Protein AF-0000000072194564 (afdb_homodimer)

Structure (mmCIF, N/CA/C/O backbone):
data_AF-0000000072194564-model_v1
#
loop_
_entity.id
_entity.type
_entity.pdbx_description
1 polymer 'Malate synthase'
#
loop_
_atom_site.group_PDB
_atom_site.id
_atom_site.type_symbol
_atom_site.label_atom_id
_atom_site.label_alt_id
_atom_site.label_comp_id
_atom_site.label_asym_id
_atom_site.label_entity_id
_atom_site.label_seq_id
_atom_site.pdbx_PDB_ins_code
_atom_site.Cartn_x
_atom_site.Cartn_y
_atom_site.Cartn_z
_atom_site.occupancy
_atom_site.B_iso_or_equiv
_atom_site.auth_seq_id
_atom_site.auth_comp_id
_atom_site.auth_asym_id
_atom_site.auth_atom_id
_atom_site.pdbx_PDB_model_num
ATOM 1 N N . MET A 1 1 ? -6.02 43.469 -30.891 1 22.02 1 MET A N 1
ATOM 2 C CA . MET A 1 1 ? -6.805 42.25 -30.734 1 22.02 1 MET A CA 1
ATOM 3 C C . MET A 1 1 ? -5.906 41.062 -30.406 1 22.02 1 MET A C 1
ATOM 5 O O . MET A 1 1 ? -5.32 40.438 -31.297 1 22.02 1 MET A O 1
ATOM 9 N N . ASN A 1 2 ? -4.992 41.031 -29.641 1 23.66 2 ASN A N 1
ATOM 10 C CA . ASN A 1 2 ? -3.734 40.344 -29.422 1 23.66 2 ASN A CA 1
ATOM 11 C C . ASN A 1 2 ? -3.969 38.906 -28.953 1 23.66 2 ASN A C 1
ATOM 13 O O . ASN A 1 2 ? -4.648 38.656 -27.953 1 23.66 2 ASN A O 1
ATOM 17 N N . MET A 1 3 ? -4.008 37.875 -29.875 1 25.31 3 MET A N 1
ATOM 18 C CA . MET A 1 3 ? -4.332 36.469 -29.766 1 25.31 3 MET A CA 1
ATOM 19 C C . MET A 1 3 ? -3.477 35.781 -28.688 1 25.31 3 MET A C 1
ATOM 21 O O . MET A 1 3 ? -2.246 35.844 -28.75 1 25.31 3 MET A O 1
ATOM 25 N N . LEU A 1 4 ? -3.709 35.875 -27.516 1 26.2 4 LEU A N 1
ATOM 26 C CA . LEU A 1 4 ? -2.963 35.344 -26.375 1 26.2 4 LEU A CA 1
ATOM 27 C C . LEU A 1 4 ? -2.498 33.906 -26.641 1 26.2 4 LEU A C 1
ATOM 29 O O . LEU A 1 4 ? -3.295 33.062 -27.031 1 26.2 4 LEU A O 1
ATOM 33 N N . ASN A 1 5 ? -1.398 33.625 -27.188 1 27.44 5 ASN A N 1
ATOM 34 C CA . ASN A 1 5 ? -0.646 32.438 -27.594 1 27.44 5 ASN A CA 1
ATOM 35 C C . ASN A 1 5 ? -0.67 31.359 -26.516 1 27.44 5 ASN A C 1
ATOM 37 O O . ASN A 1 5 ? -0.182 31.578 -25.406 1 27.44 5 ASN A O 1
ATOM 41 N N . PHE A 1 6 ? -1.768 30.641 -26.422 1 28.11 6 PHE A N 1
ATOM 42 C CA . PHE A 1 6 ? -2.053 29.422 -25.656 1 28.11 6 PHE A CA 1
ATOM 43 C C . PHE A 1 6 ? -0.87 28.469 -25.688 1 28.11 6 PHE A C 1
ATOM 45 O O . PHE A 1 6 ? -0.655 27.781 -26.703 1 28.11 6 PHE A O 1
ATOM 52 N N . ASP A 1 7 ? 0.293 28.812 -25.453 1 28.78 7 ASP A N 1
ATOM 53 C CA . ASP A 1 7 ? 1.478 27.953 -25.469 1 28.78 7 ASP A CA 1
ATOM 54 C C . ASP A 1 7 ? 1.183 26.594 -24.859 1 28.78 7 ASP A C 1
ATOM 56 O O . ASP A 1 7 ? 0.65 26.5 -23.75 1 28.78 7 ASP A O 1
ATOM 60 N N . ASN A 1 8 ? 0.829 25.594 -25.609 1 27.75 8 ASN A N 1
ATOM 61 C CA . ASN A 1 8 ? 0.489 24.188 -25.578 1 27.75 8 ASN A CA 1
ATOM 62 C C . ASN A 1 8 ? 1.434 23.406 -24.672 1 27.75 8 ASN A C 1
ATOM 64 O O . ASN A 1 8 ? 2.518 23 -25.094 1 27.75 8 ASN A O 1
ATOM 68 N N . LYS A 1 9 ? 1.887 23.844 -23.562 1 30.25 9 LYS A N 1
ATOM 69 C CA . LYS A 1 9 ? 2.637 23.094 -22.562 1 30.25 9 LYS A CA 1
ATOM 70 C C . LYS A 1 9 ? 2.275 21.625 -22.594 1 30.25 9 LYS A C 1
ATOM 72 O O . LYS A 1 9 ? 1.154 21.234 -22.25 1 30.25 9 LYS A O 1
ATOM 77 N N . GLU A 1 10 ? 2.682 20.812 -23.594 1 29.47 10 GLU A N 1
ATOM 78 C CA . GLU A 1 10 ? 2.789 19.391 -23.906 1 29.47 10 GLU A CA 1
ATOM 79 C C . GLU A 1 10 ? 2.973 18.562 -22.625 1 29.47 10 GLU A C 1
ATOM 81 O O . GLU A 1 10 ? 4.066 18.516 -22.062 1 29.47 10 GLU A O 1
ATOM 86 N N . MET A 1 11 ? 2.377 18.766 -21.656 1 31.94 11 MET A N 1
ATOM 87 C CA . MET A 1 11 ? 2.256 17.859 -20.516 1 31.94 11 MET A CA 1
ATOM 88 C C . MET A 1 11 ? 2.488 16.406 -20.938 1 31.94 11 MET A C 1
ATOM 90 O O . MET A 1 11 ? 1.719 15.859 -21.734 1 31.94 11 MET A O 1
ATOM 94 N N . GLN A 1 12 ? 3.691 15.977 -21.391 1 31 12 GLN A N 1
ATOM 95 C CA . GLN A 1 12 ? 4.172 14.68 -21.859 1 31 12 GLN A CA 1
ATOM 96 C C . GLN A 1 12 ? 3.305 13.539 -21.312 1 31 12 GLN A C 1
ATOM 98 O O . GLN A 1 12 ? 3.203 13.352 -20.094 1 31 12 GLN A O 1
ATOM 103 N N . GLN A 1 13 ? 2.197 13.258 -21.75 1 36.22 13 GLN A N 1
ATOM 104 C CA . GLN A 1 13 ? 1.395 12.055 -21.547 1 36.22 13 GLN A CA 1
ATOM 105 C C . GLN A 1 13 ? 2.277 10.844 -21.234 1 36.22 13 GLN A C 1
ATOM 107 O O . GLN A 1 13 ? 2.854 10.242 -22.141 1 36.22 13 GLN A O 1
ATOM 112 N N . GLN A 1 14 ? 3.309 10.969 -20.469 1 41.44 14 GLN A N 1
ATOM 113 C CA . GLN A 1 14 ? 4.18 9.836 -20.156 1 41.44 14 GLN A CA 1
ATOM 114 C C . GLN A 1 14 ? 3.393 8.531 -20.125 1 41.44 14 GLN A C 1
ATOM 116 O O . GLN A 1 14 ? 2.408 8.414 -19.391 1 41.44 14 GLN A O 1
ATOM 121 N N . GLN A 1 15 ? 3.188 7.926 -21.312 1 48.84 15 GLN A N 1
ATOM 122 C CA . GLN A 1 15 ? 2.639 6.582 -21.438 1 48.84 15 GLN A CA 1
ATOM 123 C C . GLN A 1 15 ? 2.879 5.762 -20.172 1 48.84 15 GLN A C 1
ATOM 125 O O . GLN A 1 15 ? 4.012 5.668 -19.688 1 48.84 15 GLN A O 1
ATOM 130 N N . ARG A 1 16 ? 1.905 5.762 -19.312 1 59.06 16 ARG A N 1
ATOM 131 C CA . ARG A 1 16 ? 1.999 4.898 -18.125 1 59.06 16 ARG A CA 1
ATOM 132 C C . ARG A 1 16 ? 2.6 3.545 -18.484 1 59.06 16 ARG A C 1
ATOM 134 O O . ARG A 1 16 ? 2.287 2.982 -19.547 1 59.06 16 ARG A O 1
ATOM 141 N N . PRO A 1 17 ? 3.676 3.242 -17.734 1 65.75 17 PRO A N 1
ATOM 142 C CA . PRO A 1 17 ? 4.234 1.917 -18.016 1 65.75 17 PRO A CA 1
ATOM 143 C C . PRO A 1 17 ? 3.168 0.828 -18.078 1 65.75 17 PRO A C 1
ATOM 145 O O . PRO A 1 17 ? 2.127 0.936 -17.422 1 65.75 17 PRO A O 1
ATOM 148 N N . PHE A 1 18 ? 3.303 0.023 -18.969 1 67.38 18 PHE A N 1
ATOM 149 C CA . PHE A 1 18 ? 2.359 -1.042 -19.281 1 67.38 18 PHE A CA 1
ATOM 150 C C . PHE A 1 18 ? 1.893 -1.745 -18.016 1 67.38 18 PHE A C 1
ATOM 152 O O . PHE A 1 18 ? 0.702 -2.023 -17.859 1 67.38 18 PHE A O 1
ATOM 159 N N . ILE A 1 19 ? 2.807 -1.876 -17.094 1 72.81 19 ILE A N 1
ATOM 160 C CA . ILE A 1 19 ? 2.447 -2.643 -15.898 1 72.81 19 ILE A CA 1
ATOM 161 C C . ILE A 1 19 ? 1.525 -1.811 -15.008 1 72.81 19 ILE A C 1
ATOM 163 O O . ILE A 1 19 ? 0.586 -2.34 -14.406 1 72.81 19 ILE A O 1
ATOM 167 N N . ALA A 1 20 ? 1.808 -0.599 -15.008 1 72.81 20 ALA A N 1
ATOM 168 C CA . ALA A 1 20 ? 0.924 0.276 -14.242 1 72.81 20 ALA A CA 1
ATOM 169 C C . ALA A 1 20 ? -0.482 0.292 -14.836 1 72.81 20 ALA A C 1
ATOM 171 O O . ALA A 1 20 ? -1.472 0.265 -14.102 1 72.81 20 ALA A O 1
ATOM 172 N N . GLU A 1 21 ? -0.465 0.238 -16.062 1 74.56 21 GLU A N 1
ATOM 173 C CA . GLU A 1 21 ? -1.753 0.197 -16.75 1 74.56 21 GLU A CA 1
ATOM 174 C C . GLU A 1 21 ? -2.482 -1.116 -16.484 1 74.56 21 GLU A C 1
ATOM 176 O O . GLU A 1 21 ? -3.701 -1.129 -16.297 1 74.56 21 GLU A O 1
ATOM 181 N N . ALA A 1 22 ? -1.702 -2.129 -16.438 1 76.25 22 ALA A N 1
ATOM 182 C CA . ALA A 1 22 ? -2.303 -3.439 -16.203 1 76.25 22 ALA A CA 1
ATOM 183 C C . ALA A 1 22 ? -2.84 -3.551 -14.781 1 76.25 22 ALA A C 1
ATOM 185 O O . ALA A 1 22 ? -3.934 -4.078 -14.562 1 76.25 22 ALA A O 1
ATOM 186 N N . VAL A 1 23 ? -2.084 -3.072 -13.883 1 77.94 23 VAL A N 1
ATOM 187 C CA . VAL A 1 23 ? -2.531 -3.082 -12.5 1 77.94 23 VAL A CA 1
ATOM 188 C C . VAL A 1 23 ? -3.773 -2.207 -12.344 1 77.94 23 VAL A C 1
ATOM 190 O O . VAL A 1 23 ? -4.77 -2.629 -11.758 1 77.94 23 VAL A O 1
ATOM 193 N N . PHE A 1 24 ? -3.709 -1.156 -12.992 1 73.81 24 PHE A N 1
ATOM 194 C CA . PHE A 1 24 ? -4.832 -0.228 -12.914 1 73.81 24 PHE A CA 1
ATOM 195 C C . PHE A 1 24 ? -6.066 -0.815 -13.594 1 73.81 24 PHE A C 1
ATOM 197 O O . PHE A 1 24 ? -7.191 -0.594 -13.141 1 73.81 24 PHE A O 1
ATOM 204 N N . ALA A 1 25 ? -5.801 -1.465 -14.641 1 75.94 25 ALA A N 1
ATOM 205 C CA . ALA A 1 25 ? -6.914 -2.066 -15.367 1 75.94 25 ALA A CA 1
ATOM 206 C C . ALA A 1 25 ? -7.684 -3.049 -14.492 1 75.94 25 ALA A C 1
ATOM 208 O O . ALA A 1 25 ? -8.906 -3.145 -14.578 1 75.94 25 ALA A O 1
ATOM 209 N N . VAL A 1 26 ? -7.027 -3.723 -13.68 1 79.25 26 VAL A N 1
ATOM 210 C CA . VAL A 1 26 ? -7.688 -4.656 -12.773 1 79.25 26 VAL A CA 1
ATOM 211 C C . VAL A 1 26 ? -8.414 -3.883 -11.68 1 79.25 26 VAL A C 1
ATOM 213 O O . VAL A 1 26 ? -9.578 -4.16 -11.375 1 79.25 26 VAL A O 1
ATOM 216 N N . GLU A 1 27 ? -7.75 -2.891 -11.18 1 76 27 GLU A N 1
ATOM 217 C CA . GLU A 1 27 ? -8.289 -2.105 -10.07 1 76 27 GLU A CA 1
ATOM 218 C C . GLU A 1 27 ? -9.539 -1.337 -10.492 1 76 27 GLU A C 1
ATOM 220 O O . GLU A 1 27 ? -10.445 -1.125 -9.688 1 76 27 GLU A O 1
ATOM 225 N N . ALA A 1 28 ? -9.562 -0.885 -11.672 1 72.69 28 ALA A N 1
ATOM 226 C CA . ALA A 1 28 ? -10.594 0.021 -12.164 1 72.69 28 ALA A CA 1
ATOM 227 C C . ALA A 1 28 ? -11.898 -0.729 -12.43 1 72.69 28 ALA A C 1
ATOM 229 O O . ALA A 1 28 ? -12.969 -0.12 -12.5 1 72.69 28 ALA A O 1
ATOM 230 N N . VAL A 1 29 ? -11.805 -2.061 -12.594 1 75.38 29 VAL A N 1
ATOM 231 C CA . VAL A 1 29 ? -13 -2.854 -12.828 1 75.38 29 VAL A CA 1
ATOM 232 C C . VAL A 1 29 ? -13.742 -3.086 -11.508 1 75.38 29 VAL A C 1
ATOM 234 O O . VAL A 1 29 ? -13.125 -3.469 -10.508 1 75.38 29 VAL A O 1
ATOM 237 N N . SER A 1 30 ? -15 -2.77 -11.562 1 70.56 30 SER A N 1
ATOM 238 C CA . SER A 1 30 ? -15.797 -2.961 -10.359 1 70.56 30 SER A CA 1
ATOM 239 C C . SER A 1 30 ? -15.781 -4.418 -9.914 1 70.56 30 SER A C 1
ATOM 241 O O . SER A 1 30 ? -15.758 -5.328 -10.742 1 70.56 30 SER A O 1
ATOM 243 N N . ALA A 1 31 ? -15.859 -4.555 -8.633 1 68.31 31 ALA A N 1
ATOM 244 C CA . ALA A 1 31 ? -15.859 -5.898 -8.062 1 68.31 31 ALA A CA 1
ATOM 245 C C . ALA A 1 31 ? -17.094 -6.688 -8.5 1 68.31 31 ALA A C 1
ATOM 247 O O . ALA A 1 31 ? -17.078 -7.922 -8.492 1 68.31 31 ALA A O 1
ATOM 248 N N . GLU A 1 32 ? -18.109 -5.965 -9.008 1 73.44 32 GLU A N 1
ATOM 249 C CA . GLU A 1 32 ? -19.344 -6.613 -9.43 1 73.44 32 GLU A CA 1
ATOM 250 C C . GLU A 1 32 ? -19.219 -7.199 -10.828 1 73.44 32 GLU A C 1
ATOM 252 O O . GLU A 1 32 ? -20.016 -8.062 -11.227 1 73.44 32 GLU A O 1
ATOM 257 N N . GLN A 1 33 ? -18.312 -6.734 -11.578 1 80.25 33 GLN A N 1
ATOM 258 C CA . GLN A 1 33 ? -18.062 -7.242 -12.93 1 80.25 33 GLN A CA 1
ATOM 259 C C . GLN A 1 33 ? -17.016 -8.352 -12.922 1 80.25 33 GLN A C 1
ATOM 261 O O . GLN A 1 33 ? -15.938 -8.188 -13.484 1 80.25 33 GLN A O 1
ATOM 266 N N . GLN A 1 34 ? -17.516 -9.469 -12.516 1 78.69 34 GLN A N 1
ATOM 267 C CA . GLN A 1 34 ? -16.594 -10.555 -12.211 1 78.69 34 GLN A CA 1
ATOM 268 C C . GLN A 1 34 ? -15.906 -11.078 -13.469 1 78.69 34 GLN A C 1
ATOM 270 O O . GLN A 1 34 ? -14.703 -11.328 -13.469 1 78.69 34 GLN A O 1
ATOM 275 N N . SER A 1 35 ? -16.672 -11.211 -14.523 1 85.06 35 SER A N 1
ATOM 276 C CA . SER A 1 35 ? -16.094 -11.734 -15.75 1 85.06 35 SER A CA 1
ATOM 277 C C . SER A 1 35 ? -14.984 -10.836 -16.266 1 85.06 35 SER A C 1
ATOM 279 O O . SER A 1 35 ? -13.898 -11.312 -16.625 1 85.06 35 SER A O 1
ATOM 281 N N . GLU A 1 36 ? -15.281 -9.586 -16.297 1 86.56 36 GLU A N 1
ATOM 282 C CA . GLU A 1 36 ? -14.281 -8.625 -16.75 1 86.56 36 GLU A CA 1
ATOM 283 C C . GLU A 1 36 ? -13.086 -8.594 -15.805 1 86.56 36 GLU A C 1
ATOM 285 O O . GLU A 1 36 ? -11.938 -8.484 -16.25 1 86.56 36 GLU A O 1
ATOM 290 N N . LYS A 1 37 ? -13.328 -8.711 -14.57 1 87.12 37 LYS A N 1
ATOM 291 C CA . LYS A 1 37 ? -12.258 -8.75 -13.578 1 87.12 37 LYS A CA 1
ATOM 292 C C . LYS A 1 37 ? -11.336 -9.945 -13.797 1 87.12 37 LYS A C 1
ATOM 294 O O . LYS A 1 37 ? -10.109 -9.82 -13.688 1 87.12 37 LYS A O 1
ATOM 299 N N . GLN A 1 38 ? -11.945 -11.016 -14.18 1 89.19 38 GLN A N 1
ATOM 300 C CA . GLN A 1 38 ? -11.164 -12.227 -14.43 1 89.19 38 GLN A CA 1
ATOM 301 C C . GLN A 1 38 ? -10.258 -12.055 -15.641 1 89.19 38 GLN A C 1
ATOM 303 O O . GLN A 1 38 ? -9.078 -12.422 -15.594 1 89.19 38 GLN A O 1
ATOM 308 N N . VAL A 1 39 ? -10.797 -11.5 -16.625 1 91.75 39 VAL A N 1
ATOM 309 C CA . VAL A 1 39 ? -10.023 -11.297 -17.844 1 91.75 39 VAL A CA 1
ATOM 310 C C . VAL A 1 39 ? -8.828 -10.391 -17.562 1 91.75 39 VAL A C 1
ATOM 312 O O . VAL A 1 39 ? -7.695 -10.719 -17.922 1 91.75 39 VAL A O 1
ATOM 315 N N . LYS A 1 40 ? -9.07 -9.305 -16.859 1 90.5 40 LYS A N 1
ATOM 316 C CA . LYS A 1 40 ? -8.008 -8.344 -16.562 1 90.5 40 LYS A CA 1
ATOM 317 C C . LYS A 1 40 ? -6.977 -8.945 -15.617 1 90.5 40 LYS A C 1
ATOM 319 O O . LYS A 1 40 ? -5.777 -8.703 -15.758 1 90.5 40 LYS A O 1
ATOM 324 N N . ALA A 1 41 ? -7.465 -9.68 -14.719 1 92.06 41 ALA A N 1
ATOM 325 C CA . ALA A 1 41 ? -6.562 -10.32 -13.766 1 92.06 41 ALA A CA 1
ATOM 326 C C . ALA A 1 41 ? -5.621 -11.289 -14.469 1 92.06 41 ALA A C 1
ATOM 328 O O . ALA A 1 41 ? -4.414 -11.289 -14.219 1 92.06 41 ALA A O 1
ATOM 329 N N . LYS A 1 42 ? -6.16 -12.086 -15.328 1 94.12 42 LYS A N 1
ATOM 330 C CA . LYS A 1 42 ? -5.359 -13.078 -16.031 1 94.12 42 LYS A CA 1
ATOM 331 C C . LYS A 1 42 ? -4.434 -12.414 -17.062 1 94.12 42 LYS A C 1
ATOM 333 O O . LYS A 1 42 ? -3.324 -12.898 -17.297 1 94.12 42 LYS A O 1
ATOM 338 N N . GLN A 1 43 ? -4.871 -11.344 -17.625 1 92.06 43 GLN A N 1
ATOM 339 C CA . GLN A 1 43 ? -3.998 -10.555 -18.484 1 92.06 43 GLN A CA 1
ATOM 340 C C . GLN A 1 43 ? -2.811 -10 -17.703 1 92.06 43 GLN A C 1
ATOM 342 O O . GLN A 1 43 ? -1.687 -9.969 -18.219 1 92.06 43 GLN A O 1
ATOM 347 N N . LEU A 1 44 ? -3.094 -9.562 -16.562 1 92.12 44 LEU A N 1
ATOM 348 C CA . LEU A 1 44 ? -2.018 -9.078 -15.695 1 92.12 44 LEU A CA 1
ATOM 349 C C . LEU A 1 44 ? -1.005 -10.188 -15.422 1 92.12 44 LEU A C 1
ATOM 351 O O . LEU A 1 44 ? 0.205 -9.961 -15.484 1 92.12 44 LEU A O 1
ATOM 355 N N . LEU A 1 45 ? -1.482 -11.336 -15.172 1 94.94 45 LEU A N 1
ATOM 356 C CA . LEU A 1 45 ? -0.593 -12.469 -14.93 1 94.94 45 LEU A CA 1
ATOM 357 C C . LEU A 1 45 ? 0.247 -12.781 -16.156 1 94.94 45 LEU A C 1
ATOM 359 O O . LEU A 1 45 ? 1.437 -13.086 -16.047 1 94.94 45 LEU A O 1
ATOM 363 N N . ASP A 1 46 ? -0.36 -12.688 -17.297 1 94.5 46 ASP A N 1
ATOM 364 C CA . ASP A 1 46 ? 0.365 -12.93 -18.531 1 94.5 46 ASP A CA 1
ATOM 365 C C . ASP A 1 46 ? 1.499 -11.922 -18.719 1 94.5 46 ASP A C 1
ATOM 367 O O . ASP A 1 46 ? 2.537 -12.25 -19.297 1 94.5 46 ASP A O 1
ATOM 371 N N . ARG A 1 47 ? 1.267 -10.781 -18.203 1 89.5 47 ARG A N 1
ATOM 372 C CA . ARG A 1 47 ? 2.264 -9.727 -18.344 1 89.5 47 ARG A CA 1
ATOM 373 C C . ARG A 1 47 ? 3.363 -9.867 -17.297 1 89.5 47 ARG A C 1
ATOM 375 O O . ARG A 1 47 ? 4.547 -9.734 -17.625 1 89.5 47 ARG A O 1
ATOM 382 N N . MET A 1 48 ? 3.029 -10.148 -16.156 1 91.19 48 MET A N 1
ATOM 383 C CA . MET A 1 48 ? 3.988 -10.156 -15.055 1 91.19 48 MET A CA 1
ATOM 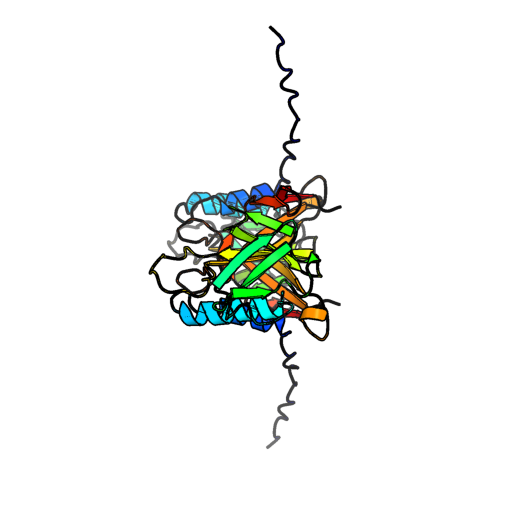384 C C . MET A 1 48 ? 4.719 -11.492 -14.984 1 91.19 48 MET A C 1
ATOM 386 O O . MET A 1 48 ? 5.91 -11.539 -14.68 1 91.19 48 MET A O 1
ATOM 390 N N . PHE A 1 49 ? 3.943 -12.531 -15.203 1 95 49 PHE A N 1
ATOM 391 C CA . PHE A 1 49 ? 4.461 -13.883 -15.055 1 95 49 PHE A CA 1
ATOM 392 C C . PHE A 1 49 ? 3.963 -14.773 -16.188 1 95 49 PHE A C 1
ATOM 394 O O . PHE A 1 49 ? 3.225 -15.734 -15.945 1 95 49 PHE A O 1
ATOM 401 N N . PRO A 1 50 ? 4.477 -14.555 -17.312 1 96.06 50 PRO A N 1
ATOM 402 C CA . PRO A 1 50 ? 3.992 -15.328 -18.453 1 96.06 50 PRO A CA 1
ATOM 403 C C . PRO A 1 50 ? 4.297 -16.812 -18.328 1 96.06 50 PRO A C 1
ATOM 405 O O . PRO A 1 50 ? 5.266 -17.203 -17.656 1 96.06 50 PRO A O 1
ATOM 408 N N . LEU A 1 51 ? 3.418 -17.578 -18.953 1 97.81 51 LEU A N 1
ATOM 409 C CA . LEU A 1 51 ? 3.688 -19 -19.125 1 97.81 51 LEU A CA 1
ATOM 410 C C . LEU A 1 51 ? 4.664 -19.234 -20.266 1 97.81 51 LEU A C 1
ATOM 412 O O . LEU A 1 51 ? 4.785 -18.406 -21.172 1 97.81 51 LEU A O 1
ATOM 416 N N . GLU A 1 52 ? 5.434 -20.328 -20.172 1 97.94 52 GLU A N 1
ATOM 417 C CA . GLU A 1 52 ? 6.312 -20.688 -21.281 1 97.94 52 GLU A CA 1
ATOM 418 C C . GLU A 1 52 ? 5.523 -20.875 -22.578 1 97.94 52 GLU A C 1
ATOM 420 O O . GLU A 1 52 ? 5.98 -20.469 -23.656 1 97.94 52 GLU A O 1
ATOM 425 N N . ASN A 1 53 ? 4.418 -21.484 -22.438 1 97.38 53 ASN A N 1
ATOM 426 C CA . ASN A 1 53 ? 3.484 -21.688 -23.547 1 97.38 53 ASN A CA 1
ATOM 427 C C . ASN A 1 53 ? 2.047 -21.391 -23.125 1 97.38 53 ASN A C 1
ATOM 429 O O . ASN A 1 53 ? 1.613 -21.812 -22.047 1 97.38 53 ASN A O 1
ATOM 433 N N . GLY A 1 54 ? 1.394 -20.641 -23.953 1 96.56 54 GLY A N 1
ATOM 434 C CA . GLY A 1 54 ? -0.011 -20.375 -23.688 1 96.56 54 GLY A CA 1
ATOM 435 C C . GLY A 1 54 ? -0.238 -19.141 -22.828 1 96.56 54 GLY A C 1
ATOM 436 O O . GLY A 1 54 ? 0.625 -18.266 -22.75 1 96.56 54 GLY A O 1
ATOM 437 N N . SER A 1 55 ? -1.52 -19.047 -22.297 1 97.12 55 SER A N 1
ATOM 438 C CA . SER A 1 55 ? -1.983 -17.891 -21.516 1 97.12 55 SER A CA 1
ATOM 439 C C . SER A 1 55 ? -2.6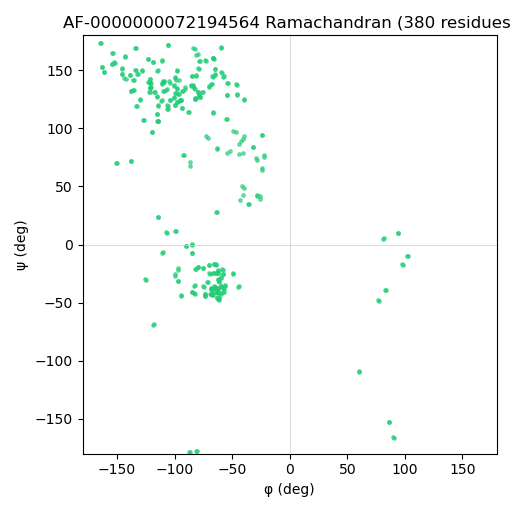84 -18.344 -20.25 1 97.12 55 SER A C 1
ATOM 441 O O . SER A 1 55 ? -3.348 -19.391 -20.234 1 97.12 55 SER A O 1
ATOM 443 N N . HIS A 1 56 ? -2.541 -17.547 -19.203 1 96.75 56 HIS A N 1
ATOM 444 C CA . HIS A 1 56 ? -3.271 -17.828 -17.969 1 96.75 56 HIS A CA 1
ATOM 445 C C . HIS A 1 56 ? -4.777 -17.844 -18.203 1 96.75 56 HIS A C 1
ATOM 447 O O . HIS A 1 56 ? -5.527 -18.438 -17.422 1 96.75 56 HIS A O 1
ATOM 453 N N . GLN A 1 57 ? -5.258 -17.234 -19.25 1 94.81 57 GLN A N 1
ATOM 454 C CA . GLN A 1 57 ? -6.676 -17.141 -19.594 1 94.81 57 GLN A CA 1
ATOM 455 C C . GLN A 1 57 ? -7.254 -18.531 -19.891 1 94.81 57 GLN A C 1
ATOM 457 O O . GLN A 1 57 ? -8.461 -18.75 -19.734 1 94.81 57 GLN A O 1
ATOM 462 N N . ASP A 1 58 ? -6.402 -19.422 -20.281 1 95.5 58 ASP A N 1
ATOM 463 C CA . ASP A 1 58 ? -6.875 -20.719 -20.75 1 95.5 58 ASP A CA 1
ATOM 464 C C . ASP A 1 58 ? -6.57 -21.812 -19.719 1 95.5 58 ASP A C 1
ATOM 466 O O . ASP A 1 58 ? -6.707 -23 -20.031 1 95.5 58 ASP A O 1
ATOM 470 N N . VAL A 1 59 ? -6.172 -21.453 -18.562 1 95.44 59 VAL A N 1
ATOM 471 C CA . VAL A 1 59 ? -5.727 -22.422 -17.578 1 95.44 59 VAL A CA 1
ATOM 472 C C . VAL A 1 59 ? -6.934 -23 -16.844 1 95.44 59 VAL A C 1
ATOM 474 O O . VAL A 1 59 ? -7.805 -22.25 -16.391 1 95.44 59 VAL A O 1
ATOM 477 N N . SER A 1 60 ? -6.926 -24.312 -16.703 1 93.5 60 SER A N 1
ATOM 478 C CA . SER A 1 60 ? -8 -24.984 -15.984 1 93.5 60 SER A CA 1
ATOM 479 C C . SER A 1 60 ? -7.59 -25.328 -14.555 1 93.5 60 SER A C 1
ATOM 481 O O . SER A 1 60 ? -8.438 -25.453 -13.672 1 93.5 60 SER A O 1
ATOM 483 N N . SER A 1 61 ? -6.309 -25.469 -14.359 1 93.88 61 SER A N 1
ATOM 484 C CA . SER A 1 61 ? -5.836 -25.766 -13.008 1 93.88 61 SER A CA 1
ATOM 485 C C . SER A 1 61 ? -4.344 -25.5 -12.875 1 93.88 61 SER A C 1
ATOM 487 O O . SER A 1 61 ? -3.605 -25.547 -13.859 1 93.88 61 SER A O 1
ATOM 489 N N . TYR A 1 62 ? -3.973 -25.203 -11.688 1 96.31 62 TYR A N 1
ATOM 490 C CA . TYR A 1 62 ? -2.566 -25.094 -11.312 1 96.31 62 TYR A CA 1
ATOM 491 C C . TYR A 1 62 ? -2.168 -26.234 -10.375 1 96.31 62 TYR A C 1
ATOM 493 O O . TYR A 1 62 ? -2.934 -26.609 -9.484 1 96.31 62 TYR A O 1
ATOM 501 N N . VAL A 1 63 ? -0.994 -26.75 -10.617 1 96.56 63 VAL A N 1
ATOM 502 C CA . VAL A 1 63 ? -0.456 -27.844 -9.797 1 96.56 63 VAL A CA 1
ATOM 503 C C . VAL A 1 63 ? 1.013 -27.562 -9.477 1 96.56 63 VAL A C 1
ATOM 505 O O . VAL A 1 63 ? 1.738 -27 -10.305 1 96.56 63 VAL A O 1
ATOM 508 N N . ILE A 1 64 ? 1.35 -27.906 -8.281 1 97.44 64 ILE A N 1
ATOM 509 C CA . ILE A 1 64 ? 2.762 -27.828 -7.918 1 97.44 64 ILE A CA 1
ATOM 510 C C . ILE A 1 64 ? 3.426 -29.188 -8.141 1 97.44 64 ILE A C 1
ATOM 512 O O . ILE A 1 64 ? 3.004 -30.188 -7.566 1 97.44 64 ILE A O 1
ATOM 516 N N . ASP A 1 65 ? 4.383 -29.234 -9.031 1 96 65 ASP A N 1
ATOM 517 C CA . ASP A 1 65 ? 5.191 -30.422 -9.297 1 96 65 ASP A CA 1
ATOM 518 C C . ASP A 1 65 ? 6.652 -30.188 -8.922 1 96 65 ASP A C 1
ATOM 520 O O . ASP A 1 65 ? 7.367 -29.453 -9.602 1 96 65 ASP A O 1
ATOM 524 N N . TYR A 1 66 ? 7.051 -30.812 -7.785 1 93.31 66 TYR A N 1
ATOM 525 C CA . TYR A 1 66 ? 8.359 -30.578 -7.184 1 93.31 66 TYR A CA 1
ATOM 526 C C . TYR A 1 66 ? 8.539 -29.109 -6.805 1 93.31 66 TYR A C 1
ATOM 528 O O . TYR A 1 66 ? 7.887 -28.625 -5.883 1 93.31 66 TYR A O 1
ATOM 536 N N . ARG A 1 67 ? 9.398 -28.406 -7.539 1 95.06 67 ARG A N 1
ATOM 537 C CA . ARG A 1 67 ? 9.664 -27.016 -7.168 1 95.06 67 ARG A CA 1
ATOM 538 C C . ARG A 1 67 ? 9.172 -26.062 -8.25 1 95.06 67 ARG A C 1
ATOM 540 O O . ARG A 1 67 ? 9.664 -24.938 -8.359 1 95.06 67 ARG A O 1
ATOM 547 N N . HIS A 1 68 ? 8.141 -26.641 -9.055 1 96.75 68 HIS A N 1
ATOM 548 C CA . HIS A 1 68 ? 7.633 -25.844 -10.156 1 96.75 68 HIS A CA 1
ATOM 549 C C . HIS A 1 68 ? 6.109 -25.75 -10.117 1 96.75 68 HIS A C 1
ATOM 551 O O . HIS A 1 68 ? 5.441 -26.641 -9.594 1 96.75 68 HIS A O 1
ATOM 557 N N . VAL A 1 69 ? 5.609 -24.594 -10.633 1 97.38 69 VAL A N 1
ATOM 558 C CA . VAL A 1 69 ? 4.172 -24.5 -10.867 1 97.38 69 VAL A CA 1
ATOM 559 C C . VAL A 1 69 ? 3.857 -24.891 -12.305 1 97.38 69 VAL A C 1
ATOM 561 O O . VAL A 1 69 ? 4.535 -24.453 -13.242 1 97.38 69 VAL A O 1
ATOM 564 N N . LEU A 1 70 ? 2.863 -25.75 -12.469 1 97.81 70 LEU A N 1
ATOM 565 C CA . LEU A 1 70 ? 2.369 -26.156 -13.781 1 97.81 70 LEU A CA 1
ATOM 566 C C . LEU A 1 70 ? 0.93 -25.703 -13.984 1 97.81 70 LEU A C 1
ATOM 568 O O . LEU A 1 70 ? 0.079 -25.906 -13.117 1 97.81 70 LEU A O 1
ATOM 572 N N . ALA A 1 71 ? 0.728 -25.047 -15.047 1 97.31 71 ALA A N 1
ATOM 573 C CA . ALA A 1 71 ? -0.616 -24.656 -15.477 1 97.31 71 ALA A CA 1
ATOM 574 C C . ALA A 1 71 ? -1.175 -25.672 -16.484 1 97.31 71 ALA A C 1
ATOM 576 O O . ALA A 1 71 ? -0.583 -25.891 -17.547 1 97.31 71 ALA A O 1
ATOM 577 N N . TYR A 1 72 ? -2.314 -26.203 -16.156 1 95.81 72 TYR A N 1
ATOM 578 C CA . TYR A 1 72 ? -2.951 -27.172 -17.047 1 95.81 72 TYR A CA 1
ATOM 579 C C . TYR A 1 72 ? -4.051 -26.5 -17.875 1 95.81 72 TYR A C 1
ATOM 581 O O . TYR A 1 72 ? -4.789 -25.656 -17.359 1 95.81 72 TYR A O 1
ATOM 589 N N . PHE A 1 73 ? -4.105 -27 -19.125 1 95.62 73 PHE A N 1
ATOM 590 C CA . PHE A 1 73 ? -5.152 -26.516 -20.016 1 95.62 73 PHE A CA 1
ATOM 591 C C . PHE A 1 73 ? -6.246 -27.562 -20.188 1 95.62 73 PHE A C 1
ATOM 593 O O . PHE A 1 73 ? -6.105 -28.703 -19.719 1 95.62 73 PHE A O 1
ATOM 600 N N . LYS A 1 74 ? -7.27 -27.219 -20.797 1 91.12 74 LYS A N 1
ATOM 601 C CA . LYS A 1 74 ? -8.43 -28.094 -20.922 1 91.12 74 LYS A CA 1
ATOM 602 C C . LYS A 1 74 ? -8.078 -29.375 -21.672 1 91.12 74 LYS A C 1
ATOM 604 O O . LYS A 1 74 ? -8.633 -30.438 -21.391 1 91.12 74 LYS A O 1
ATOM 609 N N . ASP A 1 75 ? -7.156 -29.266 -22.578 1 92.5 75 ASP A N 1
ATOM 610 C CA . ASP A 1 75 ? -6.836 -30.406 -23.438 1 92.5 75 ASP A CA 1
ATOM 611 C C . ASP A 1 75 ? -5.82 -31.328 -22.75 1 92.5 75 ASP A C 1
ATOM 613 O O . ASP A 1 75 ? -5.359 -32.312 -23.359 1 92.5 75 ASP A O 1
ATOM 617 N N . GLY A 1 76 ? -5.414 -30.969 -21.578 1 92.12 76 GLY A N 1
ATOM 618 C CA . GLY A 1 76 ? -4.508 -31.812 -20.828 1 92.12 76 GLY A CA 1
ATOM 619 C C . GLY A 1 76 ? -3.057 -31.391 -20.938 1 92.12 76 GLY A C 1
ATOM 620 O O . GLY A 1 76 ? -2.211 -31.828 -20.156 1 92.12 76 GLY A O 1
ATOM 621 N N . SER A 1 77 ? -2.787 -30.578 -21.953 1 96.31 77 SER A N 1
ATOM 622 C CA . SER A 1 77 ? -1.437 -30.031 -22.031 1 96.31 77 SER A CA 1
ATOM 623 C C . SER A 1 77 ? -1.152 -29.094 -20.859 1 96.31 77 SER A C 1
ATOM 625 O O . SER A 1 77 ? -2.068 -28.703 -20.125 1 96.31 77 SER A O 1
ATOM 627 N N . HIS A 1 78 ? 0.146 -28.906 -20.625 1 96.75 78 HIS A N 1
ATOM 628 C CA . HIS A 1 78 ? 0.501 -28.047 -19.516 1 96.75 78 HIS A CA 1
ATOM 629 C C . HIS A 1 78 ? 1.732 -27.203 -19.844 1 96.75 78 HIS A C 1
ATOM 631 O O . HIS A 1 78 ? 2.422 -27.453 -20.828 1 96.75 78 HIS A O 1
ATOM 637 N N . SER A 1 79 ? 1.9 -26.156 -19.094 1 98.06 79 SER A N 1
ATOM 638 C CA . SER A 1 79 ? 3.031 -25.25 -19.219 1 98.06 79 SER A CA 1
ATOM 639 C C . SER A 1 79 ? 3.504 -24.75 -17.859 1 98.06 79 SER A C 1
ATOM 641 O O . SER A 1 79 ? 2.699 -24.578 -16.938 1 98.06 79 SER A O 1
ATOM 643 N N . GLY A 1 80 ? 4.832 -24.609 -17.719 1 97.94 80 GLY A N 1
ATOM 644 C CA . GLY A 1 80 ? 5.352 -23.875 -16.578 1 97.94 80 GLY A CA 1
ATOM 645 C C . GLY A 1 80 ? 5.43 -22.375 -16.828 1 97.94 80 GLY A C 1
ATOM 646 O O . GLY A 1 80 ? 4.973 -21.875 -17.859 1 97.94 80 GLY A O 1
ATOM 647 N N . LEU A 1 81 ? 5.918 -21.688 -15.82 1 97.94 81 LEU A N 1
ATOM 648 C CA . LEU A 1 81 ? 6.23 -20.281 -16.031 1 97.94 81 LEU A CA 1
ATOM 649 C C . LEU A 1 81 ? 7.395 -20.109 -17 1 97.94 81 LEU A C 1
ATOM 651 O O . LEU A 1 81 ? 8.312 -20.938 -17.016 1 97.94 81 LEU A O 1
ATOM 655 N N . ALA A 1 82 ? 7.348 -19.078 -1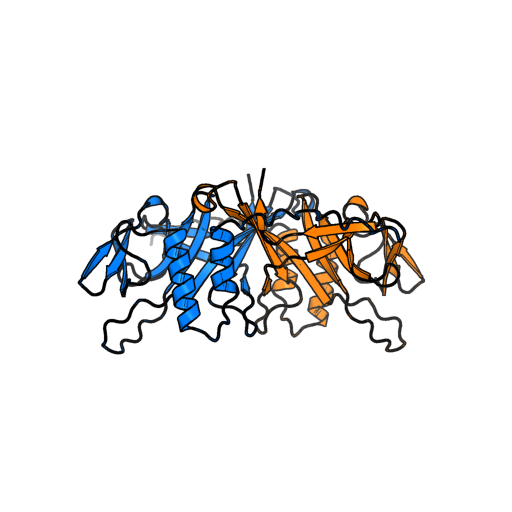7.797 1 97.25 82 ALA A N 1
ATOM 656 C CA . ALA A 1 82 ? 8.484 -18.781 -18.656 1 97.25 82 ALA A CA 1
ATOM 657 C C . ALA A 1 82 ? 9.766 -18.609 -17.859 1 97.25 82 ALA A C 1
ATOM 659 O O . ALA A 1 82 ? 10.844 -19 -18.312 1 97.25 82 ALA A O 1
ATOM 660 N N . SER A 1 83 ? 9.703 -18.062 -16.656 1 96 83 SER A N 1
ATOM 661 C CA . SER A 1 83 ? 10.781 -17.953 -15.672 1 96 83 SER A CA 1
ATOM 662 C C . SER A 1 83 ? 10.422 -18.688 -14.383 1 96 83 SER A C 1
ATOM 664 O O . SER A 1 83 ? 9.836 -18.094 -13.477 1 96 83 SER A O 1
ATOM 666 N N . PRO A 1 84 ? 10.883 -19.906 -14.25 1 96.31 84 PRO A N 1
ATOM 667 C CA . PRO A 1 84 ? 10.477 -20.734 -13.109 1 96.31 84 PRO A CA 1
ATOM 668 C C . PRO A 1 84 ? 10.898 -20.141 -11.766 1 96.31 84 PRO A C 1
ATOM 670 O O . PRO A 1 84 ? 10.32 -20.469 -10.734 1 96.31 84 PRO A O 1
ATOM 673 N N . LYS A 1 85 ? 11.922 -19.266 -11.773 1 95.38 85 LYS A N 1
ATOM 674 C CA . LYS A 1 85 ? 12.445 -18.703 -10.531 1 95.38 85 LYS A CA 1
ATOM 675 C C . LYS A 1 85 ? 11.414 -17.812 -9.852 1 95.38 85 LYS A C 1
ATOM 677 O O . LYS A 1 85 ? 11.547 -17.484 -8.672 1 95.38 85 LYS A O 1
ATOM 682 N N . HIS A 1 86 ? 10.398 -17.406 -10.586 1 96.44 86 HIS A N 1
ATOM 683 C CA . HIS A 1 86 ? 9.391 -16.516 -10.039 1 96.44 86 HIS A CA 1
ATOM 684 C C . HIS A 1 86 ? 8.531 -17.234 -9 1 96.44 86 HIS A C 1
ATOM 686 O O . HIS A 1 86 ? 7.949 -16.578 -8.125 1 96.44 86 HIS A O 1
ATOM 692 N N . PHE A 1 87 ? 8.445 -18.562 -9.094 1 98.56 87 PHE A N 1
ATOM 693 C CA . PHE A 1 87 ? 7.66 -19.312 -8.125 1 98.56 87 PHE A CA 1
ATOM 694 C C . PHE A 1 87 ? 8.461 -19.562 -6.852 1 98.56 87 PHE A C 1
ATOM 696 O O . PHE A 1 87 ? 9.555 -20.125 -6.902 1 98.56 87 PHE A O 1
ATOM 703 N N . VAL A 1 88 ? 7.809 -19.125 -5.648 1 98.06 88 VAL A N 1
ATOM 704 C CA . VAL A 1 88 ? 8.641 -19.219 -4.457 1 98.06 88 VAL A CA 1
ATOM 705 C C . VAL A 1 88 ? 7.922 -20.047 -3.389 1 98.06 88 VAL A C 1
ATOM 707 O O . VAL A 1 88 ? 8.562 -20.688 -2.555 1 98.06 88 VAL A O 1
ATOM 710 N N . ALA A 1 89 ? 6.582 -20.047 -3.334 1 98.62 89 ALA A N 1
ATOM 711 C CA . ALA A 1 89 ? 5.852 -20.75 -2.275 1 98.62 89 ALA A CA 1
ATOM 712 C C . ALA A 1 89 ? 4.383 -20.922 -2.648 1 98.62 89 ALA A C 1
ATOM 714 O O . ALA A 1 89 ? 3.957 -20.516 -3.73 1 98.62 89 ALA A O 1
ATOM 715 N N . TYR A 1 90 ? 3.658 -21.641 -1.86 1 98.19 90 TYR A N 1
ATOM 716 C CA . TYR A 1 90 ? 2.24 -21.891 -2.105 1 98.19 90 TYR A CA 1
ATOM 717 C C . TYR A 1 90 ? 1.505 -22.172 -0.805 1 98.19 90 TYR A C 1
ATOM 719 O O . TYR A 1 90 ? 2.129 -22.328 0.248 1 98.19 90 TYR A O 1
ATOM 727 N N . THR A 1 91 ? 0.202 -22.109 -0.825 1 97.69 91 THR A N 1
ATOM 728 C CA . THR A 1 91 ? -0.658 -22.609 0.245 1 97.69 91 THR A CA 1
ATOM 729 C C . THR A 1 91 ? -1.582 -23.703 -0.267 1 97.69 91 THR A C 1
ATOM 731 O O . THR A 1 91 ? -1.833 -23.797 -1.471 1 97.69 91 THR A O 1
ATOM 734 N N . GLY A 1 92 ? -2.047 -24.531 0.652 1 95.94 92 GLY A N 1
ATOM 735 C CA . GLY A 1 92 ? -2.891 -25.656 0.26 1 95.94 92 GLY A CA 1
ATOM 736 C C . GLY A 1 92 ? -2.102 -26.891 -0.136 1 95.94 92 GLY A C 1
ATOM 737 O O . GLY A 1 92 ? -0.987 -27.094 0.347 1 95.94 92 GLY A O 1
ATOM 738 N N . GLU A 1 93 ? -2.736 -27.734 -1.035 1 95.44 93 GLU A N 1
ATOM 739 C CA . GLU A 1 93 ? -2.115 -28.969 -1.479 1 95.44 93 GLU A CA 1
ATOM 740 C C . GLU A 1 93 ? -1.42 -28.797 -2.826 1 95.44 93 GLU A C 1
ATOM 742 O O . GLU A 1 93 ? -1.846 -27.969 -3.646 1 95.44 93 GLU A O 1
ATOM 747 N N . LYS A 1 94 ? -0.39 -29.562 -3.02 1 96.5 94 LYS A N 1
ATOM 748 C CA . LYS A 1 94 ? 0.37 -29.469 -4.262 1 96.5 94 LYS A CA 1
ATOM 749 C C . LYS A 1 94 ? -0.521 -29.734 -5.473 1 96.5 94 LYS A C 1
ATOM 751 O O . LYS A 1 94 ? -0.378 -29.078 -6.508 1 96.5 94 LYS A O 1
ATOM 756 N N . GLU A 1 95 ? -1.433 -30.656 -5.332 1 94.94 95 GLU A N 1
ATOM 757 C CA . GLU A 1 95 ? -2.287 -31.062 -6.445 1 94.94 95 GLU A CA 1
ATOM 758 C C . GLU A 1 95 ? -3.428 -30.062 -6.652 1 94.94 95 GLU A C 1
ATOM 760 O O . GLU A 1 95 ? -4.066 -30.062 -7.703 1 94.94 95 GLU A O 1
ATOM 765 N N . ASP A 1 96 ? -3.68 -29.312 -5.652 1 93.56 96 ASP A N 1
ATOM 766 C CA . ASP A 1 96 ? -4.75 -28.312 -5.676 1 93.56 96 ASP A CA 1
ATOM 767 C C . ASP A 1 96 ? -4.422 -27.141 -4.766 1 93.56 96 ASP A C 1
ATOM 769 O O . ASP A 1 96 ? -5.078 -26.938 -3.74 1 93.56 96 ASP A O 1
ATOM 773 N N . PRO A 1 97 ? -3.436 -26.375 -5.203 1 96.56 97 PRO A N 1
ATOM 774 C CA . PRO A 1 97 ? -3.039 -25.25 -4.344 1 96.56 97 PRO A CA 1
ATOM 775 C C . PRO A 1 97 ? -4.141 -24.203 -4.195 1 96.56 97 PRO A C 1
ATOM 777 O O . PRO A 1 97 ? -4.898 -23.969 -5.137 1 96.56 97 PRO A O 1
ATOM 780 N N . LYS A 1 98 ? -4.227 -23.578 -3.02 1 96.06 98 LYS A N 1
ATOM 781 C CA . LYS A 1 98 ? -5.16 -22.484 -2.777 1 96.06 98 LYS A CA 1
ATOM 782 C C . LYS A 1 98 ? -4.605 -21.156 -3.293 1 96.06 98 LYS A C 1
ATOM 784 O O . LYS A 1 98 ? -5.363 -20.281 -3.721 1 96.06 98 LYS A O 1
ATOM 789 N N . SER A 1 99 ? -3.326 -21.062 -3.156 1 97.38 99 SER A N 1
ATOM 790 C CA . SER A 1 99 ? -2.646 -19.891 -3.691 1 97.38 99 SER A CA 1
ATOM 791 C C . SER A 1 99 ? -1.202 -20.203 -4.066 1 97.38 99 SER A C 1
ATOM 793 O O . SER A 1 99 ? -0.637 -21.188 -3.594 1 97.38 99 SER A O 1
ATOM 795 N N . ILE A 1 100 ? -0.652 -19.438 -4.938 1 98.38 100 ILE A N 1
ATOM 796 C CA . ILE A 1 100 ? 0.775 -19.484 -5.234 1 98.38 100 ILE A CA 1
ATOM 797 C C . ILE A 1 100 ? 1.397 -18.109 -4.984 1 98.38 100 ILE A C 1
ATOM 799 O O . ILE A 1 100 ? 0.755 -17.078 -5.199 1 98.38 100 ILE A O 1
ATOM 803 N N . LEU A 1 101 ? 2.584 -18.141 -4.473 1 98.56 101 LEU A N 1
ATOM 804 C CA . LEU A 1 101 ? 3.35 -16.938 -4.207 1 98.56 101 LEU A CA 1
ATOM 805 C C . LEU A 1 101 ? 4.473 -16.766 -5.227 1 98.56 101 LEU A C 1
ATOM 807 O O . LEU A 1 101 ? 5.316 -17.656 -5.379 1 98.56 101 LEU A O 1
ATOM 811 N N . LEU A 1 102 ? 4.398 -15.695 -5.914 1 98 102 LEU A N 1
ATOM 812 C CA . LEU A 1 102 ? 5.391 -15.359 -6.93 1 98 102 LEU A CA 1
ATOM 813 C C . LEU A 1 102 ? 6.234 -14.164 -6.496 1 98 102 LEU A C 1
ATOM 815 O O . LEU A 1 102 ? 5.852 -13.43 -5.578 1 98 102 LEU A O 1
ATOM 819 N N . LYS A 1 103 ? 7.391 -14.039 -7.059 1 96.19 103 LYS A N 1
ATOM 820 C CA . LYS A 1 103 ? 8.281 -12.906 -6.844 1 96.19 103 LYS A CA 1
ATOM 821 C C . LYS A 1 103 ? 8.766 -12.328 -8.172 1 96.19 103 LYS A C 1
ATOM 823 O O . LYS A 1 103 ? 9.242 -13.062 -9.039 1 96.19 103 LYS A O 1
ATOM 828 N N . ASP A 1 104 ? 8.539 -11.031 -8.367 1 90.31 104 ASP A N 1
ATOM 829 C CA . ASP A 1 104 ? 8.938 -10.43 -9.633 1 90.31 104 ASP A CA 1
ATOM 830 C C . ASP A 1 104 ? 10.43 -10.109 -9.648 1 90.31 104 ASP A C 1
ATOM 832 O O . ASP A 1 104 ? 11.148 -10.422 -8.695 1 90.31 104 ASP A O 1
ATOM 836 N N . GLU A 1 105 ? 10.891 -9.531 -10.719 1 85.75 105 GLU A N 1
ATOM 837 C CA . GLU A 1 105 ? 12.312 -9.266 -10.898 1 85.75 105 GLU A CA 1
ATOM 838 C C . GLU A 1 105 ? 12.812 -8.227 -9.898 1 85.75 105 GLU A C 1
ATOM 840 O O . GLU A 1 105 ? 13.992 -8.203 -9.555 1 85.75 105 GLU A O 1
ATOM 845 N N . SER A 1 106 ? 11.945 -7.41 -9.414 1 84.06 106 SER A N 1
ATOM 846 C CA . SER A 1 106 ? 12.305 -6.375 -8.453 1 84.06 106 SER A CA 1
ATOM 847 C C . SER A 1 106 ? 12.305 -6.926 -7.027 1 84.06 106 SER A C 1
ATOM 849 O O . SER A 1 106 ? 12.695 -6.227 -6.086 1 84.06 106 SER A O 1
ATOM 851 N N . GLY A 1 107 ? 11.875 -8.117 -6.859 1 88.94 107 GLY A N 1
ATOM 852 C CA . GLY A 1 107 ? 11.875 -8.75 -5.547 1 88.94 107 GLY A CA 1
ATOM 853 C C . GLY A 1 107 ? 10.555 -8.586 -4.812 1 88.94 107 GLY A C 1
ATOM 854 O O . GLY A 1 107 ? 10.453 -8.93 -3.633 1 88.94 107 GLY A O 1
ATOM 855 N N . ASN A 1 108 ? 9.508 -8.109 -5.43 1 90.69 108 ASN A N 1
ATOM 856 C CA . ASN A 1 108 ? 8.188 -7.965 -4.824 1 90.69 108 ASN A CA 1
ATOM 857 C C . ASN A 1 108 ? 7.383 -9.258 -4.926 1 90.69 108 ASN A C 1
ATOM 859 O O . ASN A 1 108 ? 7.367 -9.898 -5.977 1 90.69 108 ASN A O 1
ATOM 863 N N . HIS A 1 109 ? 6.754 -9.547 -3.832 1 96.12 109 HIS A N 1
ATOM 864 C CA . HIS A 1 109 ? 5.895 -10.719 -3.846 1 96.12 109 HIS A CA 1
ATOM 865 C C . HIS A 1 109 ? 4.535 -10.398 -4.461 1 96.12 109 HIS A C 1
ATOM 867 O O . HIS A 1 109 ? 4.031 -9.281 -4.32 1 96.12 109 HIS A O 1
ATOM 873 N N . VAL A 1 110 ? 4.004 -11.336 -5.129 1 95.5 110 VAL A N 1
ATOM 874 C CA . VAL A 1 110 ? 2.643 -11.328 -5.66 1 95.5 110 VAL A CA 1
ATOM 875 C C . VAL A 1 110 ? 1.958 -12.656 -5.34 1 95.5 110 VAL A C 1
ATOM 877 O O . VAL A 1 110 ? 2.416 -13.719 -5.773 1 95.5 110 VAL A O 1
ATOM 880 N N . GLU A 1 111 ? 0.885 -12.547 -4.602 1 96.94 111 GLU A N 1
ATOM 881 C CA . GLU A 1 111 ? 0.136 -13.766 -4.305 1 96.94 111 GLU A CA 1
ATOM 882 C C . GLU A 1 111 ? -1.085 -13.898 -5.211 1 96.94 111 GLU A C 1
ATOM 884 O O . GLU A 1 111 ? -1.876 -12.961 -5.336 1 96.94 111 GLU A O 1
ATOM 889 N N . VAL A 1 112 ? -1.157 -15.031 -5.836 1 97.12 112 VAL A N 1
ATOM 890 C CA . VAL A 1 112 ? -2.322 -15.352 -6.652 1 97.12 112 VAL A CA 1
ATOM 891 C C . VAL A 1 112 ? -3.189 -16.391 -5.938 1 97.12 112 VAL A C 1
ATOM 893 O O . VAL A 1 112 ? -2.75 -17.516 -5.688 1 97.12 112 VAL A O 1
ATOM 896 N N . MET A 1 113 ? -4.41 -15.984 -5.598 1 95.69 113 MET A N 1
ATOM 897 C CA . MET A 1 113 ? -5.344 -16.875 -4.91 1 95.69 113 MET A CA 1
ATOM 898 C C . MET A 1 113 ? -6.363 -17.453 -5.891 1 95.69 113 MET A C 1
ATOM 900 O O . MET A 1 113 ? -6.918 -16.734 -6.715 1 95.69 113 MET A O 1
ATOM 904 N N . PHE A 1 114 ? -6.574 -18.703 -5.703 1 94.69 114 PHE A N 1
ATOM 905 C CA . PHE A 1 114 ? -7.434 -19.406 -6.656 1 94.69 114 PHE A CA 1
ATOM 906 C C . PHE A 1 114 ? -8.812 -19.656 -6.055 1 94.69 114 PHE A C 1
ATOM 908 O O . PHE A 1 114 ? -8.938 -19.922 -4.859 1 94.69 114 PHE A O 1
ATOM 915 N N . GLY A 1 115 ? -9.828 -19.469 -6.875 1 87.38 115 GLY A N 1
ATOM 916 C CA . GLY A 1 115 ? -11.203 -19.719 -6.473 1 87.38 115 GLY A CA 1
ATOM 917 C C . GLY A 1 115 ? -11.562 -21.203 -6.469 1 87.38 115 GLY A C 1
ATOM 918 O O . GLY A 1 115 ? -10.805 -22.031 -6.969 1 87.38 115 GLY A O 1
ATOM 919 N N . CYS A 1 116 ? -12.688 -21.453 -5.625 1 69.56 116 CYS A N 1
ATOM 920 C CA . CYS A 1 116 ? -13.18 -22.812 -5.52 1 69.56 116 CYS A CA 1
ATOM 921 C C . CYS A 1 116 ? -13.773 -23.281 -6.848 1 69.56 116 CYS A C 1
ATOM 923 O O . CYS A 1 116 ? -14.406 -22.516 -7.559 1 69.56 116 CYS A O 1
ATOM 925 N N . HIS A 1 117 ? -13.156 -24.188 -7.418 1 60.81 117 HIS A N 1
ATOM 926 C CA . HIS A 1 117 ? -13.742 -24.844 -8.586 1 60.81 117 HIS A CA 1
ATOM 927 C C . HIS A 1 117 ? -15.031 -25.562 -8.227 1 60.81 117 HIS A C 1
ATOM 929 O O . HIS A 1 117 ? -15.078 -26.312 -7.242 1 60.81 117 HIS A O 1
ATOM 935 N N . LYS A 1 118 ? -16.156 -24.781 -8.203 1 50.25 118 LYS A N 1
ATOM 936 C CA . LYS A 1 118 ? -17.359 -25.578 -8.031 1 50.25 118 LYS A CA 1
ATOM 937 C C . LYS A 1 118 ? -17.453 -26.672 -9.094 1 50.25 118 LYS A C 1
ATOM 939 O O . LYS A 1 118 ? -17.078 -26.453 -10.242 1 50.25 118 LYS A O 1
ATOM 944 N N . GLY A 1 119 ? -17.25 -27.797 -8.617 1 46.53 119 GLY A N 1
ATOM 945 C CA . GLY A 1 119 ? -17.453 -29.016 -9.406 1 46.53 119 GLY A CA 1
ATOM 946 C C . GLY A 1 119 ? -18.641 -28.906 -10.352 1 46.53 119 GLY A C 1
ATOM 947 O O . GLY A 1 119 ? -19.734 -29.422 -10.047 1 46.53 119 GLY A O 1
ATOM 948 N N . THR A 1 120 ? -18.906 -27.891 -10.859 1 46 120 THR A N 1
ATOM 949 C CA . THR A 1 120 ? -20.125 -28.047 -11.648 1 46 120 THR A CA 1
ATOM 950 C C . THR A 1 120 ? -19.906 -29.047 -12.781 1 46 120 THR A C 1
ATOM 952 O O . THR A 1 120 ? -20.828 -29.312 -13.555 1 46 120 THR A O 1
ATOM 955 N N . GLY A 1 121 ? -19 -30.047 -12.68 1 49.31 121 GLY A N 1
ATOM 956 C CA . GLY A 1 121 ? -18.844 -31.078 -13.695 1 49.31 121 GLY A CA 1
ATOM 957 C C . GLY A 1 121 ? -18.094 -30.609 -14.922 1 49.31 121 GLY A C 1
ATOM 958 O O . GLY A 1 121 ? -17.625 -31.422 -15.727 1 49.31 121 GLY A O 1
ATOM 959 N N . CYS A 1 122 ? -18.375 -29.516 -15.523 1 49.31 122 CYS A N 1
ATOM 960 C CA . CYS A 1 122 ? -17.719 -29.062 -16.75 1 49.31 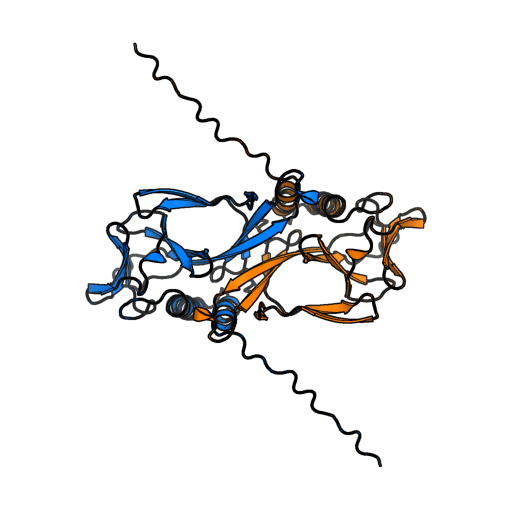122 CYS A CA 1
ATOM 961 C C . CYS A 1 122 ? -16.359 -28.438 -16.422 1 49.31 122 CYS A C 1
ATOM 963 O O . CYS A 1 122 ? -16.172 -27.875 -15.344 1 49.31 122 CYS A O 1
ATOM 965 N N . VAL A 1 123 ? -15.352 -28.922 -17.219 1 56.5 123 VAL A N 1
ATOM 966 C CA . VAL A 1 123 ? -14.008 -28.375 -17.078 1 56.5 123 VAL A CA 1
ATOM 967 C C . VAL A 1 123 ? -14.062 -26.844 -17.109 1 56.5 123 VAL A C 1
ATOM 969 O O . VAL A 1 123 ? -14.516 -26.25 -18.094 1 56.5 123 VAL A O 1
ATOM 972 N N . GLU A 1 124 ? -14.055 -26.172 -15.977 1 79.56 124 GLU A N 1
ATOM 973 C CA . GLU A 1 124 ? -14.117 -24.719 -15.875 1 79.56 124 GLU A CA 1
ATOM 974 C C . GLU A 1 124 ? -12.727 -24.109 -15.68 1 79.56 124 GLU A C 1
ATOM 976 O O . GLU A 1 124 ? -11.82 -24.797 -15.195 1 79.56 124 GLU A O 1
ATOM 981 N N . LEU A 1 125 ? -12.531 -23.047 -16.469 1 87.38 125 LEU A N 1
ATOM 982 C CA . LEU A 1 125 ? -11.289 -22.297 -16.328 1 87.38 125 LEU A CA 1
ATOM 983 C C . LEU A 1 125 ? -11.086 -21.859 -14.883 1 87.38 125 LEU A C 1
ATOM 985 O O . LEU A 1 125 ? -12.055 -21.656 -14.148 1 87.38 125 LEU A O 1
ATOM 989 N N . MET A 1 126 ? -9.898 -21.984 -14.508 1 90.88 126 MET A N 1
ATOM 990 C CA . MET A 1 126 ? -9.539 -21.594 -13.148 1 90.88 126 MET A CA 1
ATOM 991 C C . MET A 1 126 ? -9.961 -20.156 -12.867 1 90.88 126 MET A C 1
ATOM 993 O O . MET A 1 126 ? -9.703 -19.266 -13.672 1 90.88 126 MET A O 1
ATOM 997 N N . ASP A 1 127 ? -10.648 -19.938 -11.805 1 91.56 127 ASP A N 1
ATOM 998 C CA . ASP A 1 127 ? -10.992 -18.594 -11.367 1 91.56 127 ASP A CA 1
ATOM 999 C C . ASP A 1 127 ? -9.93 -18.031 -10.422 1 91.56 127 ASP A C 1
ATOM 1001 O O . ASP A 1 127 ? -9.453 -18.734 -9.531 1 91.56 127 ASP A O 1
ATOM 1005 N N . ILE A 1 128 ? -9.594 -16.828 -10.711 1 92.88 128 ILE A N 1
ATOM 1006 C CA . ILE A 1 128 ? -8.703 -16.109 -9.805 1 92.88 128 ILE A CA 1
ATOM 1007 C C . ILE A 1 128 ? -9.531 -15.414 -8.719 1 92.88 128 ILE A C 1
ATOM 1009 O O . ILE A 1 128 ? -10.32 -14.516 -9.023 1 92.88 128 ILE A O 1
ATOM 1013 N N . ASP A 1 129 ? -9.359 -15.844 -7.547 1 92.12 129 ASP A N 1
ATOM 1014 C CA . ASP A 1 129 ? -10.078 -15.242 -6.434 1 92.12 129 ASP A CA 1
ATOM 1015 C C . ASP A 1 129 ? -9.516 -13.867 -6.094 1 92.12 129 ASP A C 1
ATOM 1017 O O . ASP A 1 129 ? -10.273 -12.922 -5.836 1 92.12 129 ASP A O 1
ATOM 1021 N N . ASP A 1 130 ? -8.203 -13.742 -6.055 1 91.75 130 ASP A N 1
ATOM 1022 C CA . ASP A 1 130 ? -7.562 -12.461 -5.77 1 91.75 130 ASP A CA 1
ATOM 1023 C C . ASP A 1 130 ? -6.105 -12.461 -6.223 1 91.75 130 ASP A C 1
ATOM 1025 O O . ASP A 1 130 ? -5.492 -13.523 -6.359 1 91.75 130 ASP A O 1
ATOM 1029 N N . ILE A 1 131 ? -5.66 -11.367 -6.594 1 93.12 131 ILE A N 1
ATOM 1030 C CA . ILE A 1 131 ? -4.238 -11.078 -6.75 1 93.12 131 ILE A CA 1
ATOM 1031 C C . ILE A 1 131 ? -3.814 -10.016 -5.738 1 93.12 131 ILE A C 1
ATOM 1033 O O . ILE A 1 131 ? -4.34 -8.906 -5.742 1 93.12 131 ILE A O 1
A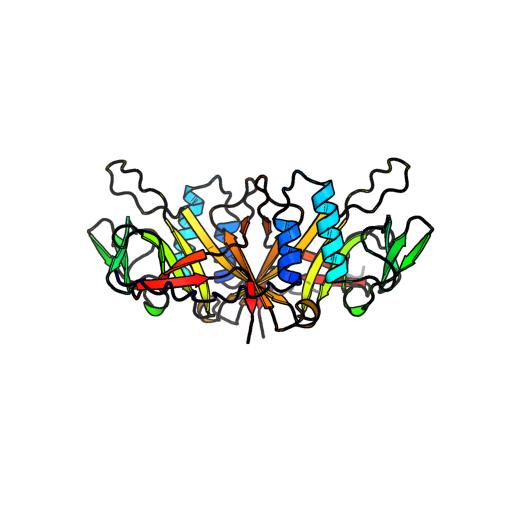TOM 1037 N N . GLN A 1 132 ? -2.9 -10.367 -4.914 1 92.19 132 GLN A N 1
ATOM 1038 C CA . GLN A 1 132 ? -2.414 -9.422 -3.91 1 92.19 132 GLN A CA 1
ATOM 1039 C C . GLN A 1 132 ? -0.975 -9.008 -4.195 1 92.19 132 GLN A C 1
ATOM 1041 O O . GLN A 1 132 ? -0.084 -9.852 -4.289 1 92.19 132 GLN A O 1
ATOM 1046 N N . LEU A 1 133 ? -0.843 -7.734 -4.301 1 92.12 133 LEU A N 1
ATOM 1047 C CA . LEU A 1 133 ? 0.463 -7.148 -4.578 1 92.12 133 LEU A CA 1
ATOM 1048 C C . LEU A 1 133 ? 1.111 -6.633 -3.297 1 92.12 133 LEU A C 1
ATOM 1050 O O . LEU A 1 133 ? 0.477 -5.914 -2.521 1 92.12 133 LEU A O 1
ATOM 1054 N N . GLU A 1 134 ? 2.326 -7 -3.105 1 92.69 134 GLU A N 1
ATOM 1055 C CA . GLU A 1 134 ? 3.066 -6.523 -1.941 1 92.69 134 GLU A CA 1
ATOM 1056 C C . GLU A 1 134 ? 3.555 -5.094 -2.146 1 92.69 134 GLU A C 1
ATOM 1058 O O . GLU A 1 134 ? 4.148 -4.773 -3.18 1 92.69 134 GLU A O 1
ATOM 1063 N N . THR A 1 135 ? 3.23 -4.305 -1.235 1 88.62 135 THR A N 1
ATOM 1064 C CA . THR A 1 135 ? 3.805 -2.967 -1.137 1 88.62 135 THR A CA 1
ATOM 1065 C C . THR A 1 135 ? 4.473 -2.766 0.22 1 88.62 135 THR A C 1
ATOM 1067 O O . THR A 1 135 ? 4.234 -3.531 1.156 1 88.62 135 THR A O 1
ATOM 1070 N N . ARG A 1 136 ? 5.402 -1.723 0.203 1 86.69 136 ARG A N 1
ATOM 1071 C CA . ARG A 1 136 ? 6.145 -1.521 1.444 1 86.69 136 ARG A CA 1
ATOM 1072 C C . ARG A 1 136 ? 6.293 -0.035 1.756 1 86.69 136 ARG A C 1
ATOM 1074 O O . ARG A 1 136 ? 6.359 0.792 0.844 1 86.69 136 ARG A O 1
ATOM 1081 N N . ILE A 1 137 ? 6.262 0.206 3.059 1 84.12 137 ILE A N 1
ATOM 1082 C CA . ILE A 1 137 ? 6.672 1.506 3.576 1 84.12 137 ILE A CA 1
ATOM 1083 C C . ILE A 1 137 ? 7.82 1.327 4.566 1 84.12 137 ILE A C 1
ATOM 1085 O O . ILE A 1 137 ? 7.785 0.429 5.41 1 84.12 137 ILE A O 1
ATOM 1089 N N . THR A 1 138 ? 8.859 2.111 4.371 1 85.56 138 THR A N 1
ATOM 1090 C CA . THR A 1 138 ? 10.016 2.033 5.258 1 85.56 138 THR A CA 1
ATOM 1091 C C . THR A 1 138 ? 10.07 3.25 6.18 1 85.56 138 THR A C 1
ATOM 1093 O O . THR A 1 138 ? 9.867 4.383 5.734 1 85.56 138 THR A O 1
ATOM 1096 N N . PHE A 1 139 ? 10.297 2.967 7.398 1 83.56 139 PHE A N 1
ATOM 1097 C CA . PHE A 1 139 ? 10.445 4.008 8.406 1 83.56 139 PHE A CA 1
ATOM 1098 C C . PHE A 1 139 ? 11.891 4.094 8.883 1 83.56 139 PHE A C 1
ATOM 1100 O O . PHE A 1 139 ? 12.555 3.07 9.055 1 83.56 139 PHE A O 1
ATOM 1107 N N . ASN A 1 140 ? 12.336 5.262 9.062 1 83.81 140 ASN A N 1
ATOM 1108 C CA . ASN A 1 140 ? 13.695 5.484 9.555 1 83.81 140 ASN A CA 1
ATOM 1109 C C . ASN A 1 140 ? 13.82 5.137 11.031 1 83.81 140 ASN A C 1
ATOM 1111 O O . ASN A 1 140 ? 12.828 5.145 11.766 1 83.81 140 ASN A O 1
ATOM 1115 N N . PRO A 1 141 ? 15.102 4.875 11.414 1 78.94 141 PRO A N 1
ATOM 1116 C CA . PRO A 1 141 ? 15.344 4.492 12.812 1 78.94 141 PRO A CA 1
ATOM 1117 C C . PRO A 1 141 ? 14.867 5.547 13.805 1 78.94 141 PRO A C 1
ATOM 1119 O O . PRO A 1 141 ? 14.57 5.227 14.961 1 78.94 141 PRO A O 1
ATOM 1122 N N . GLU A 1 142 ? 14.812 6.758 13.352 1 76 142 GLU A N 1
ATOM 1123 C CA . GLU A 1 142 ? 14.336 7.809 14.242 1 76 142 GLU A CA 1
ATOM 1124 C C . GLU A 1 142 ? 12.914 7.527 14.719 1 76 142 GLU A C 1
ATOM 1126 O O . GLU A 1 142 ? 12.547 7.898 15.836 1 76 142 GLU A O 1
ATOM 1131 N N . LEU A 1 143 ? 12.203 6.84 13.891 1 74.38 143 LEU A N 1
ATOM 1132 C CA . LEU A 1 143 ? 10.812 6.547 14.227 1 74.38 143 LEU A CA 1
ATOM 1133 C C . LEU A 1 143 ? 10.68 5.156 14.836 1 74.38 143 LEU A C 1
ATOM 1135 O O . LEU A 1 143 ? 9.688 4.863 15.508 1 74.38 143 LEU A O 1
ATOM 1139 N N . THR A 1 144 ? 11.695 4.34 14.562 1 68.62 144 THR A N 1
ATOM 1140 C CA . THR A 1 144 ? 11.5 2.945 14.945 1 68.62 144 THR A CA 1
ATOM 1141 C C . THR A 1 144 ? 12.422 2.572 16.109 1 68.62 144 THR A C 1
ATOM 1143 O O . THR A 1 144 ? 12.234 1.537 16.75 1 68.62 144 THR A O 1
ATOM 1146 N N . GLY A 1 145 ? 13.352 3.521 16.484 1 68.25 145 GLY A N 1
ATOM 1147 C CA . GLY A 1 145 ? 14.234 3.361 17.625 1 68.25 145 GLY A CA 1
ATOM 1148 C C . GLY A 1 145 ? 15.477 2.549 17.312 1 68.25 145 GLY A C 1
ATOM 1149 O O . GLY A 1 145 ? 16.531 2.752 17.922 1 68.25 145 GLY A O 1
ATOM 1150 N N . ASN A 1 146 ? 15.422 1.519 16.547 1 73.75 146 ASN A N 1
ATOM 1151 C CA . ASN A 1 146 ? 16.562 0.624 16.406 1 73.75 146 ASN A CA 1
ATOM 1152 C C . ASN A 1 146 ? 17.062 0.574 14.969 1 73.75 146 ASN A C 1
ATOM 1154 O O . ASN A 1 146 ? 18.188 0.998 14.688 1 73.75 146 ASN A O 1
ATOM 1158 N N . ALA A 1 147 ? 16.391 0.041 14.07 1 78.62 147 ALA A N 1
ATOM 1159 C CA . ALA A 1 147 ? 16.797 -0.173 12.688 1 78.62 147 ALA A CA 1
ATOM 1160 C C . ALA A 1 147 ? 15.695 0.24 11.719 1 78.62 147 ALA A C 1
ATOM 1162 O O . ALA A 1 147 ? 14.523 0.324 12.094 1 78.62 147 ALA A O 1
ATOM 1163 N N . PRO A 1 148 ? 16.234 0.648 10.609 1 82.38 148 PRO A N 1
ATOM 1164 C CA . PRO A 1 148 ? 15.18 0.851 9.609 1 82.38 148 PRO A CA 1
ATOM 1165 C C . PRO A 1 148 ? 14.188 -0.305 9.555 1 82.38 148 PRO A C 1
ATOM 1167 O O . PRO A 1 148 ? 14.586 -1.472 9.586 1 82.38 148 PRO A O 1
ATOM 1170 N N . THR A 1 149 ? 12.922 0.137 9.625 1 83.31 149 THR A N 1
ATOM 1171 C CA . THR A 1 149 ? 11.852 -0.857 9.688 1 83.31 149 THR A CA 1
ATOM 1172 C C . THR A 1 149 ? 10.883 -0.675 8.523 1 83.31 149 THR A C 1
ATOM 1174 O O . THR A 1 149 ? 10.523 0.454 8.18 1 83.31 149 THR A O 1
ATOM 1177 N N . ALA A 1 150 ? 10.586 -1.844 7.949 1 87.06 150 ALA A N 1
ATOM 1178 C CA . ALA A 1 150 ? 9.633 -1.825 6.844 1 87.06 150 ALA A CA 1
ATOM 1179 C C . ALA A 1 150 ? 8.312 -2.477 7.25 1 87.06 150 ALA A C 1
ATOM 1181 O O . ALA A 1 150 ? 8.297 -3.412 8.055 1 87.06 150 ALA A O 1
ATOM 1182 N N . MET A 1 151 ? 7.25 -1.852 6.777 1 86.81 151 MET A N 1
ATOM 1183 C CA . MET A 1 151 ? 5.918 -2.439 6.895 1 86.81 151 MET A CA 1
ATOM 1184 C C . MET A 1 151 ? 5.402 -2.896 5.535 1 86.81 151 MET A C 1
ATOM 1186 O O . MET A 1 151 ? 5.488 -2.156 4.555 1 86.81 151 MET A O 1
ATOM 1190 N N . ARG A 1 152 ? 4.91 -4.133 5.566 1 89.31 152 ARG A N 1
ATOM 1191 C CA . ARG A 1 152 ? 4.383 -4.738 4.352 1 89.31 152 ARG A CA 1
ATOM 1192 C C . ARG A 1 152 ? 2.869 -4.586 4.27 1 89.31 152 ARG A C 1
ATOM 1194 O O . ARG A 1 152 ? 2.164 -4.82 5.254 1 89.31 152 ARG A O 1
ATOM 1201 N N . HIS A 1 153 ? 2.412 -4.094 3.143 1 87.19 153 HIS A N 1
ATOM 1202 C CA . HIS A 1 153 ? 0.985 -4.051 2.846 1 87.19 153 HIS A CA 1
ATOM 1203 C C . HIS A 1 153 ? 0.662 -4.836 1.578 1 87.19 153 HIS A C 1
ATOM 1205 O O . HIS A 1 153 ? 1.423 -4.801 0.609 1 87.19 153 HIS A O 1
ATOM 1211 N N . TRP A 1 154 ? -0.44 -5.547 1.674 1 89.31 154 TRP A N 1
ATOM 1212 C CA . TRP A 1 154 ? -0.927 -6.285 0.514 1 89.31 154 TRP A CA 1
ATOM 1213 C C . TRP A 1 154 ? -2.117 -5.578 -0.123 1 89.31 154 TRP A C 1
ATOM 1215 O O . TRP A 1 154 ? -3.123 -5.316 0.544 1 89.31 154 TRP A O 1
ATOM 1225 N N . ILE A 1 155 ? -1.944 -5.32 -1.354 1 87.19 155 ILE A N 1
ATOM 1226 C CA . ILE A 1 155 ? -3.023 -4.664 -2.084 1 87.19 155 ILE A CA 1
ATOM 1227 C C . ILE A 1 155 ? -3.809 -5.699 -2.885 1 87.19 155 ILE A C 1
ATOM 1229 O O . ILE A 1 155 ? -3.256 -6.363 -3.762 1 87.19 155 ILE A O 1
ATOM 1233 N N . SER A 1 156 ? -5.074 -5.766 -2.551 1 88.56 156 SER A N 1
ATOM 1234 C CA . SER A 1 156 ? -5.953 -6.664 -3.291 1 88.56 156 SER A CA 1
ATOM 1235 C C . SER A 1 156 ? -6.438 -6.023 -4.59 1 88.56 156 SER A C 1
ATOM 1237 O O . SER A 1 156 ? -7.055 -4.957 -4.57 1 88.56 156 SER A O 1
ATOM 1239 N N . LEU A 1 157 ? -6.195 -6.742 -5.688 1 86.12 157 LEU A N 1
ATOM 1240 C CA . LEU A 1 157 ? -6.504 -6.137 -6.98 1 86.12 157 LEU A CA 1
ATOM 1241 C C . LEU A 1 157 ? -7.871 -6.59 -7.48 1 86.12 157 LEU A C 1
ATOM 1243 O O . LEU A 1 157 ? -8.562 -5.848 -8.18 1 86.12 157 LEU A O 1
ATOM 1247 N N . VAL A 1 158 ? -8.203 -7.812 -7.109 1 85.44 158 VAL A N 1
ATOM 1248 C CA . VAL A 1 158 ? -9.438 -8.367 -7.656 1 85.44 158 VAL A CA 1
ATOM 1249 C C . VAL A 1 158 ? -10.594 -8.125 -6.68 1 85.44 158 VAL A C 1
ATOM 1251 O O . VAL A 1 158 ? -11.688 -7.734 -7.086 1 85.44 158 VAL A O 1
ATOM 1254 N N . LYS A 1 159 ? -10.273 -8.383 -5.324 1 77.81 159 LYS A N 1
ATOM 1255 C CA . LYS A 1 159 ? -11.305 -8.211 -4.305 1 77.81 159 LYS A CA 1
ATOM 1256 C C . LYS A 1 159 ? -11.352 -6.766 -3.814 1 77.81 159 LYS A C 1
ATOM 1258 O O . LYS A 1 159 ? -10.477 -6.328 -3.07 1 77.81 159 LYS A O 1
ATOM 1263 N N . GLY A 1 160 ? -11.797 -5.855 -4.578 1 64.06 160 GLY A N 1
ATOM 1264 C CA . GLY A 1 160 ? -11.922 -4.473 -4.145 1 64.06 160 GLY A CA 1
ATOM 1265 C C . GLY A 1 160 ? -13.18 -4.203 -3.34 1 64.06 160 GLY A C 1
ATOM 1266 O O . GLY A 1 160 ? -13.969 -5.113 -3.098 1 64.06 160 GLY A O 1
ATOM 1267 N N . ASP A 1 161 ? -13.219 -3.064 -2.613 1 59.69 161 ASP A N 1
ATOM 1268 C CA . ASP A 1 161 ? -14.398 -2.668 -1.848 1 59.69 161 ASP A CA 1
ATOM 1269 C C . ASP A 1 161 ? -15.609 -2.498 -2.756 1 59.69 161 ASP A C 1
ATOM 1271 O O . ASP A 1 161 ? -15.531 -2.752 -3.961 1 59.69 161 ASP A O 1
ATOM 1275 N N . LYS A 1 162 ? -16.641 -2.354 -2.072 1 56.81 162 LYS A N 1
ATOM 1276 C CA . LYS A 1 162 ? -17.906 -2.17 -2.756 1 56.81 162 LYS A CA 1
ATOM 1277 C C . LYS A 1 162 ? -17.812 -1.09 -3.83 1 56.81 162 LYS A C 1
ATOM 1279 O O . LYS A 1 162 ? -18.547 -1.119 -4.82 1 56.81 162 LYS A O 1
ATOM 1284 N N . LYS A 1 163 ? -16.859 -0.206 -3.635 1 55.56 163 LYS A N 1
ATOM 1285 C CA . LYS A 1 163 ? -16.75 0.879 -4.605 1 55.56 163 LYS A CA 1
ATOM 1286 C C . LYS A 1 163 ? -15.641 0.604 -5.613 1 55.56 163 LYS A C 1
ATOM 1288 O O . LYS A 1 163 ? -15.297 1.472 -6.422 1 55.56 163 LYS A O 1
ATOM 1293 N N . GLY A 1 164 ? -15.18 -0.654 -5.566 1 56.47 164 GLY A N 1
ATOM 1294 C CA . GLY A 1 164 ? -14.164 -1.038 -6.535 1 56.47 164 GLY A CA 1
ATOM 1295 C C . GLY A 1 164 ? -12.766 -0.605 -6.137 1 56.47 164 GLY A C 1
ATOM 1296 O O . GLY A 1 164 ? -11.844 -0.647 -6.953 1 56.47 164 GLY A O 1
ATOM 1297 N N . LYS A 1 165 ? -12.641 -0.053 -4.961 1 62.62 165 LYS A N 1
ATOM 1298 C CA . LYS A 1 165 ? -11.305 0.353 -4.531 1 62.62 165 LYS A CA 1
ATOM 1299 C C . LYS A 1 165 ? -10.547 -0.816 -3.91 1 62.62 165 LYS A C 1
ATOM 1301 O O . LYS A 1 165 ? -11.133 -1.625 -3.186 1 62.62 165 LYS A O 1
ATOM 1306 N N . PRO A 1 166 ? -9.281 -0.821 -4.359 1 66.81 166 PRO A N 1
ATOM 1307 C CA . PRO A 1 166 ? -8.492 -1.909 -3.779 1 66.81 166 PRO A CA 1
ATOM 1308 C C . PRO A 1 166 ? -8.461 -1.872 -2.252 1 66.81 166 PRO A C 1
ATOM 1310 O O . PRO A 1 166 ? -8.594 -0.8 -1.655 1 66.81 166 PRO A O 1
ATOM 1313 N N . MET A 1 167 ? -8.445 -3.025 -1.694 1 75.56 167 MET A N 1
ATOM 1314 C CA . MET A 1 167 ? -8.305 -3.176 -0.249 1 75.56 167 MET A CA 1
ATOM 1315 C C . MET A 1 167 ? -6.859 -3.498 0.123 1 75.56 167 MET A C 1
ATOM 1317 O O . MET A 1 167 ? -6.133 -4.105 -0.664 1 75.56 167 MET A O 1
ATOM 1321 N N . ALA A 1 168 ? -6.523 -2.916 1.164 1 77.25 168 ALA A N 1
ATOM 1322 C CA . ALA A 1 168 ? -5.188 -3.217 1.669 1 77.25 168 ALA A CA 1
ATOM 1323 C C . ALA A 1 168 ? -5.258 -3.941 3.01 1 77.25 168 ALA A C 1
ATOM 1325 O O . ALA A 1 168 ? -6.254 -3.836 3.729 1 77.25 168 ALA A O 1
ATOM 1326 N N . CYS A 1 169 ? -4.258 -4.766 3.225 1 75.62 169 CYS A N 1
ATOM 1327 C CA . CYS A 1 169 ? -4.125 -5.402 4.531 1 75.62 169 CYS A CA 1
ATOM 1328 C C . CYS A 1 169 ? -2.658 -5.586 4.898 1 75.62 169 CYS A C 1
ATOM 1330 O O . CYS A 1 169 ? -1.792 -5.621 4.023 1 75.62 169 CYS A O 1
ATOM 1332 N N . SER A 1 170 ? -2.525 -5.457 6.203 1 77.94 170 SER A N 1
ATOM 1333 C CA . SER A 1 170 ? -1.219 -5.793 6.762 1 77.94 170 SER A CA 1
ATOM 1334 C C . SER A 1 170 ? -1.301 -7.012 7.672 1 77.94 170 SER A C 1
ATOM 1336 O O . SER A 1 170 ? -1.984 -6.98 8.695 1 77.94 170 SER A O 1
ATOM 1338 N N . GLU A 1 171 ? -0.796 -8.102 7.148 1 80.75 171 GLU A N 1
ATOM 1339 C CA . GLU A 1 171 ? -0.857 -9.328 7.934 1 80.75 171 GLU A CA 1
ATOM 1340 C C . GLU A 1 171 ? 0.372 -10.195 7.691 1 80.75 171 GLU A C 1
ATOM 1342 O O . GLU A 1 171 ? 1.033 -10.078 6.66 1 80.75 171 GLU A O 1
ATOM 1347 N N . ASP A 1 172 ? 0.625 -10.938 8.797 1 88.25 172 ASP A N 1
ATOM 1348 C CA . ASP A 1 172 ? 1.604 -12 8.602 1 88.25 172 ASP A CA 1
ATOM 1349 C C . ASP A 1 172 ? 1.035 -13.117 7.723 1 88.25 172 ASP A C 1
ATOM 1351 O O . ASP A 1 172 ? -0.126 -13.5 7.871 1 88.25 172 ASP A O 1
ATOM 1355 N N . LYS A 1 173 ? 1.868 -13.531 6.805 1 93.69 173 LYS A N 1
ATOM 1356 C CA . LYS A 1 173 ? 1.441 -14.617 5.93 1 93.69 173 LYS A CA 1
ATOM 1357 C C . LYS A 1 173 ? 2.406 -15.797 6.008 1 93.69 173 LYS A C 1
ATOM 1359 O O . LYS A 1 173 ? 3.621 -15.609 6.098 1 93.69 173 LYS A O 1
ATOM 1364 N N . GLU A 1 174 ? 1.769 -16.922 5.996 1 96.5 174 GLU A N 1
ATOM 1365 C CA . GLU A 1 174 ? 2.541 -18.156 6.039 1 96.5 174 GLU A CA 1
ATOM 1366 C C . GLU A 1 174 ? 2.266 -19.016 4.816 1 96.5 174 GLU A C 1
ATOM 1368 O O . GLU A 1 174 ? 1.109 -19.219 4.438 1 96.5 174 GLU A O 1
ATOM 1373 N N . TYR A 1 175 ? 3.367 -19.547 4.266 1 97.88 175 TYR A N 1
ATOM 1374 C CA . TYR A 1 175 ? 3.32 -20.391 3.078 1 97.88 175 TYR A CA 1
ATOM 1375 C C . TYR A 1 175 ? 4.191 -21.625 3.256 1 97.88 175 TYR A C 1
ATOM 1377 O O . TYR A 1 175 ? 4.926 -21.734 4.238 1 97.88 175 TYR A O 1
ATOM 1385 N N . THR A 1 176 ? 4.02 -22.547 2.316 1 97.94 176 THR A N 1
ATOM 1386 C CA . THR A 1 176 ? 4.996 -23.609 2.088 1 97.94 176 THR A CA 1
ATOM 1387 C C . THR A 1 176 ? 5.918 -23.25 0.925 1 97.94 176 THR A C 1
ATOM 1389 O O . THR A 1 176 ? 5.453 -23.031 -0.197 1 97.94 176 THR A O 1
ATOM 1392 N N . ALA A 1 177 ? 7.168 -23.234 1.209 1 97.94 177 ALA A N 1
ATOM 1393 C CA . ALA A 1 177 ? 8.133 -22.906 0.16 1 97.94 177 ALA A CA 1
ATOM 1394 C C . ALA A 1 177 ? 8.156 -24 -0.914 1 97.94 177 ALA A C 1
ATOM 1396 O O . ALA A 1 177 ? 7.758 -25.141 -0.664 1 97.94 177 ALA A O 1
ATOM 1397 N N . LYS A 1 178 ? 8.656 -23.609 -2.021 1 96.44 178 LYS A N 1
ATOM 1398 C CA . LYS A 1 178 ? 8.734 -24.578 -3.117 1 96.44 178 LYS A CA 1
ATOM 1399 C C . LYS A 1 178 ? 9.625 -25.75 -2.746 1 96.44 178 LYS A C 1
ATOM 1401 O O . LYS A 1 178 ? 9.508 -26.828 -3.326 1 96.44 178 LYS A O 1
ATOM 1406 N N . ASN A 1 179 ? 10.539 -25.578 -1.832 1 95.25 179 ASN A N 1
ATOM 1407 C CA . ASN A 1 179 ? 11.391 -26.672 -1.396 1 95.25 179 ASN A CA 1
ATOM 1408 C C . ASN A 1 179 ? 10.781 -27.422 -0.215 1 95.25 179 ASN A C 1
ATOM 1410 O O . ASN A 1 179 ? 11.391 -28.359 0.316 1 95.25 179 ASN A O 1
ATOM 1414 N N . GLY A 1 180 ? 9.625 -27 0.273 1 94.88 180 GLY A N 1
ATOM 1415 C CA . GLY A 1 180 ? 8.914 -27.703 1.322 1 94.88 180 GLY A CA 1
ATOM 1416 C C . GLY A 1 180 ? 9.078 -27.078 2.689 1 94.88 180 GLY A C 1
ATOM 1417 O O . GLY A 1 180 ? 8.367 -27.422 3.635 1 94.88 180 GLY A O 1
ATOM 1418 N N . GLU A 1 181 ? 9.938 -26.156 2.818 1 96.31 181 GLU A N 1
ATOM 1419 C CA . GLU A 1 181 ? 10.18 -25.5 4.102 1 96.31 181 GLU A CA 1
ATOM 1420 C C . GLU A 1 181 ? 9.156 -24.391 4.359 1 96.31 181 GLU A C 1
ATOM 1422 O O . GLU A 1 181 ? 8.375 -24.047 3.473 1 96.31 181 GLU A O 1
ATOM 1427 N N . ASP A 1 182 ? 9.156 -23.922 5.566 1 96.69 182 ASP A N 1
ATOM 1428 C CA . ASP A 1 182 ? 8.281 -22.812 5.906 1 96.69 182 ASP A CA 1
ATOM 1429 C C . ASP A 1 182 ? 8.734 -21.531 5.199 1 96.69 182 ASP A C 1
ATOM 1431 O O . ASP A 1 182 ? 9.938 -21.266 5.09 1 96.69 182 ASP A O 1
ATOM 1435 N N . TYR A 1 183 ? 7.797 -20.828 4.723 1 97.19 183 TYR A N 1
ATOM 1436 C CA . TYR A 1 183 ? 8.031 -19.516 4.125 1 97.19 183 TYR A CA 1
ATOM 1437 C C . TYR A 1 183 ? 7.129 -18.453 4.758 1 97.19 183 TYR A C 1
ATOM 1439 O O . TYR A 1 183 ? 5.922 -18.422 4.5 1 97.19 183 TYR A O 1
ATOM 1447 N N . VAL A 1 184 ? 7.711 -17.578 5.578 1 96.12 184 VAL A N 1
ATOM 1448 C CA . VAL A 1 184 ? 6.918 -16.641 6.363 1 96.12 184 VAL A CA 1
ATOM 1449 C C . VAL A 1 184 ? 7.25 -15.203 5.945 1 96.12 184 VAL A C 1
ATOM 1451 O O . VAL A 1 184 ? 8.422 -14.852 5.801 1 96.12 184 VAL A O 1
ATOM 1454 N N . LEU A 1 185 ? 6.215 -14.469 5.707 1 94.88 185 LEU A N 1
ATOM 1455 C CA . LEU A 1 185 ? 6.34 -13.039 5.457 1 94.88 185 LEU A CA 1
ATOM 1456 C C . LEU A 1 185 ? 5.664 -12.234 6.562 1 94.88 185 LEU A C 1
ATOM 1458 O O . LEU A 1 185 ? 4.434 -12.188 6.641 1 94.88 185 LEU A O 1
ATOM 1462 N N . SER A 1 186 ? 6.48 -11.562 7.309 1 91 186 SER A N 1
ATOM 1463 C CA . SER A 1 186 ? 5.965 -10.758 8.406 1 91 186 SER A CA 1
ATOM 1464 C C . SER A 1 186 ? 5.527 -9.375 7.918 1 91 186 SER A C 1
ATOM 1466 O O . SER A 1 186 ? 6.129 -8.82 7 1 91 186 SER A O 1
ATOM 1468 N N . TYR A 1 187 ? 4.465 -8.859 8.539 1 86.12 187 TYR A N 1
ATOM 1469 C CA . TYR A 1 187 ? 3.973 -7.551 8.125 1 86.12 187 TYR A CA 1
ATOM 1470 C C . TYR A 1 187 ? 4.941 -6.449 8.531 1 86.12 187 TYR A C 1
ATOM 1472 O O . TYR A 1 187 ? 4.879 -5.336 8.008 1 86.12 187 TYR A O 1
ATOM 1480 N N . CYS A 1 188 ? 5.805 -6.711 9.43 1 86 188 CYS A N 1
ATOM 1481 C CA . CYS A 1 188 ? 6.82 -5.758 9.859 1 86 188 CYS A CA 1
ATOM 1482 C C . CYS A 1 188 ? 8.172 -6.441 10.039 1 86 188 CYS A C 1
ATOM 1484 O O . CYS A 1 188 ? 8.25 -7.527 10.617 1 86 188 CYS A O 1
ATOM 1486 N N . TYR A 1 189 ? 9.25 -5.816 9.453 1 84.81 189 TYR A N 1
ATOM 1487 C CA . TYR A 1 189 ? 10.578 -6.426 9.539 1 84.81 189 TYR A CA 1
ATOM 1488 C C . TYR A 1 189 ? 11.672 -5.371 9.43 1 84.81 189 TYR A C 1
ATOM 1490 O O . TYR A 1 189 ? 11.438 -4.281 8.898 1 84.81 189 TYR A O 1
ATOM 1498 N N . ASN A 1 190 ? 12.805 -5.668 9.961 1 84.94 190 ASN A N 1
ATOM 1499 C CA . ASN A 1 190 ? 13.953 -4.773 9.859 1 84.94 190 ASN A CA 1
ATOM 1500 C C . ASN A 1 190 ? 14.586 -4.832 8.469 1 84.94 190 ASN A C 1
ATOM 1502 O O . ASN A 1 190 ? 14.711 -5.906 7.887 1 84.94 190 ASN A O 1
ATOM 1506 N N . VAL A 1 191 ? 14.797 -3.592 7.945 1 80 191 VAL A N 1
ATOM 1507 C CA . VAL A 1 191 ? 15.477 -3.525 6.656 1 80 191 VAL A CA 1
ATOM 1508 C C . VAL A 1 191 ? 16.984 -3.324 6.871 1 80 191 VAL A C 1
ATOM 1510 O O . VAL A 1 191 ? 17.391 -2.582 7.766 1 80 191 VAL A O 1
ATOM 1513 N N . ASP A 1 192 ? 17.953 -4.133 6.363 1 67.12 192 ASP A N 1
ATOM 1514 C CA . ASP A 1 192 ? 19.406 -4.039 6.488 1 67.12 192 ASP A CA 1
ATOM 1515 C C . ASP A 1 192 ? 19.953 -2.875 5.668 1 67.12 192 ASP A C 1
ATOM 1517 O O . ASP A 1 192 ? 19.359 -2.494 4.652 1 67.12 192 ASP A O 1
ATOM 1521 N N . MET B 1 1 ? 12.148 -42.906 30.531 1 22.67 1 MET B N 1
ATOM 1522 C CA . MET B 1 1 ? 11.109 -41.875 30.594 1 22.67 1 MET B CA 1
ATOM 1523 C C . MET B 1 1 ? 11.609 -40.562 30.031 1 22.67 1 MET B C 1
ATOM 1525 O O . MET B 1 1 ? 12.273 -39.781 30.734 1 22.67 1 MET B O 1
ATOM 1529 N N . ASN B 1 2 ? 12.234 -40.406 29.016 1 23.62 2 ASN B N 1
ATOM 1530 C CA . ASN B 1 2 ? 13.18 -39.469 28.422 1 23.62 2 ASN B CA 1
ATOM 1531 C C . ASN B 1 2 ? 12.5 -38.156 28.047 1 23.62 2 ASN B C 1
ATOM 1533 O O . ASN B 1 2 ? 11.531 -38.156 27.281 1 23.62 2 ASN B O 1
ATOM 1537 N N . MET B 1 3 ? 12.484 -37.125 28.984 1 25.92 3 MET B N 1
ATOM 1538 C CA . MET B 1 3 ? 11.852 -35.812 28.938 1 25.92 3 MET B CA 1
ATOM 1539 C C . MET B 1 3 ? 12.234 -35.062 27.672 1 25.92 3 MET B C 1
ATOM 1541 O O . MET B 1 3 ? 13.422 -34.875 27.391 1 25.92 3 MET B O 1
ATOM 1545 N N . LEU B 1 4 ? 11.68 -35.281 26.594 1 26.08 4 LEU B N 1
ATOM 1546 C CA . LEU B 1 4 ? 11.938 -34.688 25.297 1 26.08 4 LEU B CA 1
ATOM 1547 C C . LEU B 1 4 ? 12.125 -33.188 25.406 1 26.08 4 LEU B C 1
ATOM 1549 O O . LEU B 1 4 ? 11.297 -32.5 26.016 1 26.08 4 LEU B O 1
ATOM 1553 N N . ASN B 1 5 ? 13.25 -32.656 25.672 1 27.8 5 ASN B N 1
ATOM 1554 C CA . ASN B 1 5 ? 13.789 -31.312 25.844 1 27.8 5 ASN B CA 1
ATOM 1555 C C . ASN B 1 5 ? 13.227 -30.344 24.812 1 27.8 5 ASN B C 1
ATOM 1557 O O . ASN B 1 5 ? 13.438 -30.516 23.609 1 27.8 5 ASN B O 1
ATOM 1561 N N . PHE B 1 6 ? 12 -29.875 25.047 1 27.95 6 PHE B N 1
ATOM 1562 C CA . PHE B 1 6 ? 11.258 -28.812 24.375 1 27.95 6 PHE B CA 1
ATOM 1563 C C . PHE B 1 6 ? 12.172 -27.625 24.078 1 27.95 6 PHE B C 1
ATOM 1565 O O . PHE B 1 6 ? 12.5 -26.859 24.984 1 27.95 6 PHE B O 1
ATOM 1572 N N . ASP B 1 7 ? 13.266 -27.75 23.516 1 28.91 7 ASP B N 1
ATOM 1573 C CA . ASP B 1 7 ? 14.172 -26.656 23.203 1 28.91 7 ASP B CA 1
ATOM 1574 C C . ASP B 1 7 ? 13.398 -25.438 22.688 1 28.91 7 ASP B C 1
ATOM 1576 O O . ASP B 1 7 ? 12.609 -25.547 21.75 1 28.91 7 ASP B O 1
ATOM 1580 N N . ASN B 1 8 ? 12.984 -24.516 23.547 1 27.84 8 ASN B N 1
ATOM 1581 C CA . ASN B 1 8 ? 12.328 -23.219 23.578 1 27.84 8 ASN B CA 1
ATOM 1582 C C . ASN B 1 8 ? 12.836 -22.312 22.469 1 27.84 8 ASN B C 1
ATOM 1584 O O . ASN B 1 8 ? 13.875 -21.672 22.594 1 27.84 8 ASN B O 1
ATOM 1588 N N . LYS B 1 9 ? 13.047 -22.719 21.266 1 30.12 9 LYS B N 1
ATOM 1589 C CA . LYS B 1 9 ? 13.367 -21.859 20.125 1 30.12 9 LYS B CA 1
ATOM 1590 C C . LYS B 1 9 ? 12.758 -20.469 20.297 1 30.12 9 LYS B C 1
ATOM 1592 O O . LYS B 1 9 ? 11.539 -20.328 20.312 1 30.12 9 LYS B O 1
ATOM 1597 N N . GLU B 1 10 ? 13.273 -19.562 21.156 1 29.11 10 GLU B N 1
ATOM 1598 C CA . GLU B 1 10 ? 13.172 -18.141 21.438 1 29.11 10 GLU B CA 1
ATOM 1599 C C . GLU B 1 10 ? 12.812 -17.344 20.188 1 29.11 10 GLU B C 1
ATOM 1601 O O . GLU B 1 10 ? 13.664 -17.094 19.328 1 29.11 10 GLU B O 1
ATOM 1606 N N . MET B 1 11 ? 12.008 -17.703 19.406 1 31.75 11 MET B N 1
ATOM 1607 C CA . MET B 1 11 ? 11.375 -16.875 18.391 1 31.75 11 MET B CA 1
ATOM 1608 C C . MET B 1 11 ? 11.398 -15.406 18.797 1 31.75 11 MET B C 1
ATOM 1610 O O . MET B 1 11 ? 10.75 -15.023 19.766 1 31.75 11 MET B O 1
ATOM 1614 N N . GLN B 1 12 ? 12.547 -14.711 18.938 1 31.12 12 GLN B N 1
ATOM 1615 C CA . GLN B 1 12 ? 12.828 -13.32 19.297 1 31.12 12 GLN B CA 1
ATOM 1616 C C . GLN B 1 12 ? 11.625 -12.43 19.016 1 31.12 12 GLN B C 1
ATOM 1618 O O . GLN B 1 12 ? 11.188 -12.312 17.859 1 31.12 12 GLN B O 1
ATOM 1623 N N . GLN B 1 13 ? 10.633 -12.406 19.719 1 36.03 13 GLN B N 1
ATOM 1624 C CA . GLN B 1 13 ? 9.555 -11.422 19.734 1 36.03 13 GLN B CA 1
ATOM 1625 C C . GLN B 1 13 ? 10.031 -10.07 19.234 1 36.03 13 GLN B C 1
ATOM 1627 O O . GLN B 1 13 ? 10.688 -9.328 19.969 1 36.03 13 GLN B O 1
ATOM 1632 N N . GLN B 1 14 ? 10.805 -10 18.219 1 41.41 14 GLN B N 1
ATOM 1633 C CA . GLN B 1 14 ? 11.289 -8.719 17.719 1 41.41 14 GLN B CA 1
ATOM 1634 C C . GLN B 1 14 ? 10.258 -7.613 17.938 1 41.41 14 GLN B C 1
ATOM 1636 O O . GLN B 1 14 ? 9.109 -7.73 17.516 1 41.41 14 GLN B O 1
ATOM 1641 N N . GLN B 1 15 ? 10.258 -7.031 19.156 1 48.56 15 GLN B N 1
ATOM 1642 C CA . GLN B 1 15 ? 9.492 -5.824 19.469 1 48.56 15 GLN B CA 1
ATOM 1643 C C . GLN B 1 15 ? 9.219 -5.008 18.203 1 48.56 15 GLN B C 1
ATOM 1645 O O . GLN B 1 15 ? 10.141 -4.68 17.453 1 48.56 15 GLN B O 1
ATOM 1650 N N . ARG B 1 16 ? 8.078 -5.238 17.609 1 59.53 16 ARG B N 1
ATOM 1651 C CA . ARG B 1 16 ? 7.68 -4.406 16.484 1 59.53 16 ARG B CA 1
ATOM 1652 C C . ARG B 1 16 ? 8.039 -2.945 16.719 1 59.53 16 ARG B C 1
ATOM 1654 O O . ARG B 1 16 ? 7.879 -2.436 17.844 1 59.53 16 ARG B O 1
ATOM 1661 N N . PRO B 1 17 ? 8.797 -2.426 15.75 1 65.94 17 PRO B N 1
ATOM 1662 C CA . PRO B 1 17 ? 9.102 -1.004 15.914 1 65.94 17 PRO B CA 1
ATOM 1663 C C . PRO B 1 17 ? 7.875 -0.176 16.297 1 65.94 17 PRO B C 1
ATOM 1665 O O . PRO B 1 17 ? 6.754 -0.527 15.93 1 65.94 17 PRO B O 1
ATOM 1668 N N . PHE B 1 18 ? 8.055 0.649 17.141 1 67.69 18 PHE B N 1
ATOM 1669 C CA . PHE B 1 18 ? 7.02 1.491 17.719 1 67.69 18 PHE B CA 1
ATOM 1670 C C . PHE B 1 18 ? 6.098 2.041 16.641 1 67.69 18 PHE B C 1
ATOM 1672 O O . PHE B 1 18 ? 4.875 2.045 16.797 1 67.69 18 PHE B O 1
ATOM 1679 N N . ILE B 1 19 ? 6.691 2.34 15.5 1 73 19 ILE B N 1
ATOM 1680 C CA . ILE B 1 19 ? 5.879 2.979 14.469 1 73 19 ILE B CA 1
ATOM 1681 C C . ILE B 1 19 ? 4.961 1.946 13.828 1 73 19 ILE B C 1
ATOM 1683 O O . ILE B 1 19 ? 3.807 2.244 13.508 1 73 19 ILE B O 1
ATOM 1687 N N . ALA B 1 20 ? 5.484 0.831 13.719 1 72.88 20 ALA B N 1
ATOM 1688 C CA . ALA B 1 20 ? 4.645 -0.234 13.18 1 72.88 20 ALA B CA 1
ATOM 1689 C C . ALA B 1 20 ? 3.479 -0.54 14.109 1 72.88 20 ALA B C 1
ATOM 1691 O O . ALA B 1 20 ? 2.35 -0.748 13.656 1 72.88 20 ALA B O 1
ATOM 1692 N N . GLU B 1 21 ? 3.801 -0.453 15.305 1 74.81 21 GLU B N 1
ATOM 1693 C CA . GLU B 1 21 ? 2.758 -0.673 16.297 1 74.81 21 GLU B CA 1
ATOM 1694 C C . GLU B 1 21 ? 1.715 0.441 16.266 1 74.81 21 GLU B C 1
ATOM 1696 O O . GLU B 1 21 ? 0.518 0.183 16.406 1 74.81 21 GLU B O 1
ATOM 1701 N N . ALA B 1 22 ? 2.219 1.596 16.062 1 76.44 22 ALA B N 1
ATOM 1702 C CA . ALA B 1 22 ? 1.308 2.738 16.031 1 76.44 22 ALA B CA 1
ATOM 1703 C C . ALA B 1 22 ? 0.41 2.689 14.797 1 76.44 22 ALA B C 1
ATOM 1705 O O . ALA B 1 22 ? -0.79 2.965 14.883 1 76.44 22 ALA B O 1
ATOM 1706 N N . VAL B 1 23 ? 0.993 2.355 13.719 1 78.12 23 VAL B N 1
ATOM 1707 C CA . VAL B 1 23 ? 0.211 2.23 12.492 1 78.12 23 VAL B CA 1
ATOM 1708 C C . VAL B 1 23 ? -0.806 1.102 12.641 1 78.12 23 VAL B C 1
ATOM 1710 O O . VAL B 1 23 ? -1.989 1.281 12.344 1 78.12 23 VAL B O 1
ATOM 1713 N N . PHE B 1 24 ? -0.352 0.11 13.219 1 74.19 24 PHE B N 1
ATOM 1714 C CA . PHE B 1 24 ? -1.226 -1.041 13.414 1 74.19 24 PHE B CA 1
ATOM 1715 C C . PHE B 1 24 ? -2.34 -0.715 14.398 1 74.19 24 PHE B C 1
ATOM 1717 O O . PHE B 1 24 ? -3.471 -1.186 14.25 1 74.19 24 PHE B O 1
ATOM 1724 N N . ALA B 1 25 ? -1.973 0.003 15.359 1 76.06 25 ALA B N 1
ATOM 1725 C CA . ALA B 1 25 ? -2.961 0.367 16.375 1 76.06 25 ALA B CA 1
ATOM 1726 C C . ALA B 1 25 ? -4.125 1.133 15.75 1 76.06 25 ALA B C 1
ATOM 1728 O O . ALA B 1 25 ? -5.277 0.966 16.172 1 76.06 25 ALA B O 1
ATOM 1729 N N . VAL B 1 26 ? -3.865 1.908 14.812 1 79.19 26 VAL B N 1
ATOM 1730 C CA . VAL B 1 26 ? -4.926 2.648 14.141 1 79.19 26 VAL B CA 1
ATOM 1731 C C . VAL B 1 26 ? -5.727 1.704 13.242 1 79.19 26 VAL B C 1
ATOM 1733 O O . VAL B 1 26 ? -6.957 1.714 13.266 1 79.19 26 VAL B O 1
ATOM 1736 N N . GLU B 1 27 ? -5.008 0.873 12.562 1 75.94 27 GLU B N 1
ATOM 1737 C CA . GLU B 1 27 ? -5.629 -0.04 11.609 1 75.94 27 GLU B CA 1
ATOM 1738 C C . GLU B 1 27 ? -6.531 -1.049 12.32 1 75.94 27 GLU B C 1
ATOM 1740 O O . GLU B 1 27 ? -7.551 -1.469 11.766 1 75.94 27 GLU B O 1
ATOM 1745 N N . ALA B 1 28 ? -6.148 -1.467 13.445 1 72.81 28 ALA B N 1
ATOM 1746 C CA . ALA B 1 28 ? -6.801 -2.564 14.156 1 72.81 28 ALA B CA 1
ATOM 1747 C C . ALA B 1 28 ? -8.117 -2.107 14.773 1 72.81 28 ALA B C 1
ATOM 1749 O O . ALA B 1 28 ? -8.977 -2.932 15.102 1 72.81 28 ALA B O 1
ATOM 1750 N N . VAL B 1 29 ? -8.273 -0.779 14.953 1 75.38 29 VAL B N 1
ATOM 1751 C CA . VAL B 1 29 ? -9.516 -0.26 15.523 1 75.38 29 VAL B CA 1
ATOM 1752 C C . VAL B 1 29 ? -10.602 -0.232 14.453 1 75.38 29 VAL B C 1
ATOM 1754 O O . VAL B 1 29 ? -10.375 0.246 13.336 1 75.38 29 VAL B O 1
ATOM 1757 N N . SER B 1 30 ? -11.695 -0.81 14.828 1 70.88 30 SER B N 1
ATOM 1758 C CA . SER B 1 30 ? -12.805 -0.837 13.883 1 70.88 30 SER B CA 1
ATOM 1759 C C . SER B 1 30 ? -13.234 0.574 13.492 1 70.88 30 SER B C 1
ATOM 1761 O O . SER B 1 30 ? -13.195 1.489 14.32 1 70.88 30 SER B O 1
ATOM 1763 N N . ALA B 1 31 ? -13.688 0.654 12.281 1 68.44 31 ALA B N 1
ATOM 1764 C CA . ALA B 1 31 ? -14.133 1.949 11.773 1 68.44 31 ALA B CA 1
ATOM 1765 C C . ALA B 1 31 ? -15.336 2.461 12.547 1 68.44 31 ALA B C 1
ATOM 1767 O O . ALA B 1 31 ? -15.602 3.666 12.57 1 68.44 31 ALA B O 1
ATOM 1768 N N . GLU B 1 32 ? -16.016 1.554 13.273 1 73.19 32 GLU B N 1
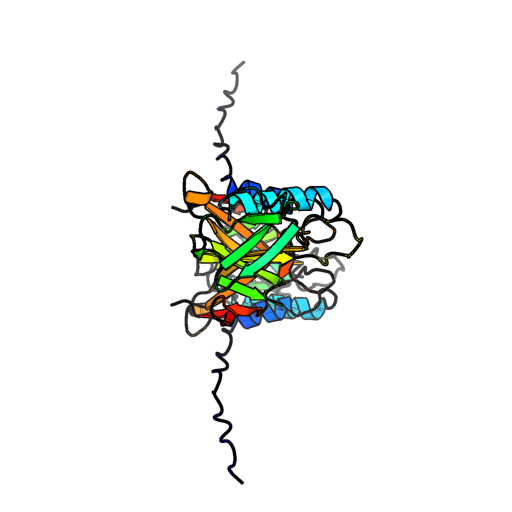ATOM 1769 C CA . GLU B 1 32 ? -17.203 1.923 14.023 1 73.19 32 GLU B CA 1
ATOM 1770 C C . GLU B 1 32 ? -16.844 2.566 15.359 1 73.19 32 GLU B C 1
ATOM 1772 O O . GLU B 1 32 ? -17.672 3.246 15.977 1 73.19 32 GLU B O 1
ATOM 1777 N N . GLN B 1 33 ? -15.68 2.332 15.82 1 80.25 33 GLN B N 1
ATOM 1778 C CA . GLN B 1 33 ? -15.203 2.918 17.078 1 80.25 33 GLN B CA 1
ATOM 1779 C C . GLN B 1 33 ? -14.461 4.227 16.828 1 80.25 33 GLN B C 1
ATOM 1781 O O .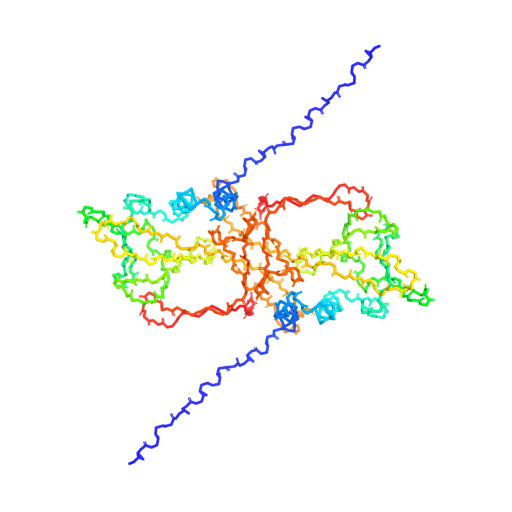 GLN B 1 33 ? -13.258 4.32 17.078 1 80.25 33 GLN B O 1
ATOM 1786 N N . GLN B 1 34 ? -15.266 5.191 16.594 1 78.5 34 GLN B N 1
ATOM 1787 C CA . GLN B 1 34 ? -14.727 6.449 16.094 1 78.5 34 GLN B CA 1
ATO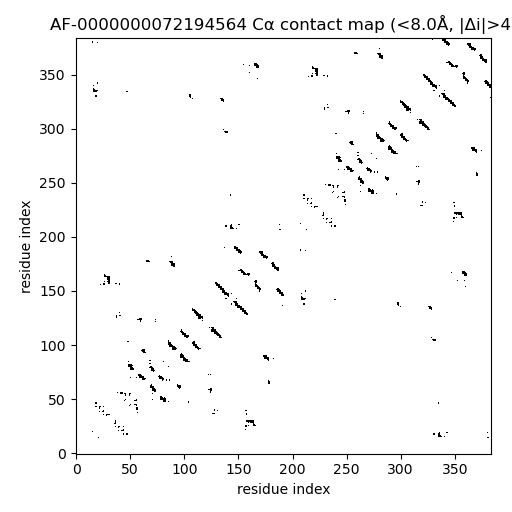M 1788 C C . GLN B 1 34 ? -13.867 7.137 17.156 1 78.5 34 GLN B C 1
ATOM 1790 O O . GLN B 1 34 ? -12.789 7.652 16.844 1 78.5 34 GLN B O 1
ATOM 1795 N N . SER B 1 35 ? -14.352 7.125 18.375 1 84.94 35 SER B N 1
ATOM 1796 C CA . SER B 1 35 ? -13.602 7.797 19.422 1 84.94 35 SER B CA 1
ATOM 1797 C C . SER B 1 35 ? -12.219 7.172 19.609 1 84.94 35 SER B C 1
ATOM 1799 O O . SER B 1 35 ? -11.219 7.887 19.688 1 84.94 35 SER B O 1
ATOM 1801 N N . GLU B 1 36 ? -12.227 5.895 19.656 1 86.56 36 GLU B N 1
ATOM 1802 C CA . GLU B 1 36 ? -10.961 5.191 19.812 1 86.56 36 GLU B CA 1
ATOM 1803 C C . GLU B 1 36 ? -10.07 5.398 18.578 1 86.56 36 GLU B C 1
ATOM 1805 O O . GLU B 1 36 ? -8.859 5.555 18.719 1 86.56 36 GLU B O 1
ATOM 1810 N N . LYS B 1 37 ? -10.641 5.43 17.453 1 87.25 37 LYS B N 1
ATOM 1811 C CA . LYS B 1 37 ? -9.898 5.668 16.219 1 87.25 37 LYS B CA 1
ATOM 1812 C C . LYS B 1 37 ? -9.234 7.043 16.234 1 87.25 37 LYS B C 1
ATOM 1814 O O . LYS B 1 37 ? -8.086 7.188 15.812 1 87.25 37 LYS B O 1
ATOM 1819 N N . GLN B 1 38 ? -9.945 7.973 16.797 1 89.19 38 GLN B N 1
ATOM 1820 C CA . GLN B 1 38 ? -9.414 9.328 16.875 1 89.19 38 GLN B CA 1
ATOM 1821 C C . GLN B 1 38 ? -8.203 9.398 17.797 1 89.19 38 GLN B C 1
ATOM 1823 O O . GLN B 1 38 ? -7.188 10.016 17.469 1 89.19 38 GLN B O 1
ATOM 1828 N N . VAL B 1 39 ? -8.328 8.766 18.859 1 91.75 39 VAL B N 1
ATOM 1829 C CA . VAL B 1 39 ? -7.25 8.766 19.844 1 91.75 39 VAL B CA 1
ATOM 1830 C C . VAL B 1 39 ? -6 8.133 19.234 1 91.75 39 VAL B C 1
ATOM 1832 O O . VAL B 1 39 ? -4.91 8.703 19.297 1 91.75 39 VAL B O 1
ATOM 1835 N N . LYS B 1 40 ? -6.18 6.996 18.578 1 90.44 40 LYS B N 1
ATOM 1836 C CA . LYS B 1 40 ? -5.047 6.289 18 1 90.44 40 LYS B CA 1
ATOM 1837 C C . LYS B 1 40 ? -4.449 7.078 16.828 1 90.44 40 LYS B C 1
ATOM 1839 O O . LYS B 1 40 ? -3.229 7.105 16.656 1 90.44 40 LYS B O 1
ATOM 1844 N N . ALA B 1 41 ? -5.305 7.656 16.109 1 92 41 ALA B N 1
ATOM 1845 C CA . ALA B 1 41 ? -4.844 8.453 14.977 1 92 41 ALA B CA 1
ATOM 1846 C C . ALA B 1 41 ? -3.988 9.633 15.445 1 92 41 ALA B C 1
ATOM 1848 O O . ALA B 1 41 ? -2.918 9.883 14.891 1 92 41 ALA B O 1
ATOM 1849 N N . LYS B 1 42 ? -4.445 10.305 16.453 1 94.12 42 LYS B N 1
ATOM 1850 C CA . LYS B 1 42 ? -3.725 11.469 16.953 1 94.12 42 LYS B CA 1
ATOM 1851 C C . LYS B 1 42 ? -2.445 11.055 17.672 1 94.12 42 LYS B C 1
ATOM 1853 O O . LYS B 1 42 ? -1.444 11.773 17.641 1 94.12 42 LYS B O 1
ATOM 1858 N N . GLN B 1 43 ? -2.48 9.93 18.297 1 92.12 43 GLN B N 1
ATOM 1859 C CA . GLN B 1 43 ? -1.263 9.375 18.875 1 92.12 43 GLN B CA 1
ATOM 1860 C C . GLN B 1 43 ? -0.227 9.07 17.797 1 92.12 43 GLN B C 1
ATOM 1862 O O . GLN B 1 43 ? 0.968 9.297 18 1 92.12 43 GLN B O 1
ATOM 1867 N N . LEU B 1 44 ? -0.69 8.555 16.75 1 92.19 44 LEU B N 1
ATOM 1868 C CA . LEU B 1 44 ? 0.207 8.297 15.633 1 92.19 44 LEU B CA 1
ATOM 1869 C C . LEU B 1 44 ? 0.846 9.594 15.141 1 92.19 44 LEU B C 1
ATOM 1871 O O . LEU B 1 44 ? 2.051 9.633 14.883 1 92.19 44 LEU B O 1
ATOM 1875 N N . LEU B 1 45 ? 0.084 10.602 15.062 1 94.94 45 LEU B N 1
ATOM 1876 C CA . LEU B 1 45 ? 0.61 11.891 14.625 1 94.94 45 LEU B CA 1
ATOM 1877 C C . LEU B 1 45 ? 1.652 12.406 15.609 1 94.94 45 LEU B C 1
ATOM 1879 O O . LEU B 1 45 ? 2.674 12.969 15.203 1 94.94 45 LEU B O 1
ATOM 1883 N N . ASP B 1 46 ? 1.39 12.211 16.859 1 94.56 46 ASP B N 1
ATOM 1884 C CA . ASP B 1 46 ? 2.342 12.641 17.875 1 94.56 46 ASP B CA 1
ATOM 1885 C C . ASP B 1 46 ? 3.674 11.906 17.734 1 94.56 46 ASP B C 1
ATOM 1887 O O . ASP B 1 46 ? 4.73 12.469 18.031 1 94.56 46 ASP B O 1
ATOM 1891 N N . ARG B 1 47 ? 3.568 10.734 17.25 1 89.5 47 ARG B N 1
ATOM 1892 C CA . ARG B 1 47 ? 4.773 9.93 17.109 1 89.5 47 ARG B CA 1
ATOM 1893 C C . ARG B 1 47 ? 5.508 10.273 15.812 1 89.5 47 ARG B C 1
ATOM 1895 O O . ARG B 1 47 ? 6.734 10.414 15.805 1 89.5 47 ARG B O 1
ATOM 1902 N N . MET B 1 48 ? 4.836 10.445 14.797 1 91.19 48 MET B N 1
ATOM 1903 C CA . MET B 1 48 ? 5.453 10.641 13.484 1 91.19 48 MET B CA 1
ATOM 1904 C C . MET B 1 48 ? 5.824 12.102 13.273 1 91.19 48 MET B C 1
ATOM 1906 O O . MET B 1 48 ? 6.859 12.398 12.672 1 91.19 48 MET B O 1
ATOM 1910 N N . PHE B 1 49 ? 4.93 12.938 13.711 1 95.06 49 PHE B N 1
ATOM 1911 C CA . PHE B 1 49 ? 5.078 14.375 13.477 1 95.06 49 PHE B CA 1
ATOM 1912 C C . PHE B 1 49 ? 4.707 15.164 14.727 1 95.06 49 PHE B C 1
ATOM 1914 O O . PHE B 1 49 ? 3.742 15.93 14.719 1 95.06 49 PHE B O 1
ATOM 1921 N N . PRO B 1 50 ? 5.531 15.094 15.68 1 96.12 50 PRO B N 1
ATOM 1922 C CA . PRO B 1 50 ? 5.199 15.773 16.938 1 96.12 50 PRO B CA 1
ATOM 1923 C C . PRO B 1 50 ? 5.133 17.297 16.781 1 96.12 50 PRO B C 1
ATOM 1925 O O . PRO B 1 50 ? 5.781 17.859 15.898 1 96.12 50 PRO B O 1
ATOM 1928 N N . LEU B 1 51 ? 4.301 17.844 17.641 1 97.81 51 LEU B N 1
ATOM 1929 C CA . LEU B 1 51 ? 4.285 19.297 17.766 1 97.81 51 LEU B CA 1
ATOM 1930 C C . LEU B 1 51 ? 5.449 19.781 18.625 1 97.81 51 LEU B C 1
ATOM 1932 O O . LEU B 1 51 ? 5.98 19.016 19.438 1 97.81 51 LEU B O 1
ATOM 1936 N N . GLU B 1 52 ? 5.906 21.016 18.375 1 97.94 52 GLU B N 1
ATOM 1937 C CA . GLU B 1 52 ? 6.941 21.594 19.219 1 97.94 52 GLU B CA 1
ATOM 1938 C C . GLU B 1 52 ? 6.496 21.641 20.672 1 97.94 52 GLU B C 1
ATOM 1940 O O . GLU B 1 52 ? 7.289 21.375 21.578 1 97.94 52 GLU B O 1
ATOM 1945 N N . ASN B 1 53 ? 5.281 21.984 20.844 1 97.38 53 ASN B N 1
ATOM 1946 C CA . ASN B 1 53 ? 4.645 22 22.156 1 97.38 53 ASN B CA 1
ATOM 1947 C C . ASN B 1 53 ? 3.248 21.391 22.109 1 97.38 53 ASN B C 1
ATOM 1949 O O . ASN B 1 53 ? 2.469 21.672 21.203 1 97.38 53 ASN B O 1
ATOM 1953 N N . GLY B 1 54 ? 3.016 20.531 23.062 1 96.56 54 GLY B N 1
ATOM 1954 C CA . GLY B 1 54 ? 1.68 19.969 23.156 1 96.56 54 GLY B CA 1
ATOM 1955 C C . GLY B 1 54 ? 1.512 18.688 22.359 1 96.56 54 GLY B C 1
ATOM 1956 O O . GLY B 1 54 ? 2.496 18.031 22.016 1 96.56 54 GLY B O 1
ATOM 1957 N N . SER B 1 55 ? 0.196 18.297 22.188 1 97.06 55 SER B N 1
ATOM 1958 C CA . SER B 1 55 ? -0.194 17.047 21.516 1 97.06 55 SER B CA 1
ATOM 1959 C C . SER B 1 55 ? -1.281 17.312 20.484 1 97.06 55 SER B C 1
ATOM 1961 O O . SER B 1 55 ? -2.139 18.172 20.672 1 97.06 55 SER B O 1
ATOM 1963 N N . HIS B 1 56 ? -1.24 16.531 19.406 1 96.69 56 HIS B N 1
ATOM 1964 C CA . HIS B 1 56 ? -2.307 16.594 18.406 1 96.69 56 HIS B CA 1
ATOM 1965 C C . HIS B 1 56 ? -3.664 16.297 19.031 1 96.69 56 HIS B C 1
ATOM 1967 O O . HIS B 1 56 ? -4.699 16.688 18.484 1 96.69 56 HIS B O 1
ATOM 1973 N N . GLN B 1 57 ? -3.713 15.633 20.156 1 94.75 57 GLN B N 1
ATOM 1974 C CA . GLN B 1 57 ? -4.941 15.25 20.844 1 94.75 57 GLN B CA 1
ATOM 1975 C C . GLN B 1 57 ? -5.711 16.484 21.312 1 94.75 57 GLN B C 1
ATOM 1977 O O . GLN B 1 57 ? -6.934 16.422 21.484 1 94.75 57 GLN B O 1
ATOM 1982 N N . ASP B 1 58 ? -5.012 17.547 21.5 1 95.44 58 ASP B N 1
ATOM 1983 C CA . ASP B 1 58 ? -5.617 18.734 22.109 1 95.44 58 ASP B CA 1
ATOM 1984 C C . ASP B 1 58 ? -5.836 19.828 21.078 1 95.44 58 ASP B C 1
ATOM 1986 O O . ASP B 1 58 ? -6.145 20.969 21.438 1 95.44 58 ASP B O 1
ATOM 1990 N N . VAL B 1 59 ? -5.672 19.531 19.844 1 95.38 59 VAL B N 1
ATOM 1991 C CA . VAL B 1 59 ? -5.723 20.547 18.797 1 95.38 59 VAL B CA 1
ATOM 1992 C C . VAL B 1 59 ? -7.176 20.828 18.422 1 95.38 59 VAL B C 1
ATOM 1994 O O . VAL B 1 59 ? -7.949 19.891 18.188 1 95.38 59 VAL B O 1
ATOM 1997 N N . SER B 1 60 ? -7.484 22.094 18.328 1 93.44 60 SER B N 1
ATOM 1998 C CA . SER B 1 60 ? -8.828 22.5 17.938 1 93.44 60 SER B CA 1
ATOM 1999 C C . SER B 1 60 ? -8.883 22.875 16.453 1 93.44 60 SER B C 1
ATOM 2001 O O . SER B 1 60 ? -9.945 22.797 15.828 1 93.44 60 SER B O 1
ATOM 2003 N N . SER B 1 61 ? -7.77 23.297 15.945 1 93.81 61 SER B N 1
ATOM 2004 C CA . SER B 1 61 ? -7.734 23.656 14.523 1 93.81 61 SER B CA 1
ATOM 2005 C C . SER B 1 61 ? -6.301 23.719 14.008 1 93.81 61 SER B C 1
ATOM 2007 O O . SER B 1 61 ? -5.367 23.953 14.773 1 93.81 61 SER B O 1
ATOM 2009 N N . TYR B 1 62 ? -6.199 23.469 12.742 1 96.25 62 TYR B N 1
ATOM 2010 C CA . TYR B 1 62 ? -4.953 23.672 12.016 1 96.25 62 TYR B CA 1
ATOM 2011 C C . TYR B 1 62 ? -5.066 24.828 11.039 1 96.25 62 TYR B C 1
ATOM 2013 O O . TYR B 1 62 ? -6.102 25 10.391 1 96.25 62 TYR B O 1
ATOM 2021 N N . VAL B 1 63 ? -4.023 25.609 11 1 96.5 63 VAL B N 1
ATOM 2022 C CA . VAL B 1 63 ? -3.967 26.766 10.109 1 96.5 63 VAL B CA 1
ATOM 2023 C C . VAL B 1 63 ? -2.605 26.812 9.414 1 96.5 63 VAL B C 1
ATOM 2025 O O . VAL B 1 63 ? -1.589 26.438 10.008 1 96.5 63 VAL B O 1
ATOM 2028 N N . ILE B 1 64 ? -2.674 27.188 8.164 1 97.38 64 ILE B N 1
ATOM 2029 C CA . ILE B 1 64 ? -1.421 27.406 7.453 1 97.38 64 ILE B CA 1
ATOM 2030 C C . ILE B 1 64 ? -1.037 28.875 7.539 1 97.38 64 ILE B C 1
ATOM 2032 O O . ILE B 1 64 ? -1.805 29.75 7.129 1 97.38 64 ILE B O 1
ATOM 2036 N N . ASP B 1 65 ? 0.093 29.172 8.164 1 95.88 65 ASP B N 1
ATOM 2037 C CA . ASP B 1 65 ? 0.662 30.516 8.242 1 95.88 65 ASP B CA 1
ATOM 2038 C C . ASP B 1 65 ? 1.988 30.594 7.492 1 95.88 65 ASP B C 1
ATOM 2040 O O . ASP B 1 65 ? 2.998 30.047 7.945 1 95.88 65 ASP B O 1
ATOM 2044 N N . TYR B 1 66 ? 1.95 31.25 6.312 1 93.12 66 TYR B N 1
ATOM 2045 C CA . TYR B 1 66 ? 3.078 31.297 5.391 1 93.12 66 TYR B CA 1
ATOM 2046 C C . TYR B 1 66 ? 3.463 29.891 4.93 1 93.12 66 TYR B C 1
ATOM 2048 O O . TYR B 1 66 ? 2.717 29.25 4.188 1 93.12 66 TYR B O 1
ATOM 2056 N N . ARG B 1 67 ? 4.609 29.406 5.395 1 95 67 ARG B N 1
ATOM 2057 C CA . ARG B 1 67 ? 5.062 28.109 4.93 1 95 67 ARG B CA 1
ATOM 2058 C C . ARG B 1 67 ? 5.086 27.094 6.07 1 95 67 ARG B C 1
ATOM 2060 O O . ARG B 1 67 ? 5.824 26.109 6.016 1 95 67 ARG B O 1
ATOM 2067 N N . HIS B 1 68 ? 4.191 27.469 7.125 1 96.69 68 HIS B N 1
ATOM 2068 C CA . HIS B 1 68 ? 4.172 26.594 8.297 1 96.69 68 HIS B CA 1
ATOM 2069 C C . HIS B 1 68 ? 2.748 26.172 8.648 1 96.69 68 HIS B C 1
ATOM 2071 O O . HIS B 1 68 ? 1.791 26.891 8.344 1 96.69 68 HIS B O 1
ATOM 2077 N N . VAL B 1 69 ? 2.666 24.938 9.242 1 97.31 69 VAL B N 1
ATOM 2078 C CA . VAL B 1 69 ? 1.398 24.531 9.836 1 97.31 69 VAL B CA 1
ATOM 2079 C C . VAL B 1 69 ? 1.385 24.906 11.32 1 97.31 69 VAL B C 1
ATOM 2081 O O . VAL B 1 69 ? 2.357 24.656 12.031 1 97.31 69 VAL B O 1
ATOM 2084 N N . LEU B 1 70 ? 0.302 25.531 11.758 1 97.81 70 LEU B N 1
ATOM 2085 C CA . LEU B 1 70 ? 0.088 25.859 13.164 1 97.81 70 LEU B CA 1
ATOM 2086 C C . LEU B 1 70 ? -1.112 25.094 13.719 1 97.81 70 LEU B C 1
ATOM 2088 O O . LEU B 1 70 ? -2.182 25.078 13.102 1 97.81 70 LEU B O 1
ATOM 2092 N N . ALA B 1 71 ? -0.88 24.438 14.781 1 97.31 71 ALA B N 1
ATOM 2093 C CA . ALA B 1 71 ? -1.949 23.781 15.531 1 97.31 71 ALA B CA 1
ATOM 2094 C C . ALA B 1 71 ? -2.436 24.672 16.672 1 97.31 71 ALA B C 1
ATOM 2096 O O . ALA B 1 71 ? -1.652 25.047 17.547 1 97.31 71 ALA B O 1
ATOM 2097 N N . TYR B 1 72 ? -3.711 24.938 16.672 1 95.75 72 TYR B N 1
ATOM 2098 C CA . TYR B 1 72 ? -4.289 25.766 17.734 1 95.75 72 TYR B CA 1
ATOM 2099 C C . TYR B 1 72 ? -4.961 24.891 18.781 1 95.75 72 TYR B C 1
ATOM 2101 O O . TYR B 1 72 ? -5.598 23.891 18.469 1 95.75 72 TYR B O 1
ATOM 2109 N N . PHE B 1 73 ? -4.801 25.406 20.016 1 95.56 73 PHE B N 1
ATOM 2110 C CA . PHE B 1 73 ? -5.449 24.734 21.141 1 95.56 73 PHE B CA 1
ATOM 2111 C C . PHE B 1 73 ? -6.66 25.531 21.609 1 95.56 73 PHE B C 1
ATOM 2113 O O . PHE B 1 73 ? -6.891 26.656 21.172 1 95.56 73 PHE B O 1
ATOM 2120 N N . LYS B 1 74 ? -7.383 24.984 22.453 1 90.94 74 LYS B N 1
ATOM 2121 C CA . LYS B 1 74 ? -8.633 25.594 22.906 1 90.94 74 LYS B CA 1
ATOM 2122 C C . LYS B 1 74 ? -8.383 26.938 23.578 1 90.94 74 LYS B C 1
ATOM 2124 O O . LYS B 1 74 ? -9.203 27.844 23.5 1 90.94 74 LYS B O 1
ATOM 2129 N N . ASP B 1 75 ? -7.262 27.062 24.219 1 92.31 75 ASP B N 1
ATOM 2130 C CA . ASP B 1 75 ? -6.992 28.281 24.984 1 92.31 75 ASP B CA 1
ATOM 2131 C C . ASP B 1 75 ? -6.41 29.375 24.094 1 92.31 75 ASP B C 1
ATOM 2133 O O . ASP B 1 75 ? -6.027 30.438 24.578 1 92.31 75 ASP B O 1
ATOM 2137 N N . GLY B 1 76 ? -6.262 29.078 22.859 1 91.88 76 GLY B N 1
ATOM 2138 C CA . GLY B 1 76 ? -5.789 30.078 21.922 1 91.88 76 GLY B CA 1
ATOM 2139 C C . GLY B 1 76 ? -4.301 29.984 21.641 1 91.88 76 GLY B C 1
ATOM 2140 O O . GLY B 1 76 ? -3.805 30.578 20.688 1 91.88 76 GLY B O 1
ATOM 2141 N N . SER B 1 77 ? -3.611 29.266 22.516 1 96.19 77 SER B N 1
ATOM 2142 C CA . SER B 1 77 ? -2.201 29.031 22.219 1 96.19 77 SER B CA 1
ATOM 2143 C C . SER B 1 77 ? -2.035 28.156 20.984 1 96.19 77 SER B C 1
ATOM 2145 O O . SER B 1 77 ? -3.002 27.547 20.5 1 96.19 77 SER B O 1
ATOM 2147 N N . HIS B 1 78 ? -0.828 28.234 20.422 1 96.62 78 HIS B N 1
ATOM 2148 C CA . HIS B 1 78 ? -0.591 27.438 19.219 1 96.62 78 HIS B CA 1
ATOM 2149 C C . HIS B 1 78 ? 0.834 26.891 19.203 1 96.62 78 HIS B C 1
ATOM 2151 O O . HIS B 1 78 ? 1.682 27.328 19.984 1 96.62 78 HIS B O 1
ATOM 2157 N N . SER B 1 79 ? 1.024 25.906 18.391 1 98.06 79 SER B N 1
ATOM 2158 C CA . SER B 1 79 ? 2.32 25.266 18.203 1 98.06 79 SER B CA 1
ATOM 2159 C C . SER B 1 79 ? 2.521 24.844 16.75 1 98.06 79 SER B C 1
ATOM 2161 O O . SER B 1 79 ? 1.566 24.453 16.078 1 98.06 79 SER B O 1
ATOM 2163 N N . GLY B 1 80 ? 3.77 24.984 16.281 1 97.94 80 GLY B N 1
ATOM 2164 C CA . GLY B 1 80 ? 4.121 24.344 15.016 1 97.94 80 GLY B CA 1
ATOM 2165 C C . GLY B 1 80 ? 4.59 22.906 15.188 1 97.94 80 GLY B C 1
ATOM 2166 O O . GLY B 1 80 ? 4.531 22.359 16.297 1 97.94 80 GLY B O 1
ATOM 2167 N N . LEU B 1 81 ? 4.938 22.312 14.078 1 97.94 81 LEU B N 1
ATOM 2168 C CA . LEU B 1 81 ? 5.594 21.016 14.148 1 97.94 81 LEU B CA 1
ATOM 2169 C C . LEU B 1 81 ? 6.977 21.141 14.781 1 97.94 81 LEU B C 1
ATOM 2171 O O . LEU B 1 81 ? 7.664 22.141 14.586 1 97.94 81 LEU B O 1
ATOM 2175 N N . ALA B 1 82 ? 7.371 20.156 15.539 1 97.25 82 ALA B N 1
ATOM 2176 C CA . ALA B 1 82 ? 8.727 20.125 16.078 1 97.25 82 ALA B CA 1
ATOM 2177 C C . ALA B 1 82 ? 9.766 20.219 14.961 1 97.25 82 ALA B C 1
ATOM 2179 O O . ALA B 1 82 ? 10.812 20.844 15.133 1 97.25 82 ALA B O 1
ATOM 2180 N N . SER B 1 83 ? 9.5 19.625 13.797 1 96.06 83 SER B N 1
ATOM 2181 C CA . SER B 1 83 ? 10.289 19.734 12.57 1 96.06 83 SER B CA 1
ATOM 2182 C C . SER B 1 83 ? 9.461 20.328 11.438 1 96.06 83 SER B C 1
ATOM 2184 O O . SER B 1 83 ? 8.797 19.594 10.703 1 96.06 83 SER B O 1
ATOM 2186 N N . PRO B 1 84 ? 9.594 21.609 11.227 1 96.31 84 PRO B N 1
ATOM 2187 C CA . PRO B 1 84 ? 8.734 22.312 10.266 1 96.31 84 PRO B CA 1
ATOM 2188 C C . PRO B 1 84 ? 8.922 21.781 8.836 1 96.31 84 PRO B C 1
ATOM 2190 O O . PRO B 1 84 ? 8.031 21.953 7.996 1 96.31 84 PRO B O 1
ATOM 2193 N N . LYS B 1 85 ? 10.07 21.172 8.555 1 95.38 85 LYS B N 1
ATOM 2194 C CA . LYS B 1 85 ? 10.367 20.703 7.203 1 95.38 85 LYS B CA 1
ATOM 2195 C C . LYS B 1 85 ? 9.414 19.578 6.785 1 95.38 85 LYS B C 1
ATOM 2197 O O . LYS B 1 85 ? 9.312 19.266 5.598 1 95.38 85 LYS B O 1
ATOM 2202 N N . HIS B 1 86 ? 8.75 18.984 7.734 1 96.44 86 HIS B N 1
ATOM 2203 C CA . HIS B 1 86 ? 7.848 17.875 7.441 1 96.44 86 HIS B CA 1
ATOM 2204 C C . HIS B 1 86 ? 6.617 18.359 6.676 1 96.44 86 HIS B C 1
ATOM 2206 O O . HIS B 1 86 ? 5.984 17.578 5.961 1 96.44 86 HIS B O 1
ATOM 2212 N N . PHE B 1 87 ? 6.258 19.641 6.844 1 98.56 87 PHE B N 1
ATOM 2213 C CA . PHE B 1 87 ? 5.102 20.172 6.133 1 98.56 87 PHE B CA 1
ATOM 2214 C C . PHE B 1 87 ? 5.473 20.547 4.707 1 98.56 87 PHE B C 1
ATOM 2216 O O . PHE B 1 87 ? 6.402 21.328 4.484 1 98.56 87 PHE B O 1
ATOM 2223 N N . VAL B 1 88 ? 4.641 19.953 3.691 1 98.06 88 VAL B N 1
ATOM 2224 C CA . VAL B 1 88 ? 5.094 20.203 2.326 1 98.06 88 VAL B CA 1
ATOM 2225 C C . VAL B 1 88 ? 3.963 20.812 1.507 1 98.06 88 VAL B C 1
ATOM 2227 O O . VAL B 1 88 ? 4.211 21.562 0.561 1 98.06 88 VAL B O 1
ATOM 2230 N N . ALA B 1 89 ? 2.691 20.516 1.812 1 98.56 89 ALA B N 1
ATOM 2231 C CA . ALA B 1 89 ? 1.578 21.016 1.001 1 98.56 89 ALA B CA 1
ATOM 2232 C C . ALA B 1 89 ? 0.255 20.875 1.748 1 98.56 89 ALA B C 1
ATOM 2234 O O . ALA B 1 89 ? 0.224 20.406 2.891 1 98.56 89 ALA B O 1
ATOM 2235 N N . TYR B 1 90 ? -0.782 21.391 1.2 1 98.19 90 TYR B N 1
ATOM 2236 C CA . TYR B 1 90 ? -2.105 21.328 1.812 1 98.19 90 TYR B CA 1
ATOM 2237 C C . TYR B 1 90 ? -3.199 21.422 0.755 1 98.19 90 TYR B C 1
ATOM 2239 O O . TYR B 1 90 ? -2.918 21.672 -0.417 1 98.19 90 TYR B O 1
ATOM 2247 N N . THR B 1 91 ? -4.41 21.078 1.109 1 97.69 91 THR B N 1
ATOM 2248 C CA . THR B 1 91 ? -5.602 21.344 0.311 1 97.69 91 THR B CA 1
ATOM 2249 C C . THR B 1 91 ? -6.578 22.234 1.075 1 97.69 91 THR B C 1
ATOM 2251 O O . THR B 1 91 ? -6.523 22.312 2.305 1 97.69 91 THR B O 1
ATOM 2254 N N . GLY B 1 92 ? -7.441 22.922 0.329 1 95.94 92 GLY B N 1
ATOM 2255 C CA . GLY B 1 92 ? -8.375 23.828 0.957 1 95.94 92 GLY B CA 1
ATOM 2256 C C . GLY B 1 92 ? -7.801 25.219 1.178 1 95.94 92 GLY B C 1
ATOM 2257 O O . GLY B 1 92 ? -6.922 25.656 0.432 1 95.94 92 GLY B O 1
ATOM 2258 N N . GLU B 1 93 ? -8.344 25.906 2.232 1 95.44 93 GLU B N 1
ATOM 2259 C CA . GLU B 1 93 ? -7.918 27.266 2.543 1 95.44 93 GLU B CA 1
ATOM 2260 C C . GLU B 1 93 ? -6.875 27.281 3.656 1 95.44 93 GLU B C 1
ATOM 2262 O O . GLU B 1 93 ? -6.891 26.422 4.535 1 95.44 93 GLU B O 1
ATOM 2267 N N . LYS B 1 94 ? -6.016 28.25 3.596 1 96.44 94 LYS B N 1
ATOM 2268 C CA . LYS B 1 94 ? -4.961 28.375 4.598 1 96.44 94 LYS B CA 1
ATOM 2269 C C . LYS B 1 94 ? -5.543 28.469 6.004 1 96.44 94 LYS B C 1
ATOM 2271 O O . LYS B 1 94 ? -5 27.891 6.949 1 96.44 94 LYS B O 1
ATOM 2276 N N . GLU B 1 95 ? -6.648 29.172 6.137 1 94.88 95 GLU B N 1
ATOM 2277 C CA . GLU B 1 95 ? -7.25 29.406 7.445 1 94.88 95 GLU B CA 1
ATOM 2278 C C . GLU B 1 95 ? -8.055 28.188 7.906 1 94.88 95 GLU B C 1
ATOM 2280 O O . GLU B 1 95 ? -8.375 28.062 9.094 1 94.88 95 GLU B O 1
ATOM 2285 N N . ASP B 1 96 ? -8.398 27.375 6.988 1 93.5 96 ASP B N 1
ATOM 2286 C CA . ASP B 1 96 ? -9.18 26.172 7.254 1 93.5 96 ASP B CA 1
ATOM 2287 C C . ASP B 1 96 ? -8.844 25.078 6.254 1 93.5 96 ASP B C 1
ATOM 2289 O O . ASP B 1 96 ? -9.688 24.703 5.43 1 93.5 96 ASP B O 1
ATOM 2293 N N . PRO B 1 97 ? -7.641 24.562 6.398 1 96.5 97 PRO B N 1
ATOM 2294 C CA . PRO B 1 97 ? -7.242 23.531 5.43 1 96.5 97 PRO B CA 1
ATOM 2295 C C . PRO B 1 97 ? -8.086 22.266 5.539 1 96.5 97 PRO B C 1
ATOM 2297 O O . PRO B 1 97 ? -8.508 21.891 6.637 1 96.5 97 PRO B O 1
ATOM 2300 N N . LYS B 1 98 ? -8.328 21.594 4.41 1 96 98 LYS B N 1
ATOM 2301 C CA . LYS B 1 98 ? -9.039 20.312 4.387 1 96 98 LYS B CA 1
ATOM 2302 C C . LYS B 1 98 ? -8.086 19.156 4.699 1 96 98 LYS B C 1
ATOM 2304 O O . LYS B 1 98 ? -8.5 18.156 5.281 1 96 98 LYS B O 1
ATOM 2309 N N . SER B 1 99 ? -6.898 19.328 4.227 1 97.31 99 SER B N 1
ATOM 2310 C CA . SER B 1 99 ? -5.863 18.344 4.531 1 97.31 99 SER B CA 1
ATOM 2311 C C . SER B 1 99 ? -4.48 18.984 4.531 1 97.31 99 SER B C 1
ATOM 2313 O O . SER B 1 99 ? -4.285 20.062 3.961 1 97.31 99 SER B O 1
ATOM 2315 N N . ILE B 1 100 ? -3.566 18.391 5.211 1 98.38 100 ILE B N 1
ATOM 2316 C CA . ILE B 1 100 ? -2.156 18.75 5.129 1 98.38 100 ILE B CA 1
ATOM 2317 C C . ILE B 1 100 ? -1.337 17.547 4.684 1 98.38 100 ILE B C 1
ATOM 2319 O O . ILE B 1 100 ? -1.663 16.406 5.023 1 98.38 100 ILE B O 1
ATOM 2323 N N . LEU B 1 101 ? -0.358 17.828 3.885 1 98.56 101 LEU B N 1
ATOM 2324 C CA . LEU B 1 101 ? 0.56 16.797 3.395 1 98.56 101 LEU B CA 1
ATOM 2325 C C . LEU B 1 101 ? 1.916 16.906 4.082 1 98.56 101 LEU B C 1
ATOM 2327 O O . LEU B 1 101 ? 2.555 17.969 4.043 1 98.56 101 LEU B O 1
ATOM 2331 N N . LEU B 1 102 ? 2.26 15.867 4.734 1 98 102 LEU B N 1
ATOM 2332 C CA . LEU B 1 102 ? 3.529 15.789 5.445 1 98 102 LEU B CA 1
ATOM 2333 C C . LEU B 1 102 ? 4.469 14.797 4.77 1 98 102 LEU B C 1
ATOM 2335 O O . LEU B 1 102 ? 4.035 13.969 3.969 1 98 102 LEU B O 1
ATOM 2339 N N . LYS B 1 103 ? 5.73 14.938 5.012 1 96.19 103 LYS B N 1
ATOM 2340 C CA . LYS B 1 103 ? 6.762 14.023 4.535 1 96.19 103 LYS B CA 1
ATOM 2341 C C . LYS B 1 103 ? 7.691 13.602 5.672 1 96.19 103 LYS B C 1
ATOM 2343 O O . LYS B 1 103 ? 8.203 14.445 6.406 1 96.19 103 LYS B O 1
ATOM 2348 N N . ASP B 1 104 ? 7.82 12.297 5.867 1 90.38 104 ASP B N 1
ATOM 2349 C CA . ASP B 1 104 ? 8.656 11.828 6.969 1 90.38 104 ASP B CA 1
ATOM 2350 C C . ASP B 1 104 ? 10.133 11.844 6.582 1 90.38 104 ASP B C 1
ATOM 2352 O O . ASP B 1 104 ? 10.492 12.289 5.488 1 90.38 104 ASP B O 1
ATOM 2356 N N . GLU B 1 105 ? 10.977 11.406 7.473 1 85.75 105 GLU B N 1
ATOM 2357 C CA . GLU B 1 105 ? 12.422 11.461 7.262 1 85.75 105 GLU B CA 1
ATOM 2358 C C . GLU B 1 105 ? 12.852 10.531 6.133 1 85.75 105 GLU B C 1
ATOM 2360 O O . GLU B 1 105 ? 13.883 10.75 5.496 1 85.75 105 GLU B O 1
ATOM 2365 N N . SER B 1 106 ? 12.086 9.531 5.867 1 84.06 106 SER B N 1
ATOM 2366 C CA . SER B 1 106 ? 12.398 8.578 4.809 1 84.06 106 SER B CA 1
ATOM 2367 C C . SER B 1 106 ? 11.906 9.078 3.455 1 84.06 106 SER B C 1
ATOM 2369 O O . SER B 1 106 ? 12.18 8.453 2.424 1 84.06 106 SER B O 1
ATOM 2371 N N . GLY B 1 107 ? 11.195 10.141 3.445 1 88.88 107 GLY B N 1
ATOM 2372 C CA . GLY B 1 107 ? 10.703 10.719 2.203 1 88.88 107 GLY B CA 1
ATOM 2373 C C . GLY B 1 107 ? 9.312 10.258 1.836 1 88.88 107 GLY B C 1
ATOM 2374 O O . GLY B 1 107 ? 8.828 10.539 0.738 1 88.88 107 GLY B O 1
ATOM 2375 N N . ASN B 1 108 ? 8.594 9.578 2.691 1 90.69 108 ASN B N 1
ATOM 2376 C CA . ASN B 1 108 ? 7.223 9.133 2.447 1 90.69 108 ASN B CA 1
ATOM 2377 C C . ASN B 1 108 ? 6.207 10.211 2.801 1 90.69 108 ASN B C 1
ATOM 2379 O O . ASN B 1 108 ? 6.324 10.859 3.842 1 90.69 108 ASN B O 1
ATOM 2383 N N . HIS B 1 109 ? 5.27 10.336 1.916 1 96.19 109 HIS B N 1
ATOM 2384 C CA . HIS B 1 109 ? 4.203 11.289 2.193 1 96.19 109 HIS B CA 1
ATOM 2385 C C . HIS B 1 109 ? 3.156 10.695 3.127 1 96.19 109 HIS B C 1
ATOM 2387 O O . HIS B 1 109 ? 2.893 9.492 3.084 1 96.19 109 HIS B O 1
ATOM 2393 N N . VAL B 1 110 ? 2.629 11.508 3.938 1 95.56 110 VAL B N 1
ATOM 2394 C CA . VAL B 1 110 ? 1.489 11.219 4.801 1 95.56 110 VAL B CA 1
ATOM 2395 C C . VAL B 1 110 ? 0.472 12.359 4.711 1 95.56 110 VAL B C 1
ATOM 2397 O O . VAL B 1 110 ? 0.783 13.508 5.035 1 95.56 110 VAL B O 1
ATOM 2400 N N . GLU B 1 111 ? -0.709 12 4.27 1 96.94 111 GLU B N 1
ATOM 2401 C CA . GLU B 1 111 ? -1.758 13.016 4.211 1 96.94 111 GLU B CA 1
ATOM 2402 C C . GLU B 1 111 ? -2.703 12.906 5.402 1 96.94 111 GLU B C 1
ATOM 2404 O O . GLU B 1 111 ? -3.211 11.82 5.699 1 96.94 111 GLU B O 1
ATOM 2409 N N . VAL B 1 112 ? -2.854 14 6.062 1 97.12 112 VAL B N 1
ATOM 2410 C CA . VAL B 1 112 ? -3.809 14.086 7.164 1 97.12 112 VAL B CA 1
ATOM 2411 C C . VAL B 1 112 ? -5.035 14.883 6.727 1 97.12 112 VAL B C 1
ATOM 2413 O O . VAL B 1 112 ? -4.926 16.062 6.406 1 97.12 112 VAL B O 1
ATOM 2416 N N . MET B 1 113 ? -6.188 14.227 6.699 1 95.75 113 MET B N 1
ATOM 2417 C CA . MET B 1 113 ? -7.438 14.867 6.309 1 95.75 113 MET B CA 1
ATOM 2418 C C . MET B 1 113 ? -8.266 15.234 7.531 1 95.75 113 MET B C 1
ATOM 2420 O O . MET B 1 113 ? -8.422 14.43 8.445 1 95.75 113 MET B O 1
ATOM 2424 N N . PHE B 1 114 ? -8.789 16.406 7.453 1 94.62 114 PHE B N 1
ATOM 2425 C CA . PHE B 1 114 ? -9.5 16.922 8.617 1 94.62 114 PHE B CA 1
ATOM 2426 C C . PHE B 1 114 ? -11.008 16.859 8.398 1 94.62 114 PHE B C 1
ATOM 2428 O O . PHE B 1 114 ? -11.492 17.062 7.289 1 94.62 114 PHE B O 1
ATOM 2435 N N . GLY B 1 115 ? -11.703 16.5 9.445 1 87.25 115 GLY B N 1
ATOM 2436 C CA . GLY B 1 115 ? -13.156 16.438 9.422 1 87.25 115 GLY B CA 1
ATOM 2437 C C . GLY B 1 115 ? -13.82 17.797 9.555 1 87.25 115 GLY B C 1
ATOM 2438 O O . GLY B 1 115 ? -13.148 18.781 9.867 1 87.25 115 GLY B O 1
ATOM 2439 N N . CYS B 1 116 ? -15.141 17.766 9.039 1 69.31 116 CYS B N 1
ATOM 2440 C CA . CYS B 1 116 ? -15.93 19 9.109 1 69.31 116 CYS B CA 1
ATOM 2441 C C . CYS B 1 116 ? -16.234 19.359 10.555 1 69.31 116 CYS B C 1
ATOM 2443 O O . CYS B 1 116 ? -16.484 18.484 11.383 1 69.31 116 CYS B O 1
ATOM 2445 N N . HIS B 1 117 ? -15.711 20.406 10.969 1 60.53 117 HIS B N 1
ATOM 2446 C CA . HIS B 1 117 ? -16.094 20.938 12.266 1 60.53 117 HIS B CA 1
ATOM 2447 C C . HIS B 1 117 ? -17.562 21.328 12.281 1 60.53 117 HIS B C 1
ATOM 2449 O O . HIS B 1 117 ? -18.031 22.031 11.383 1 60.53 117 HIS B O 1
ATOM 2455 N N . LYS B 1 118 ? -18.438 20.312 12.508 1 50.03 118 LYS B N 1
ATOM 2456 C CA . LYS B 1 118 ? -19.797 20.812 12.68 1 50.03 118 LYS B CA 1
ATOM 2457 C C . LYS B 1 118 ? -19.859 21.859 13.789 1 50.03 118 LYS B C 1
ATOM 2459 O O . LYS B 1 118 ? -19.156 21.75 14.797 1 50.03 118 LYS B O 1
ATOM 2464 N N . GLY B 1 119 ? -20.031 23.016 13.336 1 46.56 119 GLY B N 1
ATOM 2465 C CA . GLY B 1 119 ? -20.297 24.141 14.203 1 46.56 119 GLY B CA 1
ATOM 2466 C C . GLY B 1 119 ? -21.141 23.797 15.406 1 46.56 119 GLY B C 1
ATOM 2467 O O . GLY B 1 119 ? -22.359 24.031 15.398 1 46.56 119 GLY B O 1
ATOM 2468 N N . THR B 1 120 ? -21.031 22.75 15.938 1 46.22 120 THR B N 1
ATOM 2469 C CA . THR B 1 120 ? -22.016 22.641 17 1 46.22 120 THR B CA 1
ATOM 2470 C C . THR B 1 120 ? -21.75 23.688 18.094 1 46.22 120 THR B C 1
ATOM 2472 O O . THR B 1 120 ? -22.484 23.75 19.078 1 46.22 120 THR B O 1
ATOM 2475 N N . GLY B 1 121 ? -21.141 24.859 17.797 1 49.25 121 GLY B N 1
ATOM 2476 C CA . GLY B 1 121 ? -20.969 25.922 18.781 1 49.25 121 GLY B CA 1
ATOM 2477 C C . GLY B 1 121 ? -19.844 25.656 19.766 1 49.25 121 GLY B C 1
ATOM 2478 O O . GLY B 1 121 ? -19.391 26.562 20.469 1 49.25 121 GLY B O 1
ATOM 2479 N N . CYS B 1 122 ? -19.719 24.547 20.375 1 49.19 122 CYS B N 1
ATOM 2480 C CA . CYS B 1 122 ? -18.672 24.297 21.375 1 49.19 122 CYS B CA 1
ATOM 2481 C C . CYS B 1 122 ? -17.344 23.984 20.703 1 49.19 122 CYS B C 1
ATOM 2483 O O . CYS B 1 122 ? -17.312 23.484 19.578 1 49.19 122 CYS B O 1
ATOM 2485 N N . VAL B 1 123 ? -16.312 24.703 21.203 1 56.72 123 VAL B N 1
ATOM 2486 C CA . VAL B 1 123 ? -14.953 24.484 20.719 1 56.72 123 VAL B CA 1
ATOM 2487 C C . VAL B 1 123 ? -14.656 22.984 20.672 1 56.72 123 VAL B C 1
ATOM 2489 O O . VAL B 1 123 ? -14.688 22.312 21.719 1 56.72 123 VAL B O 1
ATOM 2492 N N . GLU B 1 124 ? -14.797 22.328 19.547 1 79.31 124 GLU B N 1
ATOM 2493 C CA . GLU B 1 124 ? -14.562 20.906 19.406 1 79.31 124 GLU B CA 1
ATOM 2494 C C . GLU B 1 124 ? -13.18 20.609 18.844 1 79.31 124 GLU B C 1
ATOM 2496 O O . GLU B 1 124 ? -12.594 21.469 18.172 1 79.31 124 GLU B O 1
ATOM 2501 N N . LEU B 1 125 ? -12.555 19.625 19.531 1 87.06 125 LEU B N 1
ATOM 2502 C CA . LEU B 1 125 ? -11.258 19.156 19.047 1 87.06 125 LEU B CA 1
ATOM 2503 C C . LEU B 1 125 ? -11.344 18.75 17.578 1 87.06 125 LEU B C 1
ATOM 2505 O O . LEU B 1 125 ? -12.398 18.328 17.109 1 87.06 125 LEU B O 1
ATOM 2509 N N . MET B 1 126 ? -10.344 19.125 16.922 1 90.75 126 MET B N 1
ATOM 2510 C CA . MET B 1 126 ? -10.273 18.781 15.5 1 90.75 126 MET B CA 1
ATOM 2511 C C . MET B 1 126 ? -10.422 17.281 15.289 1 90.75 126 MET B C 1
ATOM 2513 O O . MET B 1 126 ? -9.773 16.484 15.977 1 90.75 126 MET B O 1
ATOM 2517 N N . ASP B 1 127 ? -11.297 16.891 14.43 1 91.5 127 ASP B N 1
ATOM 2518 C CA . ASP B 1 127 ? -11.438 15.492 14.062 1 91.5 127 ASP B CA 1
ATOM 2519 C C . ASP B 1 127 ? -10.555 15.156 12.859 1 91.5 127 ASP B C 1
ATOM 2521 O O . ASP B 1 127 ? -10.5 15.914 11.891 1 91.5 127 ASP B O 1
ATOM 2525 N N . ILE B 1 128 ? -9.914 14.047 13.008 1 92.88 128 ILE B N 1
ATOM 2526 C CA . ILE B 1 128 ? -9.156 13.516 11.883 1 92.88 128 ILE B CA 1
ATOM 2527 C C . ILE B 1 128 ? -10.055 12.625 11.031 1 92.88 128 ILE B C 1
ATOM 2529 O O . ILE B 1 128 ? -10.523 11.578 11.5 1 92.88 128 ILE B O 1
ATOM 2533 N N . ASP B 1 129 ? -10.289 13.062 9.867 1 92.12 129 ASP B N 1
ATOM 2534 C CA . ASP B 1 129 ? -11.133 12.281 8.961 1 92.12 129 ASP B CA 1
ATOM 2535 C C . ASP B 1 129 ? -10.383 11.047 8.445 1 92.12 129 ASP B C 1
ATOM 2537 O O . ASP B 1 129 ? -10.961 9.961 8.367 1 92.12 129 ASP B O 1
ATOM 2541 N N . ASP B 1 130 ? -9.141 11.219 8.062 1 91.69 130 ASP B N 1
ATOM 2542 C CA . ASP B 1 130 ? -8.336 10.102 7.586 1 91.69 130 ASP B CA 1
ATOM 2543 C C . ASP B 1 130 ? -6.844 10.43 7.645 1 91.69 130 ASP B C 1
ATOM 2545 O O . ASP B 1 130 ? -6.465 11.602 7.648 1 91.69 130 ASP B O 1
ATOM 2549 N N . ILE B 1 131 ? -6.09 9.469 7.859 1 93.12 131 ILE B N 1
ATOM 2550 C CA . ILE B 1 131 ? -4.648 9.5 7.633 1 93.12 131 ILE B CA 1
ATOM 2551 C C . ILE B 1 131 ? -4.277 8.531 6.516 1 93.12 131 ILE B C 1
ATOM 2553 O O . ILE B 1 131 ? -4.527 7.328 6.621 1 93.12 131 ILE B O 1
ATOM 2557 N N . GLN B 1 132 ? -3.715 9.047 5.488 1 92.19 132 GLN B N 1
ATOM 2558 C CA . GLN B 1 132 ? -3.314 8.203 4.363 1 92.19 132 GLN B CA 1
ATOM 2559 C C . GLN B 1 132 ? -1.795 8.117 4.254 1 92.19 132 GLN B C 1
ATOM 2561 O O . GLN B 1 132 ? -1.116 9.141 4.141 1 92.19 132 GLN B O 1
ATOM 2566 N N . LEU B 1 133 ? -1.363 6.914 4.277 1 92.12 133 LEU B N 1
ATOM 2567 C CA . LEU B 1 133 ? 0.066 6.629 4.191 1 92.12 133 LEU B CA 1
ATOM 2568 C C . LEU B 1 133 ? 0.458 6.234 2.773 1 92.12 133 LEU B C 1
ATOM 2570 O O . LEU B 1 133 ? -0.184 5.375 2.164 1 92.12 133 LEU B O 1
ATOM 2574 N N . GLU B 1 134 ? 1.476 6.855 2.289 1 92.69 134 GLU B N 1
ATOM 2575 C CA . GLU B 1 134 ? 1.975 6.52 0.958 1 92.69 134 GLU B CA 1
ATOM 2576 C C . GLU B 1 134 ? 2.801 5.234 0.986 1 92.69 134 GLU B C 1
ATOM 2578 O O . GLU B 1 134 ? 3.695 5.086 1.821 1 92.69 134 GLU B O 1
ATOM 2583 N N . THR B 1 135 ? 2.438 4.367 0.156 1 88.62 135 THR B N 1
ATOM 2584 C CA . THR B 1 135 ? 3.244 3.186 -0.127 1 88.62 135 THR B CA 1
ATOM 2585 C C . THR B 1 135 ? 3.566 3.094 -1.616 1 88.62 135 THR B C 1
ATOM 2587 O O . THR B 1 135 ? 2.932 3.76 -2.436 1 88.62 135 THR B O 1
ATOM 2590 N N . ARG B 1 136 ? 4.672 2.289 -1.861 1 86.62 136 ARG B N 1
ATOM 2591 C CA . ARG B 1 136 ? 5.094 2.217 -3.258 1 86.62 136 ARG B CA 1
ATOM 2592 C C . ARG B 1 136 ? 5.48 0.792 -3.641 1 86.62 136 ARG B C 1
ATOM 2594 O O . ARG B 1 136 ? 5.953 0.024 -2.801 1 86.62 136 ARG B O 1
ATOM 2601 N N . ILE B 1 137 ? 5.176 0.512 -4.902 1 84.12 137 ILE B N 1
ATOM 2602 C CA . ILE B 1 137 ? 5.715 -0.681 -5.547 1 84.12 137 ILE B CA 1
ATOM 2603 C C . ILE B 1 137 ? 6.496 -0.283 -6.797 1 84.12 137 ILE B C 1
ATOM 2605 O O . ILE B 1 137 ? 6.047 0.563 -7.574 1 84.12 137 ILE B O 1
ATOM 2609 N N . THR B 1 138 ? 7.691 -0.815 -6.902 1 85.62 138 THR B N 1
ATOM 2610 C CA . THR B 1 138 ? 8.531 -0.512 -8.055 1 85.62 138 THR B CA 1
ATOM 2611 C C . THR B 1 138 ? 8.617 -1.713 -8.992 1 85.62 138 THR B C 1
ATOM 2613 O O . THR B 1 138 ? 8.789 -2.848 -8.547 1 85.62 138 THR B O 1
ATOM 2616 N N . PHE B 1 139 ? 8.438 -1.431 -10.219 1 83.62 139 PHE B N 1
ATOM 2617 C CA . PHE B 1 139 ? 8.547 -2.445 -11.258 1 83.62 139 PHE B CA 1
ATOM 2618 C C . PHE B 1 139 ? 9.797 -2.223 -12.102 1 83.62 139 PHE B C 1
ATOM 2620 O O . PHE B 1 139 ? 10.156 -1.083 -12.406 1 83.62 139 PHE B O 1
ATOM 2627 N N . ASN B 1 140 ? 10.438 -3.27 -12.438 1 83.75 140 ASN B N 1
ATOM 2628 C CA . ASN B 1 140 ? 11.641 -3.201 -13.258 1 83.75 140 ASN B CA 1
ATOM 2629 C C . ASN B 1 140 ? 11.305 -2.889 -14.719 1 83.75 140 ASN B C 1
ATOM 2631 O O . ASN B 1 140 ? 10.18 -3.141 -15.164 1 83.75 140 ASN B O 1
ATOM 2635 N N . PRO B 1 141 ? 12.344 -2.367 -15.406 1 78.88 141 PRO B N 1
ATOM 2636 C CA . PRO B 1 141 ? 12.125 -1.982 -16.797 1 78.88 141 PRO B CA 1
ATOM 2637 C C . PRO B 1 141 ? 11.648 -3.148 -17.672 1 78.88 141 PRO B C 1
ATOM 2639 O O . PRO B 1 141 ? 11 -2.934 -18.703 1 78.88 141 PRO B O 1
ATOM 2642 N N . GLU B 1 142 ? 11.992 -4.328 -17.25 1 75.88 142 GLU B N 1
ATOM 2643 C CA . GLU B 1 142 ? 11.539 -5.484 -18.016 1 75.88 142 GLU B CA 1
ATOM 2644 C C . GLU B 1 142 ? 10.016 -5.535 -18.094 1 75.88 142 GLU B C 1
ATOM 2646 O O . GLU B 1 142 ? 9.461 -6.008 -19.094 1 75.88 142 GLU B O 1
ATOM 2651 N N . LEU B 1 143 ? 9.414 -4.992 -17.094 1 74.31 143 LEU B N 1
ATOM 2652 C CA . LEU B 1 143 ? 7.957 -5.016 -17.047 1 74.31 143 LEU B CA 1
ATOM 2653 C C . LEU B 1 143 ? 7.371 -3.705 -17.562 1 74.31 143 LEU B C 1
ATOM 2655 O O . LEU B 1 143 ? 6.203 -3.65 -17.953 1 74.31 143 LEU B O 1
ATOM 2659 N N . THR B 1 144 ? 8.211 -2.672 -17.516 1 68.56 144 THR B N 1
ATOM 2660 C CA . THR B 1 144 ? 7.629 -1.365 -17.797 1 68.56 144 THR B CA 1
ATOM 2661 C C . THR B 1 144 ? 8.117 -0.832 -19.141 1 68.56 144 THR B C 1
ATOM 2663 O O . THR B 1 144 ? 7.547 0.123 -19.672 1 68.56 144 THR B O 1
ATOM 2666 N N . GLY B 1 145 ? 9.094 -1.578 -19.781 1 68.62 145 GLY B N 1
ATOM 2667 C CA . GLY B 1 145 ? 9.586 -1.262 -21.109 1 68.62 145 GLY B CA 1
ATOM 2668 C C . GLY B 1 145 ? 10.648 -0.184 -21.109 1 68.62 145 GLY B C 1
ATOM 2669 O O . GLY B 1 145 ? 11.531 -0.173 -21.984 1 68.62 145 GLY B O 1
ATOM 2670 N N . ASN B 1 146 ? 10.562 0.839 -20.328 1 73.81 146 ASN B N 1
ATOM 2671 C CA . ASN B 1 146 ? 11.469 1.973 -20.469 1 73.81 146 ASN B CA 1
ATOM 2672 C C . ASN B 1 146 ? 12.312 2.172 -19.219 1 73.81 146 ASN B C 1
ATOM 2674 O O . ASN B 1 146 ? 13.531 2.016 -19.25 1 73.81 146 ASN B O 1
ATOM 2678 N N . ALA B 1 147 ? 11.789 2.557 -18.156 1 78.81 147 ALA B N 1
ATOM 2679 C CA . ALA B 1 147 ? 12.492 2.893 -16.922 1 78.81 147 ALA B CA 1
ATOM 2680 C C . ALA B 1 147 ? 11.805 2.277 -15.703 1 78.81 147 ALA B C 1
ATOM 2682 O O . ALA B 1 147 ? 10.617 1.93 -15.766 1 78.81 147 ALA B O 1
ATOM 2683 N N . PRO B 1 148 ? 12.672 2.031 -14.789 1 82.38 148 PRO B N 1
ATOM 2684 C CA . PRO B 1 148 ? 11.992 1.634 -13.555 1 82.38 148 PRO B CA 1
ATOM 2685 C C . PRO B 1 148 ? 10.82 2.547 -13.211 1 82.38 148 PRO B C 1
ATOM 2687 O O . PRO B 1 148 ? 10.93 3.77 -13.32 1 82.38 148 PRO B O 1
ATOM 2690 N N . THR B 1 149 ? 9.703 1.829 -12.969 1 83.31 149 THR B N 1
ATOM 2691 C CA . THR B 1 149 ? 8.469 2.564 -12.719 1 83.31 149 THR B CA 1
ATOM 2692 C C . THR B 1 149 ? 7.895 2.211 -11.352 1 83.31 149 THR B C 1
ATOM 2694 O O . THR B 1 149 ? 7.891 1.044 -10.953 1 83.31 149 THR B O 1
ATOM 2697 N N . ALA B 1 150 ? 7.52 3.309 -10.688 1 87.06 150 ALA B N 1
ATOM 2698 C CA . ALA B 1 150 ? 6.91 3.119 -9.367 1 87.06 150 ALA B CA 1
ATOM 2699 C C . ALA B 1 150 ? 5.422 3.451 -9.406 1 87.06 150 ALA B C 1
ATOM 2701 O O . ALA B 1 150 ? 4.992 4.336 -10.148 1 87.06 150 ALA B O 1
ATOM 2702 N N . MET B 1 151 ? 4.68 2.627 -8.688 1 86.81 151 MET B N 1
ATOM 2703 C CA . MET B 1 151 ? 3.27 2.904 -8.438 1 86.81 151 MET B CA 1
ATOM 2704 C C . MET B 1 151 ? 3.035 3.275 -6.977 1 86.81 151 MET B C 1
ATOM 2706 O O . MET B 1 151 ? 3.529 2.6 -6.074 1 86.81 151 MET B O 1
ATOM 2710 N N . ARG B 1 152 ? 2.291 4.367 -6.848 1 89.31 152 ARG B N 1
ATOM 2711 C CA . ARG B 1 152 ? 1.978 4.879 -5.516 1 89.31 152 ARG B CA 1
ATOM 2712 C C . ARG B 1 152 ? 0.606 4.398 -5.055 1 89.31 152 ARG B C 1
ATOM 2714 O O . ARG B 1 152 ? -0.363 4.449 -5.812 1 89.31 152 ARG B O 1
ATOM 2721 N N . HIS B 1 153 ? 0.571 3.857 -3.852 1 87.19 153 HIS B N 1
ATOM 2722 C CA . HIS B 1 153 ? -0.687 3.516 -3.199 1 87.19 153 HIS B CA 1
ATOM 2723 C C . HIS B 1 153 ? -0.835 4.25 -1.869 1 87.19 153 HIS B C 1
ATOM 2725 O O . HIS B 1 153 ? 0.138 4.402 -1.129 1 87.19 153 HIS B O 1
ATOM 2731 N N . TRP B 1 154 ? -2.049 4.703 -1.664 1 89.19 154 TRP B N 1
ATOM 2732 C CA . TRP B 1 154 ? -2.371 5.352 -0.397 1 89.19 154 TRP B CA 1
ATOM 2733 C C . TRP B 1 154 ? -3.174 4.418 0.502 1 89.19 154 TRP B C 1
ATOM 2735 O O . TRP B 1 154 ? -4.238 3.93 0.11 1 89.19 154 TRP B O 1
ATOM 2745 N N . ILE B 1 155 ? -2.635 4.238 1.638 1 87.38 155 ILE B N 1
ATOM 2746 C CA . ILE B 1 155 ? -3.32 3.381 2.6 1 87.38 155 ILE B CA 1
ATOM 2747 C C . ILE B 1 155 ? -4.074 4.242 3.611 1 87.38 155 ILE B C 1
ATOM 2749 O O . ILE B 1 155 ? -3.471 5.039 4.332 1 87.38 155 ILE B O 1
ATOM 2753 N N . SER B 1 156 ? -5.371 4.023 3.627 1 88.62 156 SER B N 1
ATOM 2754 C CA . SER B 1 156 ? -6.199 4.73 4.598 1 88.62 156 SER B CA 1
ATOM 2755 C C . SER B 1 156 ? -6.172 4.035 5.953 1 88.62 156 SER B C 1
ATOM 2757 O O . SER B 1 156 ? -6.523 2.859 6.062 1 88.62 156 SER B O 1
ATOM 2759 N N . LEU B 1 157 ? -5.82 4.82 6.973 1 86.12 157 LEU B N 1
ATOM 2760 C CA . LEU B 1 157 ? -5.645 4.199 8.281 1 86.12 157 LEU B CA 1
ATOM 2761 C C . LEU B 1 157 ? -6.898 4.355 9.133 1 86.12 157 LEU B C 1
ATOM 2763 O O . LEU B 1 157 ? -7.199 3.498 9.961 1 86.12 157 LEU B O 1
ATOM 2767 N N . VAL B 1 158 ? -7.578 5.461 8.906 1 85.56 158 VAL B N 1
ATOM 2768 C CA . VAL B 1 158 ? -8.719 5.746 9.766 1 85.56 158 VAL B CA 1
ATOM 2769 C C . VAL B 1 158 ? -10 5.234 9.117 1 85.56 158 VAL B C 1
ATOM 2771 O O . VAL B 1 158 ? -10.836 4.621 9.781 1 85.56 158 VAL B O 1
ATOM 2774 N N . LYS B 1 159 ? -10.125 5.512 7.734 1 77.56 159 LYS B N 1
ATOM 2775 C CA . LYS B 1 159 ? -11.328 5.086 7.016 1 77.56 159 LYS B CA 1
ATOM 2776 C C . LYS B 1 159 ? -11.188 3.652 6.512 1 77.56 159 LYS B C 1
ATOM 2778 O O . LYS B 1 159 ? -10.516 3.402 5.512 1 77.56 159 LYS B O 1
ATOM 2783 N N . GLY B 1 160 ? -11.141 2.699 7.336 1 64.06 160 GLY B N 1
ATOM 2784 C CA . GLY B 1 160 ? -11.055 1.31 6.914 1 64.06 160 GLY B CA 1
ATOM 2785 C C . GLY B 1 160 ? -12.391 0.734 6.484 1 64.06 160 GLY B C 1
ATOM 2786 O O . GLY B 1 160 ? -13.414 1.431 6.508 1 64.06 160 GLY B O 1
ATOM 2787 N N . ASP B 1 161 ? -12.398 -0.388 5.781 1 59.69 161 ASP B N 1
ATOM 2788 C CA . ASP B 1 161 ? -13.625 -1.065 5.359 1 59.69 161 ASP B CA 1
ATOM 2789 C C . ASP B 1 161 ? -14.469 -1.469 6.562 1 59.69 161 ASP B C 1
ATOM 2791 O O . ASP B 1 161 ? -14.117 -1.179 7.703 1 59.69 161 ASP B O 1
ATOM 2795 N N . LYS B 1 162 ? -15.617 -1.845 6.199 1 56.56 162 LYS B N 1
ATOM 2796 C CA . LYS B 1 162 ? -16.578 -2.279 7.207 1 56.56 162 LYS B CA 1
ATOM 2797 C C . LYS B 1 162 ? -15.953 -3.285 8.164 1 56.56 162 LYS B C 1
ATOM 2799 O O . LYS B 1 162 ? -16.375 -3.393 9.32 1 56.56 162 LYS B O 1
ATOM 2804 N N . LYS B 1 163 ? -14.938 -3.961 7.668 1 55.62 163 LYS B N 1
ATOM 2805 C CA . LYS B 1 163 ? -14.336 -4.973 8.531 1 55.62 163 LYS B CA 1
ATOM 2806 C C . LYS B 1 163 ? -13.07 -4.441 9.203 1 55.62 163 LYS B C 1
ATOM 2808 O O . LYS B 1 163 ? -12.344 -5.191 9.859 1 55.62 163 LYS B O 1
ATOM 2813 N N . GLY B 1 164 ? -12.898 -3.111 9.07 1 56.53 164 GLY B N 1
ATOM 2814 C CA . GLY B 1 164 ? -11.766 -2.49 9.734 1 56.53 164 GLY B CA 1
ATOM 2815 C C . GLY B 1 164 ? -10.469 -2.617 8.953 1 56.53 164 GLY B C 1
ATOM 2816 O O . GLY B 1 164 ? -9.391 -2.35 9.477 1 56.53 164 GLY B O 1
ATOM 2817 N N . LYS B 1 165 ? -10.555 -3.16 7.754 1 62.69 165 LYS B N 1
ATOM 2818 C CA . LYS B 1 165 ? -9.336 -3.275 6.961 1 62.69 165 LYS B CA 1
ATOM 2819 C C . LYS B 1 165 ? -9.047 -1.983 6.203 1 62.69 165 LYS B C 1
ATOM 2821 O O . LYS B 1 165 ? -9.969 -1.343 5.688 1 62.69 165 LYS B O 1
ATOM 2826 N N . PRO B 1 166 ? -7.746 -1.686 6.285 1 66.94 166 PRO B N 1
ATOM 2827 C CA . PRO B 1 166 ? -7.402 -0.459 5.562 1 66.94 166 PRO B CA 1
ATOM 2828 C C . PRO B 1 166 ? -7.77 -0.525 4.082 1 66.94 166 PRO B C 1
ATOM 2830 O O . PRO B 1 166 ? -7.785 -1.61 3.494 1 66.94 166 PRO B O 1
ATOM 2833 N N . MET B 1 167 ? -8.18 0.582 3.592 1 75.75 167 MET B N 1
ATOM 2834 C CA . MET B 1 167 ? -8.445 0.728 2.164 1 75.75 167 MET B CA 1
ATOM 2835 C C . MET B 1 167 ? -7.246 1.332 1.443 1 75.75 167 MET B C 1
ATOM 2837 O O . MET B 1 167 ? -6.473 2.086 2.039 1 75.75 167 MET B O 1
ATOM 2841 N N . ALA B 1 168 ? -7.082 0.815 0.331 1 77.56 168 ALA B N 1
ATOM 2842 C CA . ALA B 1 168 ? -6.012 1.377 -0.492 1 77.56 168 ALA B CA 1
ATOM 2843 C C . ALA B 1 168 ? -6.574 2.025 -1.754 1 77.56 168 ALA B C 1
ATOM 2845 O O . ALA B 1 168 ? -7.668 1.677 -2.203 1 77.56 168 ALA B O 1
ATOM 2846 N N . CYS B 1 169 ? -5.875 3.043 -2.188 1 76.06 169 CYS B N 1
ATOM 2847 C CA . CYS B 1 169 ? -6.223 3.654 -3.465 1 76.06 169 CYS B CA 1
ATOM 2848 C C . CYS B 1 169 ? -4.977 4.145 -4.195 1 76.06 169 CYS B C 1
ATOM 2850 O O . CYS B 1 169 ? -3.943 4.387 -3.57 1 76.06 169 CYS B O 1
ATOM 2852 N N . SER B 1 170 ? -5.152 4.008 -5.5 1 78.31 170 SER B N 1
ATOM 2853 C CA . SER B 1 170 ? -4.141 4.609 -6.363 1 78.31 170 SER B CA 1
ATOM 2854 C C . SER B 1 170 ? -4.723 5.754 -7.188 1 78.31 170 SER B C 1
ATOM 2856 O O . SER B 1 170 ? -5.629 5.543 -7.996 1 78.31 170 SER B O 1
ATOM 2858 N N . GLU B 1 171 ? -4.352 6.941 -6.781 1 80.94 171 GLU B N 1
ATOM 2859 C CA . GLU B 1 171 ? -4.887 8.109 -7.484 1 80.94 171 GLU B CA 1
ATOM 2860 C C . GLU B 1 171 ? -3.859 9.234 -7.543 1 80.94 171 GLU B C 1
ATOM 2862 O O . GLU B 1 171 ? -2.939 9.289 -6.727 1 80.94 171 GLU B O 1
ATOM 2867 N N . ASP B 1 172 ? -4.066 9.977 -8.641 1 88.06 172 ASP B N 1
ATOM 2868 C CA . ASP B 1 172 ? -3.33 11.234 -8.672 1 88.06 172 ASP B CA 1
ATOM 2869 C C . ASP B 1 172 ? -3.881 12.219 -7.641 1 88.06 172 ASP B C 1
ATOM 2871 O O . ASP B 1 172 ? -5.098 12.336 -7.473 1 88.06 172 ASP B O 1
ATOM 2875 N N . LYS B 1 173 ? -2.947 12.852 -6.961 1 93.69 173 LYS B N 1
ATOM 2876 C CA . LYS B 1 173 ? -3.359 13.844 -5.973 1 93.69 173 LYS B CA 1
ATOM 2877 C C . LYS B 1 173 ? -2.732 15.203 -6.266 1 93.69 173 LYS B C 1
ATOM 2879 O O . LYS B 1 173 ? -1.57 15.281 -6.668 1 93.69 173 LYS B O 1
ATOM 2884 N N . GLU B 1 174 ? -3.572 16.141 -6.055 1 96.56 174 GLU B N 1
ATOM 2885 C CA . GLU B 1 174 ? -3.125 17.516 -6.258 1 96.56 174 GLU B CA 1
ATOM 2886 C C . GLU B 1 174 ? -3.262 18.344 -4.98 1 96.56 174 GLU B C 1
ATOM 2888 O O . GLU B 1 174 ? -4.293 18.281 -4.309 1 96.56 174 GLU B O 1
ATOM 2893 N N . TYR B 1 175 ? -2.184 19.109 -4.715 1 97.88 175 TYR B N 1
ATOM 2894 C CA . TYR B 1 175 ? -2.107 19.969 -3.531 1 97.88 175 TYR B CA 1
ATOM 2895 C C . TYR B 1 175 ? -1.603 21.359 -3.891 1 97.88 175 TYR B C 1
ATOM 2897 O O . TYR B 1 175 ? -1.193 21.594 -5.027 1 97.88 175 TYR B O 1
ATOM 2905 N N . THR B 1 176 ? -1.729 22.25 -2.91 1 97.94 176 THR B N 1
ATOM 2906 C CA . THR B 1 176 ? -0.984 23.5 -2.91 1 97.94 176 THR B CA 1
ATOM 2907 C C . THR B 1 176 ? 0.261 23.391 -2.035 1 97.94 176 THR B C 1
ATOM 2909 O O . THR B 1 176 ? 0.163 23.109 -0.838 1 97.94 176 THR B O 1
ATOM 2912 N N . ALA B 1 177 ? 1.369 23.641 -2.631 1 97.94 177 ALA B N 1
ATOM 2913 C CA . ALA B 1 177 ? 2.617 23.562 -1.877 1 97.94 177 ALA B CA 1
ATOM 2914 C C . ALA B 1 177 ? 2.682 24.656 -0.812 1 97.94 177 ALA B C 1
ATOM 2916 O O . ALA B 1 177 ? 1.994 25.688 -0.917 1 97.94 177 ALA B O 1
ATOM 2917 N N . LYS B 1 178 ? 3.527 24.422 0.111 1 96.38 178 LYS B N 1
ATOM 2918 C CA . LYS B 1 178 ? 3.676 25.406 1.177 1 96.38 178 LYS B CA 1
ATOM 2919 C C . LYS B 1 178 ? 4.16 26.75 0.624 1 96.38 178 LYS B C 1
ATOM 2921 O O . LYS B 1 178 ? 3.961 27.797 1.247 1 96.38 178 LYS B O 1
ATOM 2926 N N . ASN B 1 179 ? 4.816 26.75 -0.494 1 95.19 179 ASN B N 1
ATOM 2927 C CA . ASN B 1 179 ? 5.266 28 -1.105 1 95.19 179 ASN B CA 1
ATOM 2928 C C . ASN B 1 179 ? 4.219 28.562 -2.064 1 95.19 179 ASN B C 1
ATOM 2930 O O . ASN B 1 179 ? 4.449 29.594 -2.705 1 95.19 179 ASN B O 1
ATOM 2934 N N . GLY B 1 180 ? 3.102 27.875 -2.25 1 94.88 180 GLY B N 1
ATOM 2935 C CA . GLY B 1 180 ? 2.004 28.391 -3.057 1 94.88 180 GLY B CA 1
ATOM 2936 C C . GLY B 1 180 ? 1.943 27.766 -4.438 1 94.88 180 GLY B C 1
ATOM 2937 O O . GLY B 1 180 ? 0.955 27.922 -5.156 1 94.88 180 GLY B O 1
ATOM 2938 N N . GLU B 1 181 ? 2.922 27.031 -4.809 1 96.31 181 GLU B N 1
ATOM 2939 C CA . GLU B 1 181 ? 2.961 26.422 -6.133 1 96.31 181 GLU B CA 1
ATOM 2940 C C . GLU B 1 181 ? 2.176 25.109 -6.152 1 96.31 181 GLU B C 1
ATOM 2942 O O . GLU B 1 181 ? 1.748 24.625 -5.105 1 96.31 181 GLU B O 1
ATOM 2947 N N . ASP B 1 182 ? 1.969 24.625 -7.324 1 96.69 182 ASP B N 1
ATOM 2948 C CA . ASP B 1 182 ? 1.307 23.328 -7.465 1 96.69 182 ASP B CA 1
ATOM 2949 C C . ASP B 1 182 ? 2.191 22.203 -6.938 1 96.69 182 ASP B C 1
ATOM 2951 O O . ASP B 1 182 ? 3.406 22.219 -7.148 1 96.69 182 ASP B O 1
ATOM 2955 N N . TYR B 1 183 ? 1.581 21.328 -6.266 1 97.19 183 TYR B N 1
ATOM 2956 C CA . TYR B 1 183 ? 2.236 20.109 -5.785 1 97.19 183 TYR B CA 1
ATOM 2957 C C . TYR B 1 183 ? 1.455 18.875 -6.195 1 97.19 183 TYR B C 1
ATOM 2959 O O . TYR B 1 183 ? 0.398 18.578 -5.629 1 97.19 183 TYR B O 1
ATOM 2967 N N . VAL B 1 184 ? 1.985 18.109 -7.164 1 96.19 184 VAL B N 1
ATOM 2968 C CA . VAL B 1 184 ? 1.24 17 -7.742 1 96.19 184 VAL B CA 1
ATOM 2969 C C . VAL B 1 184 ? 1.974 15.688 -7.469 1 96.19 184 VAL B C 1
ATOM 2971 O O . VAL B 1 184 ? 3.191 15.602 -7.641 1 96.19 184 VAL B O 1
ATOM 2974 N N . LEU B 1 185 ? 1.217 14.75 -7 1 94.94 185 LEU B N 1
ATOM 2975 C CA . LEU B 1 185 ? 1.712 13.383 -6.836 1 94.94 185 LEU B CA 1
ATOM 2976 C C . LEU B 1 185 ? 0.967 12.422 -7.754 1 94.94 185 LEU B C 1
ATOM 2978 O O . LEU B 1 185 ? -0.203 12.117 -7.52 1 94.94 185 LEU B O 1
ATOM 2982 N N . SER B 1 186 ? 1.696 11.922 -8.703 1 91 186 SER B N 1
ATOM 2983 C CA . SER B 1 186 ? 1.104 10.984 -9.656 1 91 186 SER B CA 1
ATOM 2984 C C . SER B 1 186 ? 1.117 9.562 -9.117 1 91 186 SER B C 1
ATOM 2986 O O . SER B 1 186 ? 2.041 9.172 -8.398 1 91 186 SER B O 1
ATOM 2988 N N . TYR B 1 187 ? 0.064 8.805 -9.461 1 86 187 TYR B N 1
ATOM 2989 C CA . TYR B 1 187 ? -0.007 7.438 -8.969 1 86 187 TYR B CA 1
ATOM 2990 C C . TYR B 1 187 ? 1.039 6.559 -9.641 1 86 187 TYR B C 1
ATOM 2992 O O . TYR B 1 187 ? 1.354 5.469 -9.156 1 86 187 TYR B O 1
ATOM 3000 N N . CYS B 1 188 ? 1.567 6.98 -10.719 1 86.06 188 CYS B N 1
ATOM 3001 C CA . CYS B 1 188 ? 2.619 6.258 -11.43 1 86.06 188 CYS B CA 1
ATOM 3002 C C . CYS B 1 188 ? 3.691 7.215 -11.93 1 86.06 188 CYS B C 1
ATOM 3004 O O . CYS B 1 188 ? 3.377 8.273 -12.484 1 86.06 188 CYS B O 1
ATOM 3006 N N . TYR B 1 189 ? 5 6.855 -11.672 1 84.75 189 TYR B N 1
ATOM 3007 C CA . TYR B 1 189 ? 6.09 7.738 -12.078 1 84.75 189 TYR B CA 1
ATOM 3008 C C . TYR B 1 189 ? 7.379 6.949 -12.289 1 84.75 189 TYR B C 1
ATOM 3010 O O . TYR B 1 189 ? 7.539 5.855 -11.742 1 84.75 189 TYR B O 1
ATOM 3018 N N . ASN B 1 190 ? 8.242 7.457 -13.086 1 85.06 190 ASN B N 1
ATOM 3019 C CA . ASN B 1 190 ? 9.547 6.84 -13.312 1 85.06 190 ASN B CA 1
ATOM 3020 C C . ASN B 1 190 ? 10.492 7.07 -12.141 1 85.06 190 ASN B C 1
ATOM 3022 O O . ASN B 1 190 ? 10.523 8.164 -11.578 1 85.06 190 ASN B O 1
ATOM 3026 N N . VAL B 1 191 ? 11.102 5.93 -11.719 1 80.12 191 VAL B N 1
ATOM 3027 C CA . VAL B 1 191 ? 12.086 6.051 -10.648 1 80.12 191 VAL B CA 1
ATOM 3028 C C . VAL B 1 191 ? 13.484 6.18 -11.25 1 80.12 191 VAL B C 1
ATOM 3030 O O . VAL B 1 191 ? 13.805 5.516 -12.242 1 80.12 191 VAL B O 1
ATOM 3033 N N . ASP B 1 192 ? 14.344 7.203 -10.984 1 67 192 ASP B N 1
ATOM 3034 C CA . ASP B 1 192 ? 15.695 7.438 -11.484 1 67 192 ASP B CA 1
ATOM 3035 C C . ASP B 1 192 ? 16.688 6.449 -10.875 1 67 192 ASP B C 1
ATOM 3037 O O . ASP B 1 192 ? 16.484 5.98 -9.75 1 67 192 ASP B O 1
#

pLDDT: mean 81.95, std 19.32, range [22.02, 98.62]

Solvent-accessible surface area (backbone atoms only — not comparable to full-atom values): 20273 Å² total; per-residue (Å²): 134,79,78,76,78,78,75,76,77,73,70,72,74,68,73,66,36,55,47,58,47,36,52,44,52,21,29,70,38,44,47,84,42,51,69,61,36,45,53,36,46,29,50,37,40,42,66,76,58,31,40,63,56,74,52,60,77,56,22,37,42,54,30,49,58,81,65,39,57,34,37,27,32,84,86,68,51,70,26,38,45,59,56,58,81,28,53,49,29,29,36,78,42,49,81,55,42,41,26,42,31,32,38,50,97,66,66,42,45,35,36,41,29,48,41,82,74,72,78,73,76,60,94,52,62,55,45,70,51,31,41,30,40,47,29,42,37,66,42,42,32,90,58,30,74,73,47,33,32,32,38,37,36,33,36,24,38,50,52,26,41,97,84,14,37,27,29,25,42,68,56,71,43,78,33,37,23,41,88,68,46,85,37,76,46,62,27,62,46,77,52,133,135,79,78,76,76,76,74,74,77,74,72,72,74,69,74,67,35,56,47,59,47,35,54,44,54,21,28,72,39,42,48,83,43,52,70,61,35,43,52,35,47,27,50,37,39,41,66,77,58,31,40,63,56,76,55,58,76,56,22,37,43,55,31,50,58,81,67,38,56,35,37,27,32,83,85,67,51,70,27,40,44,59,57,56,81,28,55,50,28,30,35,79,42,48,80,56,44,42,27,41,30,32,37,50,95,65,66,42,46,35,37,43,30,48,42,82,76,69,78,73,76,61,95,51,63,56,45,72,51,32,39,31,39,47,29,43,38,67,42,42,30,90,58,29,74,74,46,33,32,31,38,38,34,34,36,24,38,52,55,24,39,96,85,15,39,28,30,26,43,71,56,71,44,80,34,37,23,40,87,66,45,84,36,75,46,64,27,61,47,78,53,133

Nearest PDB structures (foldseek):
  1p7t-assembly1_A  TM=6.556E-01  e=1.534E-09  Escherichia coli str. K-12 substr. W3110
  1p7t-assembly2_B  TM=6.281E-01  e=1.622E-09  Escherichia coli str. K-12 substr. W3110
  7yqn-assembly2_B  TM=6.372E-01  e=4.180E-09  Escherichia coli DH5[alpha]
  5oas-assembly1_A  TM=6.554E-01  e=8.155E-09  Pseudomonas aeruginosa PAO1
  1d8c-assembly1_A  TM=5.958E-01  e=1.273E-08  Escherichia coli

Foldseek 3Di:
DDPPPPPCPCPPPPPPPPLVVLLVLLLVDALVPQVSNQVSVQVSCCVQWNWLDDGLQQFLAWAQDQLWIWTAGPVGDITTTPDRQQWWWFDDHRGHTQWTWGAGPVGWIKIWGWDDPPPPVDSDRIGTPWIWTKDKDWDQCVVVVPAIKIFIKIWTRNPAPNVSHIDIDQAKDWTQTSNGDIDIDHRMDGDD/DDPPCPPPPCPPPPPPPPLVVLLVLLLVDALVPQVSNQVSVQVNCCVQWNWLDDGLQQFLAWAQDQLWIWTAGPVGDITTTVDRQQWWWFDDHRGHTQWTWGAGPVGWIKIWGWDDPPPPVDSDRIGTPWIWTKDKDWDQCVVVVPAIKIFIKIWTRNPAPNVSHIDIDQAKDWTQTSNRDIDIDHRMDGDD

InterPro domains:
  IPR006253 Malate synthase G [PTHR42739] (19-185)
  IPR011076 Malate synthase superfamily [SSF51645] (4-187)
  IPR048357 Malate synthase G, alpha-beta insertion domain [PF20658] (37-103)

Radius of gyration: 23.85 Å; Cα contacts (8 Å, |Δi|>4): 845; chains: 2; bounding box: 41×84×61 Å

Sequence (384 aa):
MNMLNFDNKEMQQQQRPFIAEAVFAVEAVSAEQQSEKQVKAKQLLDRMFPLENGSHQDVSSYVIDYRHVLAYFKDGSHSGLASPKHFVAYTGEKEDPKSILLKDESGNHVEVMFGCHKGTGCVELMDIDDIQLETRITFNPELTGNAPTAMRHWISLVKGDKKGKPMACSEDKEYTAKNGEDYVLSYCYNVDMNMLNFDNKEMQQQQRPFIAEAVFAVEAVSAEQQSEKQVKAKQLLDRMFPLENGSHQDVSSYVIDYRHVLAYFKDGSHSGLASPKHFVAYTGEKEDPKSILLKDESGNHVEVMFGCHKGTGCVELMDIDDIQLETRITFNPELTGNAPTAMRHWISLVKGDKKGKPMACSEDKEYTAKNGEDYVLSYCYNVD

Organism: NCBI:txid1219067

Secondary structure (DSSP, 8-state):
-----------------HHHHHHHHHHHS-TT-HHHHHHHHHHHHHHHS-BSSS-GGGEEEEEEETTEEEEEETTS-EEEBSSGGGEEEEEEETTEEEEEEEE-TTS-EEEEEE------SS-PPPPEEEEEEEEEEEE-HHHHSSS-EEEEEEEEEEEE-TTSPEEEE---EEEEETTSSEEEE-SEEE--/-----------------HHHHHHHHHHHS-TT-HHHHHHHHHHHHHHHS-BSSS-GGGEEEEEEETTEEEEEETTS-EE-BSSGGGEEEEEEETTEEEEEEEE-TTS-EEEEEE------SS-PPPPEEEEEEEEEEEE-HHHHSSS-EEEEEEEEEEEE-TTSPEEEE---EEEEETTSSEEEE-SEEE--